Protein 8I0D (pdb70)

Organism: Scutellaria baicalensis (NCBI:txid65409)

Radius of gyration: 22.18 Å; Cα contacts (8 Å, |Δi|>4): 829; chains: 1; bounding box: 46×63×55 Å

B-factor: mean 30.58, std 14.35, range [13.92, 151.9]

Sequence (446 aa):
VFQSHIGVLAFPFGTHAAPLLTVVQRLATSSPHTLFSFFNSAVSNSTLFGVLDSYDNIRVYHVVWDGTPQFTGSHFEAVGLFLKASPGNFDKVIDEAEVETGLKIISCLITDAFLWFGYDLAEKRGVPWLAFWTSAQCALSAHMYTHEILKAVGSNTAEEELIQSLIPGLEMAHLSDLPPEEIFFDKNPNPLAITINKMVLKLPKSTAVILLNSFEEIDPIITTDLKSKFHHFLNIGPSILSSSPTPPPPDDKTGCLAWLDSQTRPKSVVYISFGTVITPPENELAALSEALETCNYPFLWSLNDRAKKSLPTGFLDRTKELGMIVPWAPQPRVLAHRSVGVFVTHCGWNSILESICSGVPLICRPFFGSDHKLNSRMVEDSWKIGVRLEGGVLSKTATVEALGRVMMSEEGEIIRRENVNEMMNEKAKIAVEPKGSSFKNFNKLLEEIINAPQ

InterPro domains:
  IPR002213 UDP-glucuronosyl/UDP-glucosyltransferase [PF00201] (271-414)
  IPR002213 UDP-glucuronosyl/UDP-glucosyltransferase [cd03784] (6-430)
  IPR035595 UDP-glycosyltransferase family, conserved site [PS00375] (333-376)

Foldseek 3Di:
DADAEEEEEWDQDDPTLQVSVLLVLVLLVVFVNYAYEYEYAPVSVVVRDDDSNDGPRYHYYHFDQQCPVPPDDPLVSSQSNLVCPDVRVLVVLVVVCVVVVHRHAAYEYALLRLCLLVSCVVSVHAYEHEHEFDLVLVQLLLCLVVLCVPPNQVVSFLPVCLVPGWQLSLDTPVLHFNLSRQPPVRRSSSVSSNSSSVRQQRHCEYEYLAACVLGVRSQVVVVVSHNYYAHQHVSCLLPPDPPDPDDVQCLVVVLVPDDDFLQEEEEDADDDDDPDLVLVQQLLVLCVVVLGAYEYQDAPVSVVSHDDCSCVSCVVRYHYTVDDPLLVNLLRRRHNAYEYLQGRVNVVSNLLNLHAYEHQHDHGRNSSVSQSCSVPPLNLAHYFDVSTNGNVRNNVRCCCQPPDPSNVVSSVSSPVSNVLRNQQSDPPHRSVVSSVVVSCSRSPPD

Solvent-accessible surface area: 20041 Å² total; per-residue (Å²): 166,63,109,13,0,0,0,0,0,0,5,17,31,69,76,23,6,50,18,0,10,47,1,0,28,24,0,4,96,57,3,94,95,4,8,0,0,0,0,0,6,58,111,14,15,91,111,42,118,95,145,115,89,90,56,142,10,25,92,66,16,122,4,133,36,7,20,106,222,137,150,33,63,126,131,78,14,8,15,42,0,22,172,19,18,50,43,9,0,36,150,12,0,77,78,0,17,113,88,35,65,44,168,8,47,3,0,1,0,1,0,24,0,45,4,0,38,48,1,1,108,139,68,67,22,50,4,0,0,0,8,16,16,0,0,0,0,0,0,0,7,28,19,13,129,79,0,42,158,58,54,35,41,183,149,32,78,130,110,24,3,96,87,45,4,53,10,0,98,44,3,58,21,76,5,5,0,24,21,2,41,80,78,144,151,45,58,51,56,1,68,5,5,39,85,0,15,134,49,0,69,131,4,38,0,0,0,0,17,0,0,26,66,8,11,81,110,0,4,95,16,0,94,89,80,11,131,44,5,8,0,0,0,0,8,71,47,41,48,104,105,76,107,62,147,77,34,178,42,28,0,24,73,45,0,103,76,31,118,131,74,96,11,0,1,2,0,8,5,32,124,128,45,67,4,65,63,111,10,0,23,17,0,2,80,0,1,59,80,34,98,42,5,0,0,0,21,8,62,64,194,10,47,145,69,13,47,134,23,0,67,115,144,6,153,153,29,10,39,22,10,84,156,5,13,25,53,69,0,2,73,33,154,2,4,0,0,0,1,0,20,0,8,9,42,13,0,4,33,0,0,15,36,6,4,1,0,0,0,22,16,33,148,17,60,7,30,71,0,0,0,26,0,0,34,54,37,13,108,0,2,0,65,9,115,70,27,58,0,38,86,110,2,0,52,77,1,1,24,63,6,39,147,40,142,74,4,118,96,7,44,104,42,0,75,90,19,18,80,82,0,88,91,1,21,94,97,186,5,13,1,79,121,18,22,62,82,0,28,111,32,4,22,62,142,166

Nearest PDB structures (foldseek):
  8i0d-assembly1_A  TM=1.002E+00  e=5.027E-87  Scutellaria baicalensis
  6l8z-assembly1_A  TM=8.695E-01  e=1.063E-32  Siraitia grosvenorii
  8wrj-assembly1_A  TM=8.599E-01  e=2.378E-32  Catharanthus roseus
  6l8w-assembly1_A  TM=8.606E-01  e=7.739E-32  Siraitia grosvenorii
  5tme-assembly1_A  TM=8.614E-01  e=1.646E-30  Oryza sativa Japonica Group

Structure (mmCIF, N/CA/C/O backbone):
data_8I0D
#
_entry.id   8I0D
#
_cell.length_a   47.470
_cell.length_b   74.520
_cell.length_c   128.980
_cell.angle_alpha   90.00
_cell.angle_beta   90.00
_cell.angle_gamma   90.00
#
_symmetry.space_group_name_H-M   'P 21 21 21'
#
loop_
_entity.id
_entity.type
_entity.pdbx_description
1 polymer Glycosyltransferase
2 non-polymer "URIDINE-5'-DIPHOSPHATE-GLUCOSE"
3 water water
#
loop_
_atom_site.group_PDB
_atom_site.id
_atom_site.type_symbol
_atom_site.label_atom_id
_atom_site.label_alt_id
_atom_site.label_comp_id
_atom_site.label_asym_id
_atom_site.label_entity_id
_atom_site.label_seq_id
_atom_site.pdbx_PDB_ins_code
_atom_site.Cartn_x
_atom_site.Cartn_y
_atom_site.Cartn_z
_atom_site.occupancy
_atom_site.B_iso_or_equiv
_atom_site.auth_seq_id
_atom_site.auth_comp_id
_atom_site.auth_asym_id
_atom_site.auth_atom_id
_atom_site.pdbx_PDB_model_num
ATOM 1 N N . VAL A 1 2 ? 19.517 -29.951 15.554 1.00 60.83 2 VAL A N 1
ATOM 2 C CA . VAL A 1 2 ? 18.622 -30.337 14.398 1.00 64.40 2 VAL A CA 1
ATOM 3 C C . VAL A 1 2 ? 17.739 -29.145 14.028 1.00 46.76 2 VAL A C 1
ATOM 4 O O . VAL A 1 2 ? 16.738 -28.792 14.715 1.00 46.36 2 VAL A O 1
ATOM 8 N N . PHE A 1 3 ? 18.072 -28.538 12.914 1.00 37.03 3 PHE A N 1
ATOM 9 C CA . PHE A 1 3 ? 17.331 -27.362 12.455 1.00 27.70 3 PHE A CA 1
ATOM 10 C C . PHE A 1 3 ? 16.236 -27.786 11.478 1.00 25.79 3 PHE A C 1
ATOM 11 O O . PHE A 1 3 ? 16.446 -28.651 10.569 1.00 31.07 3 PHE A O 1
ATOM 19 N N . GLN A 1 4 ? 15.114 -27.102 11.588 1.00 26.61 4 GLN A N 1
ATOM 20 C CA . GLN A 1 4 ? 13.861 -27.356 10.826 1.00 29.74 4 GLN A CA 1
ATOM 21 C C . GLN A 1 4 ? 13.562 -26.243 9.811 1.00 30.70 4 GLN A C 1
ATOM 22 O O . GLN A 1 4 ? 12.855 -26.510 8.871 1.00 37.34 4 GLN A O 1
ATOM 28 N N . SER A 1 5 ? 14.015 -25.031 10.056 1.00 25.36 5 SER A N 1
ATOM 29 C CA . SER A 1 5 ? 13.763 -23.789 9.269 1.00 23.03 5 SER A CA 1
ATOM 30 C C . SER A 1 5 ? 15.133 -23.088 9.142 1.00 19.43 5 SER A C 1
ATOM 31 O O . SER A 1 5 ? 16.024 -23.262 9.985 1.00 19.23 5 SER A O 1
ATOM 34 N N . HIS A 1 6 ? 15.302 -22.280 8.093 1.00 18.55 6 HIS A N 1
ATOM 35 C CA . HIS A 1 6 ? 16.576 -21.580 7.805 1.00 17.74 6 HIS A CA 1
ATOM 36 C C . HIS A 1 6 ? 16.219 -20.193 7.279 1.00 17.11 6 HIS A C 1
ATOM 37 O O . HIS A 1 6 ? 15.624 -20.073 6.198 1.00 18.63 6 HIS A O 1
ATOM 44 N N . ILE A 1 7 ? 16.531 -19.184 8.054 1.00 17.35 7 ILE A N 1
ATOM 45 C CA . ILE A 1 7 ? 16.138 -17.804 7.712 1.00 15.76 7 ILE A CA 1
ATOM 46 C C . ILE A 1 7 ? 17.387 -17.122 7.155 1.00 14.81 7 ILE A C 1
ATOM 47 O O . ILE A 1 7 ? 18.428 -17.102 7.850 1.00 17.06 7 ILE A O 1
ATOM 52 N N . GLY A 1 8 ? 17.320 -16.601 5.928 1.00 14.72 8 GLY A N 1
ATOM 53 C CA . GLY A 1 8 ? 18.397 -15.767 5.429 1.00 15.15 8 GLY A CA 1
ATOM 54 C C . GLY A 1 8 ? 18.136 -14.312 5.786 1.00 14.75 8 GLY A C 1
ATOM 55 O O . GLY A 1 8 ? 16.988 -13.862 5.665 1.00 16.50 8 GLY A O 1
ATOM 56 N N . VAL A 1 9 ? 19.184 -13.580 6.191 1.00 14.68 9 VAL A N 1
ATOM 57 C CA . VAL A 1 9 ? 19.045 -12.202 6.663 1.00 14.10 9 VAL A CA 1
ATOM 58 C C . VAL A 1 9 ? 20.085 -11.352 5.930 1.00 14.41 9 VAL A C 1
ATOM 59 O O . VAL A 1 9 ? 21.271 -11.578 6.080 1.00 15.84 9 VAL A O 1
ATOM 63 N N . LEU A 1 10 ? 19.592 -10.402 5.137 1.00 15.00 10 LEU A N 1
ATOM 64 C CA . LEU A 1 10 ? 20.476 -9.581 4.311 1.00 14.97 10 LEU A CA 1
ATOM 65 C C . LEU A 1 10 ? 20.542 -8.150 4.862 1.00 15.63 10 LEU A C 1
ATOM 66 O O . LEU A 1 10 ? 19.515 -7.480 4.930 1.00 15.88 10 LEU A O 1
ATOM 71 N N . ALA A 1 11 ? 21.737 -7.734 5.222 1.00 16.28 11 ALA A N 1
ATOM 72 C CA . ALA A 1 11 ? 21.986 -6.389 5.773 1.00 17.17 11 ALA A CA 1
ATOM 73 C C . ALA A 1 11 ? 22.340 -5.379 4.706 1.00 17.54 11 ALA A C 1
ATOM 74 O O . ALA A 1 11 ? 22.913 -5.740 3.656 1.00 18.73 11 ALA A O 1
ATOM 76 N N . PHE A 1 12 ? 22.036 -4.122 4.997 1.00 19.43 12 PHE A N 1
ATOM 77 C CA . PHE A 1 12 ? 22.570 -2.992 4.228 1.00 20.02 12 PHE A CA 1
ATOM 78 C C . PHE A 1 12 ? 23.835 -2.536 4.938 1.00 21.62 12 PHE A C 1
ATOM 79 O O . PHE A 1 12 ? 23.768 -2.167 6.107 1.00 22.62 12 PHE A O 1
ATOM 87 N N . PRO A 1 13 ? 25.021 -2.642 4.320 1.00 21.93 13 PRO A N 1
ATOM 88 C CA . PRO A 1 13 ? 26.275 -2.518 5.074 1.00 23.54 13 PRO A CA 1
ATOM 89 C C . PRO A 1 13 ? 26.771 -1.095 5.369 1.00 26.84 13 PRO A C 1
ATOM 90 O O . PRO A 1 13 ? 27.945 -0.965 5.666 1.00 36.82 13 PRO A O 1
ATOM 94 N N . PHE A 1 14 ? 25.892 -0.108 5.391 1.00 24.13 14 PHE A N 1
ATOM 95 C CA . PHE A 1 14 ? 26.308 1.298 5.571 1.00 23.95 14 PHE A CA 1
ATOM 96 C C . PHE A 1 14 ? 25.491 1.951 6.671 1.00 25.06 14 PHE A C 1
ATOM 97 O O . PHE A 1 14 ? 24.420 1.574 6.921 1.00 26.88 14 PHE A O 1
ATOM 105 N N . GLY A 1 15 ? 25.991 3.066 7.236 1.00 29.84 15 GLY A N 1
ATOM 106 C CA . GLY A 1 15 ? 25.276 3.761 8.305 1.00 29.90 15 GLY A CA 1
ATOM 107 C C . GLY A 1 15 ? 25.059 2.857 9.496 1.00 28.05 15 GLY A C 1
ATOM 108 O O . GLY A 1 15 ? 25.795 1.904 9.644 1.00 39.78 15 GLY A O 1
ATOM 109 N N . THR A 1 16 ? 23.985 3.068 10.245 1.00 25.62 16 THR A N 1
ATOM 110 C CA . THR A 1 16 ? 23.659 2.289 11.462 1.00 27.62 16 THR A CA 1
ATOM 111 C C . THR A 1 16 ? 22.580 1.285 11.081 1.00 28.30 16 THR A C 1
ATOM 112 O O . THR A 1 16 ? 21.516 1.326 11.681 1.00 45.17 16 THR A O 1
ATOM 116 N N . HIS A 1 17 ? 22.748 0.633 9.945 1.00 25.75 17 HIS A N 1
ATOM 117 C CA . HIS A 1 17 ? 21.712 -0.310 9.472 1.00 22.11 17 HIS A CA 1
ATOM 118 C C . HIS A 1 17 ? 21.963 -1.755 9.962 1.00 21.61 17 HIS A C 1
ATOM 119 O O . HIS A 1 17 ? 21.009 -2.467 10.279 1.00 22.27 17 HIS A O 1
ATOM 126 N N . ALA A 1 18 ? 23.205 -2.227 9.894 1.00 21.17 18 ALA A N 1
ATOM 127 C CA . ALA A 1 18 ? 23.512 -3.658 10.114 1.00 19.41 18 ALA A CA 1
ATOM 128 C C . ALA A 1 18 ? 23.318 -3.996 11.601 1.00 19.23 18 ALA A C 1
ATOM 129 O O . ALA A 1 18 ? 22.808 -5.075 11.919 1.00 19.50 18 ALA A O 1
ATOM 131 N N . ALA A 1 19 ? 23.719 -3.091 12.520 1.00 20.47 19 ALA A N 1
ATOM 132 C CA . ALA A 1 19 ? 23.657 -3.422 13.960 1.00 20.64 19 ALA A CA 1
ATOM 133 C C . ALA A 1 19 ? 22.219 -3.657 14.411 1.00 18.46 19 ALA A C 1
ATOM 134 O O . ALA A 1 19 ? 21.965 -4.646 15.094 1.00 20.16 19 ALA A O 1
ATOM 136 N N . PRO A 1 20 ? 21.252 -2.754 14.120 1.00 18.84 20 PRO A N 1
ATOM 137 C CA . PRO A 1 20 ? 19.898 -2.982 14.602 1.00 19.98 20 PRO A CA 1
ATOM 138 C C . PRO A 1 20 ? 19.270 -4.250 14.031 1.00 17.69 20 PRO A C 1
ATOM 139 O O . PRO A 1 20 ? 18.509 -4.947 14.688 1.00 18.89 20 PRO A O 1
ATOM 143 N N . LEU A 1 21 ? 19.644 -4.572 12.784 1.00 17.96 21 LEU A N 1
ATOM 144 C CA . LEU A 1 21 ? 19.151 -5.822 12.170 1.00 16.96 21 LEU A CA 1
ATOM 145 C C . LEU A 1 21 ? 19.758 -7.049 12.868 1.00 18.62 21 LEU A C 1
ATOM 146 O O . LEU A 1 21 ? 18.995 -7.959 13.195 1.00 17.90 21 LEU A O 1
ATOM 151 N N . LEU A 1 22 ? 21.062 -7.011 13.153 1.00 17.12 22 LEU A N 1
ATOM 152 C CA . LEU A 1 22 ? 21.674 -8.138 13.892 1.00 16.93 22 LEU A CA 1
ATOM 153 C C . LEU A 1 22 ? 20.994 -8.300 15.253 1.00 17.93 22 LEU A C 1
ATOM 154 O O . LEU A 1 22 ? 20.768 -9.414 15.683 1.00 18.49 22 LEU A O 1
ATOM 159 N N . THR A 1 23 ? 20.681 -7.198 15.919 1.00 18.14 23 THR A N 1
ATOM 160 C CA . THR A 1 23 ? 20.032 -7.293 17.225 1.00 18.65 23 THR A CA 1
ATOM 161 C C . THR A 1 23 ? 18.709 -8.058 17.100 1.00 16.05 23 THR A C 1
ATOM 162 O O . THR A 1 23 ? 18.395 -8.948 17.941 1.00 19.31 23 THR A O 1
ATOM 166 N N . VAL A 1 24 ? 17.931 -7.768 16.065 1.00 18.40 24 VAL A N 1
ATOM 167 C CA . VAL A 1 24 ? 16.647 -8.481 15.841 1.00 18.33 24 VAL A CA 1
ATOM 168 C C . VAL A 1 24 ? 16.950 -9.961 15.560 1.00 16.40 24 VAL A C 1
ATOM 169 O O . VAL A 1 24 ? 16.228 -10.822 16.097 1.00 17.16 24 VAL A O 1
ATOM 173 N N . VAL A 1 25 ? 17.959 -10.263 14.748 1.00 16.31 25 VAL A N 1
ATOM 174 C CA . VAL A 1 25 ? 18.332 -11.681 14.498 1.00 16.84 25 VAL A CA 1
ATOM 175 C C . VAL A 1 25 ? 18.678 -12.393 15.805 1.00 16.37 25 VAL A C 1
ATOM 176 O O . VAL A 1 25 ? 18.243 -13.543 16.000 1.00 17.59 25 VAL A O 1
ATOM 180 N N . GLN A 1 26 ? 19.452 -11.753 16.664 1.00 16.26 26 GLN A N 1
ATOM 181 C CA . GLN A 1 26 ? 19.850 -12.354 17.931 1.00 16.98 26 GLN A CA 1
ATOM 182 C C . GLN A 1 26 ? 18.616 -12.585 18.796 1.00 16.65 26 GLN A C 1
ATOM 183 O O . GLN A 1 26 ? 18.502 -13.653 19.435 1.00 17.94 26 GLN A O 1
ATOM 189 N N . ARG A 1 27 ? 17.695 -11.624 18.853 1.00 16.80 27 ARG A N 1
ATOM 190 C CA . ARG A 1 27 ? 16.450 -11.807 19.605 1.00 17.91 27 ARG A CA 1
ATOM 191 C C . ARG A 1 27 ? 15.672 -12.986 19.045 1.00 17.80 27 ARG A C 1
ATOM 192 O O . ARG A 1 27 ? 15.150 -13.830 19.780 1.00 19.29 27 ARG A O 1
ATOM 200 N N . LEU A 1 28 ? 15.511 -13.080 17.734 1.00 18.10 28 LEU A N 1
ATOM 201 C CA . LEU A 1 28 ? 14.771 -14.201 17.131 1.00 16.73 28 LEU A CA 1
ATOM 202 C C . LEU A 1 28 ? 15.512 -15.535 17.409 1.00 17.58 28 LEU A C 1
ATOM 203 O O . LEU A 1 28 ? 14.844 -16.537 17.744 1.00 19.64 28 LEU A O 1
ATOM 208 N N . ALA A 1 29 ? 16.831 -15.563 17.249 1.00 16.35 29 ALA A N 1
ATOM 209 C CA . ALA A 1 29 ? 17.627 -16.799 17.439 1.00 16.76 29 ALA A CA 1
ATOM 210 C C . ALA A 1 29 ? 17.428 -17.301 18.866 1.00 17.30 29 ALA A C 1
ATOM 211 O O . ALA A 1 29 ? 17.298 -18.516 19.072 1.00 18.77 29 ALA A O 1
ATOM 213 N N . THR A 1 30 ? 17.463 -16.395 19.857 1.00 17.79 30 THR A N 1
ATOM 214 C CA . THR A 1 30 ? 17.338 -16.780 21.272 1.00 18.81 30 THR A CA 1
ATOM 215 C C . THR A 1 30 ? 16.062 -17.595 21.487 1.00 19.24 30 THR A C 1
ATOM 216 O O . THR A 1 30 ? 16.074 -18.544 22.266 1.00 22.27 30 THR A O 1
ATOM 220 N N . SER A 1 31 ? 14.989 -17.238 20.797 1.00 19.41 31 SER A N 1
ATOM 221 C CA . SER A 1 31 ? 13.631 -17.782 20.961 1.00 21.44 31 SER A CA 1
ATOM 222 C C . SER A 1 31 ? 13.325 -18.900 19.974 1.00 21.10 31 SER A C 1
ATOM 223 O O . SER A 1 31 ? 12.199 -19.386 20.030 1.00 23.66 31 SER A O 1
ATOM 226 N N . SER A 1 32 ? 14.297 -19.251 19.123 1.00 20.66 32 SER A N 1
ATOM 227 C CA . SER A 1 32 ? 14.040 -20.104 17.950 1.00 19.05 32 SER A CA 1
ATOM 228 C C . SER A 1 32 ? 15.090 -21.197 17.841 1.00 20.35 32 SER A C 1
ATOM 229 O O . SER A 1 32 ? 15.852 -21.260 16.888 1.00 19.58 32 SER A O 1
ATOM 232 N N . PRO A 1 33 ? 15.169 -22.128 18.805 1.00 21.73 33 PRO A N 1
ATOM 233 C CA . PRO A 1 33 ? 16.293 -23.040 18.811 1.00 24.02 33 PRO A CA 1
ATOM 234 C C . PRO A 1 33 ? 16.326 -24.094 17.713 1.00 23.63 33 PRO A C 1
ATOM 235 O O . PRO A 1 33 ? 17.454 -24.594 17.511 1.00 28.26 33 PRO A O 1
ATOM 239 N N . HIS A 1 34 ? 15.205 -24.351 17.029 1.00 21.62 34 HIS A N 1
ATOM 240 C CA . HIS A 1 34 ? 15.134 -25.281 15.877 1.00 23.45 34 HIS A CA 1
ATOM 241 C C . HIS A 1 34 ? 15.237 -24.494 14.579 1.00 20.75 34 HIS A C 1
ATOM 242 O O . HIS A 1 34 ? 14.926 -25.063 13.548 1.00 24.92 34 HIS A O 1
ATOM 249 N N . THR A 1 35 ? 15.570 -23.208 14.642 1.00 19.24 35 THR A N 1
ATOM 250 C CA . THR A 1 35 ? 15.708 -22.387 13.418 1.00 18.11 35 THR A CA 1
ATOM 251 C C . THR A 1 35 ? 17.134 -21.881 13.300 1.00 16.94 35 THR A C 1
ATOM 252 O O . THR A 1 35 ? 17.730 -21.388 14.240 1.00 18.27 35 THR A O 1
ATOM 256 N N . LEU A 1 36 ? 17.671 -21.998 12.107 1.00 17.32 36 LEU A N 1
ATOM 257 C CA . LEU A 1 36 ? 19.011 -21.529 11.746 1.00 16.44 36 LEU A CA 1
ATOM 258 C C . LEU A 1 36 ? 18.840 -20.161 11.091 1.00 16.33 36 LEU A C 1
ATOM 259 O O . LEU A 1 36 ? 17.914 -19.982 10.266 1.00 18.70 36 LEU A O 1
ATOM 264 N N . PHE A 1 37 ? 19.747 -19.245 11.394 1.00 16.18 37 PHE A N 1
ATOM 265 C CA . PHE A 1 37 ? 19.788 -17.898 10.834 1.00 16.08 37 PHE A CA 1
ATOM 266 C C . PHE A 1 37 ? 21.122 -17.707 10.162 1.00 17.66 37 PHE A C 1
ATOM 267 O O . PHE A 1 37 ? 22.171 -17.878 10.817 1.00 19.08 37 PHE A O 1
ATOM 275 N N . SER A 1 38 ? 21.102 -17.323 8.886 1.00 15.30 38 SER A N 1
ATOM 276 C CA . SER A 1 38 ? 22.333 -16.971 8.181 1.00 14.83 38 SER A CA 1
ATOM 277 C C . SER A 1 38 ? 22.282 -15.476 7.902 1.00 16.16 38 SER A C 1
ATOM 278 O O . SER A 1 38 ? 21.313 -15.003 7.303 1.00 16.51 38 SER A O 1
ATOM 281 N N . PHE A 1 39 ? 23.301 -14.768 8.359 1.00 15.73 39 PHE A N 1
ATOM 282 C CA . PHE A 1 39 ? 23.407 -13.300 8.289 1.00 15.94 39 PHE A CA 1
ATOM 283 C C . PHE A 1 39 ? 24.448 -12.922 7.248 1.00 16.25 39 PHE A C 1
ATOM 284 O O . PHE A 1 39 ? 25.570 -13.336 7.334 1.00 18.29 39 PHE A O 1
ATOM 292 N N . PHE A 1 40 ? 24.010 -12.180 6.247 1.00 15.59 40 PHE A N 1
ATOM 293 C CA . PHE A 1 40 ? 24.808 -11.812 5.064 1.00 15.85 40 PHE A CA 1
ATOM 294 C C . PHE A 1 40 ? 25.061 -10.301 5.067 1.00 16.23 40 PHE A C 1
ATOM 295 O O . PHE A 1 40 ? 24.135 -9.527 5.092 1.00 17.61 40 PHE A O 1
ATOM 303 N N . ASN A 1 41 ? 26.317 -9.926 5.004 1.00 17.75 41 ASN A N 1
ATOM 304 C CA . ASN A 1 41 ? 26.722 -8.523 5.179 1.00 17.97 41 ASN A CA 1
ATOM 305 C C . ASN A 1 41 ? 28.095 -8.334 4.578 1.00 19.81 41 ASN A C 1
ATOM 306 O O . ASN A 1 41 ? 28.714 -9.329 4.192 1.00 20.12 41 ASN A O 1
ATOM 311 N N . SER A 1 42 ? 28.564 -7.108 4.426 1.00 20.73 42 SER A N 1
ATOM 312 C CA . SER A 1 42 ? 29.948 -6.946 3.936 1.00 21.55 42 SER A CA 1
ATOM 313 C C . SER A 1 42 ? 30.941 -7.431 4.995 1.00 23.07 42 SER A C 1
ATOM 314 O O . SER A 1 42 ? 30.660 -7.362 6.186 1.00 22.95 42 SER A O 1
ATOM 317 N N . ALA A 1 43 ? 32.099 -7.913 4.575 1.00 24.23 43 ALA A N 1
ATOM 318 C CA . ALA A 1 43 ? 33.180 -8.272 5.508 1.00 26.01 43 ALA A CA 1
ATOM 319 C C . ALA A 1 43 ? 33.569 -7.060 6.366 1.00 25.42 43 ALA A C 1
ATOM 320 O O . ALA A 1 43 ? 33.791 -7.257 7.559 1.00 29.40 43 ALA A O 1
ATOM 322 N N . VAL A 1 44 ? 33.638 -5.862 5.780 1.00 29.21 44 VAL A N 1
ATOM 323 C CA . VAL A 1 44 ? 34.027 -4.634 6.539 1.00 35.29 44 VAL A CA 1
ATOM 324 C C . VAL A 1 44 ? 32.974 -4.386 7.634 1.00 35.42 44 VAL A C 1
ATOM 325 O O . VAL A 1 44 ? 33.326 -4.248 8.810 1.00 38.52 44 VAL A O 1
ATOM 329 N N . SER A 1 45 ? 31.688 -4.470 7.306 1.00 28.42 45 SER A N 1
ATOM 330 C CA . SER A 1 45 ? 30.653 -4.233 8.351 1.00 27.91 45 SER A CA 1
ATOM 331 C C . SER A 1 45 ? 30.757 -5.331 9.430 1.00 26.26 45 SER A C 1
ATOM 332 O O . SER A 1 45 ? 30.645 -5.027 10.624 1.00 28.87 45 SER A O 1
ATOM 335 N N . ASN A 1 46 ? 30.885 -6.591 9.018 1.00 27.12 46 ASN A N 1
ATOM 336 C CA . ASN A 1 46 ? 30.878 -7.738 9.950 1.00 26.89 46 ASN A CA 1
ATOM 337 C C . ASN A 1 46 ? 32.002 -7.567 10.955 1.00 29.71 46 ASN A C 1
ATOM 338 O O . ASN A 1 46 ? 31.797 -7.910 12.153 1.00 29.82 46 ASN A O 1
ATOM 343 N N . SER A 1 47 ? 33.145 -7.025 10.515 1.00 33.98 47 SER A N 1
ATOM 344 C CA . SER A 1 47 ? 34.311 -6.920 11.412 1.00 36.05 47 SER A CA 1
ATOM 345 C C . SER A 1 47 ? 33.987 -5.902 12.516 1.00 35.01 47 SER A C 1
ATOM 346 O O . SER A 1 47 ? 34.603 -6.023 13.569 1.00 45.35 47 SER A O 1
ATOM 349 N N . THR A 1 48 ? 33.054 -4.959 12.331 1.00 37.34 48 THR A N 1
ATOM 350 C CA . THR A 1 48 ? 32.645 -4.009 13.412 1.00 43.64 48 THR A CA 1
ATOM 351 C C . THR A 1 48 ? 31.593 -4.620 14.368 1.00 41.82 48 THR A C 1
ATOM 352 O O . THR A 1 48 ? 31.364 -4.029 15.422 1.00 45.37 48 THR A O 1
ATOM 356 N N . LEU A 1 49 ? 30.865 -5.665 13.972 1.00 33.84 49 LEU A N 1
ATOM 357 C CA . LEU A 1 49 ? 29.706 -6.232 14.736 1.00 32.75 49 LEU A CA 1
ATOM 358 C C . LEU A 1 49 ? 30.065 -7.452 15.576 1.00 37.92 49 LEU A C 1
ATOM 359 O O . LEU A 1 49 ? 29.247 -7.739 16.438 1.00 47.33 49 LEU A O 1
ATOM 364 N N . PHE A 1 50 ? 31.041 -8.256 15.146 1.00 50.19 50 PHE A N 1
ATOM 365 C CA . PHE A 1 50 ? 31.421 -9.559 15.762 1.00 56.21 50 PHE A CA 1
ATOM 366 C C . PHE A 1 50 ? 32.878 -9.498 16.217 1.00 63.20 50 PHE A C 1
ATOM 367 O O . PHE A 1 50 ? 32.994 -8.883 17.284 1.00 61.95 50 PHE A O 1
ATOM 375 N N . GLY A 1 53 ? 31.580 -12.485 22.973 1.00 46.70 53 GLY A N 1
ATOM 376 C CA . GLY A 1 53 ? 31.197 -12.854 24.348 1.00 46.01 53 GLY A CA 1
ATOM 377 C C . GLY A 1 53 ? 30.119 -13.933 24.406 1.00 50.87 53 GLY A C 1
ATOM 378 O O . GLY A 1 53 ? 29.594 -14.368 23.346 1.00 49.13 53 GLY A O 1
ATOM 379 N N . VAL A 1 54 ? 29.780 -14.358 25.627 1.00 39.62 54 VAL A N 1
ATOM 380 C CA . VAL A 1 54 ? 28.969 -15.578 25.926 1.00 47.23 54 VAL A CA 1
ATOM 381 C C . VAL A 1 54 ? 27.573 -15.355 25.334 1.00 42.65 54 VAL A C 1
ATOM 382 O O . VAL A 1 54 ? 27.031 -16.264 24.589 1.00 40.92 54 VAL A O 1
ATOM 386 N N . LEU A 1 55 ? 26.999 -14.177 25.602 1.00 37.50 55 LEU A N 1
ATOM 387 C CA . LEU A 1 55 ? 25.602 -13.902 25.155 1.00 43.40 55 LEU A CA 1
ATOM 388 C C . LEU A 1 55 ? 25.563 -13.667 23.645 1.00 35.25 55 LEU A C 1
ATOM 389 O O . LEU A 1 55 ? 24.402 -13.653 23.171 1.00 39.65 55 LEU A O 1
ATOM 394 N N . ASP A 1 56 ? 26.695 -13.573 22.902 1.00 40.59 56 ASP A N 1
ATOM 395 C CA . ASP A 1 56 ? 26.624 -13.301 21.420 1.00 43.92 56 ASP A CA 1
ATOM 396 C C . ASP A 1 56 ? 27.160 -14.455 20.544 1.00 44.83 56 ASP A C 1
ATOM 397 O O . ASP A 1 56 ? 27.211 -14.289 19.303 1.00 40.17 56 ASP A O 1
ATOM 402 N N . SER A 1 57 ? 27.448 -15.614 21.130 1.00 34.73 57 SER A N 1
ATOM 403 C CA . SER A 1 57 ? 27.959 -16.857 20.489 1.00 33.89 57 SER A CA 1
ATOM 404 C C . SER A 1 57 ? 26.813 -17.863 20.261 1.00 30.31 57 SER A C 1
ATOM 405 O O . SER A 1 57 ? 26.738 -18.864 20.906 1.00 35.78 57 SER A O 1
ATOM 408 N N . TYR A 1 58 ? 25.972 -17.654 19.288 1.00 26.58 58 TYR A N 1
ATOM 409 C CA . TYR A 1 58 ? 24.761 -18.468 19.071 1.00 21.64 58 TYR A CA 1
ATOM 410 C C . TYR A 1 58 ? 25.098 -19.711 18.258 1.00 20.78 58 TYR A C 1
ATOM 411 O O . TYR A 1 58 ? 25.667 -19.608 17.155 1.00 24.57 58 TYR A O 1
ATOM 420 N N . ASP A 1 59 ? 24.534 -20.815 18.673 1.00 20.48 59 ASP A N 1
ATOM 421 C CA . ASP A 1 59 ? 24.616 -22.087 17.939 1.00 20.79 59 ASP A CA 1
ATOM 422 C C . ASP A 1 59 ? 23.840 -22.031 16.631 1.00 21.40 59 ASP A C 1
ATOM 423 O O . ASP A 1 59 ? 24.115 -22.839 15.767 1.00 22.83 59 ASP A O 1
ATOM 428 N N . ASN A 1 60 ? 22.943 -21.070 16.495 1.00 18.63 60 ASN A N 1
ATOM 429 C CA . ASN A 1 60 ? 22.000 -21.051 15.374 1.00 18.09 60 ASN A CA 1
ATOM 430 C C . ASN A 1 60 ? 22.138 -19.778 14.538 1.00 17.30 60 ASN A C 1
ATOM 431 O O . ASN A 1 60 ? 21.182 -19.442 13.829 1.00 19.15 60 ASN A O 1
ATOM 436 N N . ILE A 1 61 ? 23.257 -19.076 14.621 1.00 17.19 61 ILE A N 1
ATOM 437 C CA . ILE A 1 61 ? 23.569 -17.923 13.735 1.00 16.61 61 ILE A CA 1
ATOM 438 C C . ILE A 1 61 ? 24.894 -18.223 13.010 1.00 16.66 61 ILE A C 1
ATOM 439 O O . ILE A 1 61 ? 25.898 -18.542 13.661 1.00 19.90 61 ILE A O 1
ATOM 444 N N . ARG A 1 62 ? 24.850 -18.189 11.676 1.00 16.71 62 ARG A N 1
ATOM 445 C CA . ARG A 1 62 ? 26.018 -18.283 10.823 1.00 16.28 62 ARG A CA 1
ATOM 446 C C . ARG A 1 62 ? 26.202 -16.908 10.158 1.00 16.21 62 ARG A C 1
ATOM 447 O O . ARG A 1 62 ? 25.212 -16.283 9.770 1.00 18.32 62 ARG A O 1
ATOM 455 N N . VAL A 1 63 ? 27.439 -16.509 9.988 1.00 19.02 63 VAL A N 1
ATOM 456 C CA . VAL A 1 63 ? 27.819 -15.195 9.421 1.00 18.86 63 VAL A CA 1
ATOM 457 C C . VAL A 1 63 ? 28.504 -15.450 8.080 1.00 19.70 63 VAL A C 1
ATOM 458 O O . VAL A 1 63 ? 29.426 -16.221 8.001 1.00 21.80 63 VAL A O 1
ATOM 462 N N . TYR A 1 64 ? 28.083 -14.676 7.108 1.00 17.95 64 TYR A N 1
ATOM 463 C CA . TYR A 1 64 ? 28.595 -14.692 5.731 1.00 17.67 64 TYR A CA 1
ATOM 464 C C . TYR A 1 64 ? 28.961 -13.286 5.308 1.00 17.81 64 TYR A C 1
ATOM 465 O O . TYR A 1 64 ? 28.283 -12.325 5.689 1.00 18.31 64 TYR A O 1
ATOM 474 N N . HIS A 1 65 ? 29.931 -13.227 4.413 1.00 19.67 65 HIS A N 1
ATOM 475 C CA . HIS A 1 65 ? 30.312 -11.989 3.726 1.00 19.61 65 HIS A CA 1
ATOM 476 C C . HIS A 1 65 ? 29.824 -12.037 2.294 1.00 19.87 65 HIS A C 1
ATOM 477 O O . HIS A 1 65 ? 29.782 -13.106 1.649 1.00 22.07 65 HIS A O 1
ATOM 484 N N . VAL A 1 66 ? 29.344 -10.899 1.859 1.00 19.46 66 VAL A N 1
ATOM 485 C CA A VAL A 1 66 ? 28.970 -10.731 0.434 0.50 20.56 66 VAL A CA 1
ATOM 486 C CA B VAL A 1 66 ? 28.879 -10.660 0.474 0.50 21.46 66 VAL A CA 1
ATOM 487 C C . VAL A 1 66 ? 29.829 -9.639 -0.162 1.00 22.94 66 VAL A C 1
ATOM 488 O O . VAL A 1 66 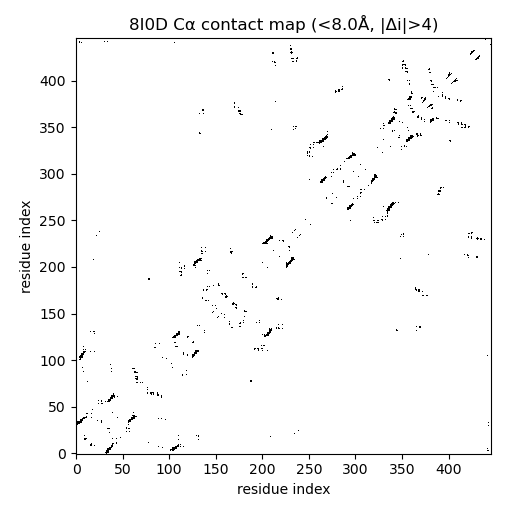? 30.337 -8.726 0.559 1.00 25.21 66 VAL A O 1
ATOM 495 N N . TRP A 1 67 ? 30.039 -9.778 -1.442 1.00 24.40 67 TRP A N 1
ATOM 496 C CA . TRP A 1 67 ? 30.884 -8.822 -2.169 1.00 26.95 67 TRP A CA 1
ATOM 497 C C . TRP A 1 67 ? 30.202 -7.473 -2.122 1.00 28.84 67 TRP A C 1
ATOM 498 O O . TRP A 1 67 ? 29.014 -7.383 -2.506 1.00 25.97 67 TRP A O 1
ATOM 509 N N . ASP A 1 68 ? 30.974 -6.480 -1.729 1.00 28.89 68 ASP A N 1
ATOM 510 C CA . ASP A 1 68 ? 30.495 -5.099 -1.529 1.00 31.48 68 ASP A CA 1
ATOM 511 C C . ASP A 1 68 ? 30.558 -4.326 -2.846 1.00 28.99 68 ASP A C 1
ATOM 512 O O . ASP A 1 68 ? 30.207 -3.189 -2.833 1.00 34.58 68 ASP A O 1
ATOM 517 N N . GLY A 1 69 ? 31.011 -4.952 -3.935 1.00 27.62 69 GLY A N 1
ATOM 518 C CA . GLY A 1 69 ? 30.971 -4.352 -5.295 1.00 29.73 69 GLY A CA 1
ATOM 519 C C . GLY A 1 69 ? 32.211 -3.533 -5.641 1.00 27.26 69 GLY A C 1
ATOM 520 O O . GLY A 1 69 ? 32.234 -2.988 -6.744 1.00 34.08 69 GLY A O 1
ATOM 521 N N . THR A 1 70 ? 33.171 -3.400 -4.714 1.00 33.13 70 THR A N 1
ATOM 522 C CA . THR A 1 70 ? 34.403 -2.584 -4.907 1.00 35.35 70 THR A CA 1
ATOM 523 C C . THR A 1 70 ? 35.397 -3.434 -5.709 1.00 34.57 70 THR A C 1
ATOM 524 O O . THR A 1 70 ? 35.430 -4.651 -5.592 1.00 39.13 70 THR A O 1
ATOM 528 N N . PRO A 1 71 ? 36.211 -2.849 -6.622 1.00 42.19 71 PRO A N 1
ATOM 529 C CA . PRO A 1 71 ? 37.206 -3.626 -7.374 1.00 50.89 71 PRO A CA 1
ATOM 530 C C . PRO A 1 71 ? 38.263 -4.264 -6.457 1.00 57.31 71 PRO A C 1
ATOM 531 O O . PRO A 1 71 ? 38.497 -3.745 -5.390 1.00 52.39 71 PRO A O 1
ATOM 535 N N . GLN A 1 72 ? 38.951 -5.317 -6.920 1.00 80.39 72 GLN A N 1
ATOM 536 C CA . GLN A 1 72 ? 39.934 -6.034 -6.062 1.00 75.86 72 GLN A CA 1
ATOM 537 C C . GLN A 1 72 ? 41.103 -6.587 -6.893 1.00 67.37 72 GLN A C 1
ATOM 538 O O . GLN A 1 72 ? 41.910 -5.759 -7.371 1.00 71.08 72 GLN A O 1
ATOM 544 N N . PHE A 1 76 ? 38.640 1.538 2.035 1.00 103.60 76 PHE A N 1
ATOM 545 C CA . PHE A 1 76 ? 38.437 1.748 0.577 1.00 100.32 76 PHE A CA 1
ATOM 546 C C . PHE A 1 76 ? 39.108 3.069 0.167 1.00 108.09 76 PHE A C 1
ATOM 547 O O . PHE A 1 76 ? 39.095 4.009 0.997 1.00 103.55 76 PHE A O 1
ATOM 555 N N . THR A 1 77 ? 39.685 3.139 -1.045 1.00 98.30 77 THR A N 1
ATOM 556 C CA . THR A 1 77 ? 40.339 4.364 -1.598 1.00 100.87 77 THR A CA 1
ATOM 557 C C . THR A 1 77 ? 39.294 5.443 -1.926 1.00 105.91 77 THR A C 1
ATOM 558 O O . THR A 1 77 ? 39.570 6.619 -1.607 1.00 93.12 77 THR A O 1
ATOM 562 N N . GLY A 1 78 ? 38.164 5.079 -2.545 1.00 109.37 78 GLY A N 1
ATOM 563 C CA . GLY A 1 78 ? 37.071 6.027 -2.881 1.00 65.77 78 GLY A CA 1
ATOM 564 C C . GLY A 1 78 ? 36.220 6.366 -1.657 1.00 78.55 78 GLY A C 1
ATOM 565 O O . GLY A 1 78 ? 36.508 5.831 -0.553 1.00 54.37 78 GLY A O 1
ATOM 566 N N . SER A 1 79 ? 35.199 7.212 -1.848 1.00 54.92 79 SER A N 1
ATOM 567 C CA . SER A 1 79 ? 34.340 7.802 -0.782 1.00 74.32 79 SER A CA 1
ATOM 568 C C . SER A 1 79 ? 33.272 6.812 -0.268 1.00 61.20 79 SER A C 1
ATOM 569 O O . SER A 1 79 ? 33.024 5.754 -0.941 1.00 47.64 79 SER A O 1
ATOM 572 N N . HIS A 1 80 ? 32.694 7.076 0.921 1.00 62.34 80 HIS A N 1
ATOM 573 C CA . HIS A 1 80 ? 31.485 6.357 1.444 1.00 62.21 80 HIS A CA 1
ATOM 574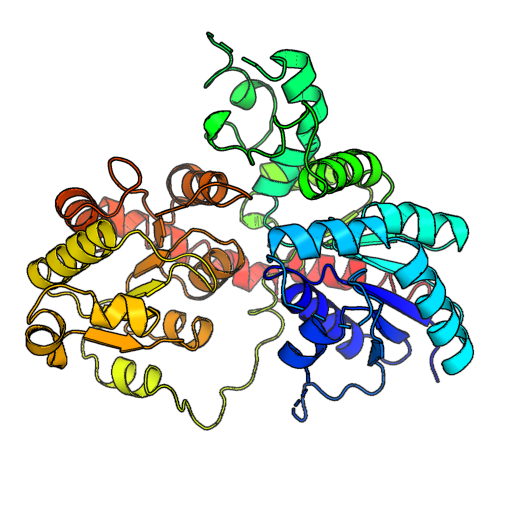 C C . HIS A 1 80 ? 30.401 6.326 0.351 1.00 43.82 80 HIS A C 1
ATOM 575 O O . HIS A 1 80 ? 29.825 5.229 0.095 1.00 58.79 80 HIS A O 1
ATOM 582 N N . PHE A 1 81 ? 30.138 7.481 -0.267 1.00 51.15 81 PHE A N 1
ATOM 583 C CA . PHE A 1 81 ? 29.134 7.686 -1.345 1.00 52.42 81 PHE A CA 1
ATOM 584 C C . PHE A 1 81 ? 29.394 6.688 -2.470 1.00 49.65 81 PHE A C 1
ATOM 585 O O . PHE A 1 81 ? 28.398 6.026 -2.918 1.00 44.46 81 PHE A O 1
ATOM 593 N N . GLU A 1 82 ? 30.657 6.648 -2.929 1.00 41.37 82 GLU A N 1
ATOM 594 C CA . GLU A 1 82 ? 31.113 5.782 -4.058 1.00 49.69 82 GLU A CA 1
ATOM 595 C C . GLU A 1 82 ? 30.797 4.319 -3.737 1.00 43.70 82 GLU A C 1
ATOM 596 O O . GLU A 1 82 ? 30.288 3.587 -4.659 1.00 44.36 82 GLU A O 1
ATOM 602 N N . ALA A 1 83 ? 31.176 3.930 -2.494 1.00 38.05 83 ALA A N 1
ATOM 603 C CA . ALA A 1 83 ? 31.069 2.549 -1.981 1.00 33.09 83 ALA A CA 1
ATOM 604 C C . ALA A 1 83 ? 29.612 2.111 -2.032 1.00 37.53 83 ALA A C 1
ATOM 605 O O . ALA A 1 83 ? 29.305 0.964 -2.496 1.00 37.28 83 ALA A O 1
ATOM 607 N N . VAL A 1 84 ? 28.707 2.962 -1.563 1.00 33.91 84 VAL A N 1
ATOM 608 C CA . VAL A 1 84 ? 27.246 2.652 -1.584 1.00 33.25 84 VAL A CA 1
ATOM 609 C C . VAL A 1 84 ? 26.783 2.334 -3.022 1.00 33.44 84 VAL A C 1
ATOM 610 O O . VAL A 1 84 ? 26.150 1.254 -3.228 1.00 31.74 84 VAL A O 1
ATOM 614 N N . GLY A 1 85 ? 27.173 3.152 -3.979 1.00 29.74 85 GLY A N 1
ATOM 615 C CA . GLY A 1 85 ? 26.836 2.918 -5.438 1.00 29.89 85 GLY A CA 1
ATOM 616 C C . GLY A 1 85 ? 27.386 1.577 -5.957 1.00 37.52 85 GLY A C 1
ATOM 617 O O . GLY A 1 85 ? 26.714 0.875 -6.705 1.00 34.49 85 GLY A O 1
ATOM 618 N N . LEU A 1 86 ? 28.627 1.255 -5.655 1.00 33.97 86 LEU A N 1
ATOM 619 C CA . LEU A 1 86 ? 29.235 0.010 -6.159 1.00 31.76 86 LEU A CA 1
ATOM 620 C C . LEU A 1 86 ? 28.485 -1.180 -5.544 1.00 30.22 86 LEU A C 1
ATOM 621 O O . LEU A 1 86 ? 28.291 -2.209 -6.250 1.00 32.10 86 LEU A O 1
ATOM 626 N N . PHE A 1 87 ? 28.123 -1.050 -4.269 1.00 29.97 87 PHE A N 1
ATOM 627 C CA . PHE A 1 87 ? 27.416 -2.115 -3.516 1.00 26.01 87 PHE A CA 1
ATOM 628 C C . PHE A 1 87 ? 26.090 -2.369 -4.216 1.00 27.49 87 PHE A C 1
ATOM 629 O O . PHE A 1 87 ? 25.704 -3.564 -4.439 1.00 26.85 87 PHE A O 1
ATOM 637 N N . LEU A 1 88 ? 25.351 -1.314 -4.487 1.00 29.06 88 LEU A N 1
ATOM 638 C CA . LEU A 1 88 ? 24.036 -1.484 -5.132 1.00 28.86 88 LEU A CA 1
ATOM 639 C C . LEU A 1 88 ? 24.193 -2.012 -6.563 1.00 28.21 88 LEU A C 1
ATOM 640 O O . LEU A 1 88 ? 23.314 -2.788 -6.971 1.00 30.64 88 LEU A O 1
ATOM 645 N N . LYS A 1 89 ? 25.255 -1.635 -7.281 1.00 32.47 89 LYS A N 1
ATOM 646 C CA . LYS A 1 89 ? 25.484 -2.125 -8.670 1.00 32.34 89 LYS A CA 1
ATOM 647 C C . LYS A 1 89 ? 25.731 -3.648 -8.673 1.00 35.42 89 LYS A C 1
ATOM 648 O O . LYS A 1 89 ? 25.307 -4.340 -9.605 1.00 35.59 89 LYS A O 1
ATOM 654 N N . ALA A 1 90 ? 26.366 -4.181 -7.642 1.00 28.41 90 ALA A N 1
ATOM 655 C CA . ALA A 1 90 ? 26.714 -5.630 -7.522 1.00 26.60 90 ALA A CA 1
ATOM 656 C C . ALA A 1 90 ? 25.536 -6.472 -7.019 1.00 26.09 90 ALA A C 1
ATOM 657 O O . ALA A 1 90 ? 25.698 -7.683 -7.010 1.00 24.08 90 ALA A O 1
ATOM 659 N N . SER A 1 91 ? 24.439 -5.827 -6.620 1.00 27.28 91 SER A N 1
ATOM 660 C CA . SER A 1 91 ? 23.226 -6.428 -6.027 1.00 23.95 91 SER A CA 1
ATOM 661 C C . SER A 1 91 ? 22.170 -6.668 -7.095 1.00 27.35 91 SER A C 1
ATOM 662 O O . SER A 1 91 ? 22.026 -5.836 -8.002 1.00 32.97 91 SER A O 1
ATOM 665 N N . PRO A 1 92 ? 21.395 -7.789 -7.086 1.00 27.39 92 PRO A N 1
ATOM 666 C CA . PRO A 1 92 ? 21.395 -8.771 -6.000 1.00 21.89 92 PRO A CA 1
ATOM 667 C C . PRO A 1 92 ? 22.252 -10.039 -6.168 1.00 24.16 92 PRO A C 1
ATOM 668 O O . PRO A 1 92 ? 22.211 -10.920 -5.312 1.00 23.13 92 PRO A O 1
ATOM 672 N N . GLY A 1 93 ? 23.016 -10.145 -7.251 1.00 24.44 93 GLY A N 1
ATOM 673 C CA . GLY A 1 93 ? 23.796 -11.351 -7.556 1.00 23.99 93 GLY A CA 1
ATOM 674 C C . GLY A 1 93 ? 24.810 -11.661 -6.477 1.00 23.73 93 GLY A C 1
ATOM 675 O O . GLY A 1 93 ? 25.041 -12.846 -6.209 1.00 25.16 93 GLY A O 1
ATOM 676 N N . ASN A 1 94 ? 25.364 -10.619 -5.842 1.00 21.64 94 ASN A N 1
ATOM 677 C CA . ASN A 1 94 ? 26.305 -10.758 -4.706 1.00 21.43 94 ASN A CA 1
ATOM 678 C C . ASN A 1 94 ? 25.629 -11.599 -3.601 1.00 21.69 94 ASN A C 1
ATOM 679 O O . ASN A 1 94 ? 26.237 -12.550 -3.089 1.00 24.35 94 ASN A O 1
ATOM 684 N N . PHE A 1 95 ? 24.419 -11.254 -3.235 1.00 20.26 95 PHE A N 1
ATOM 685 C CA . PHE A 1 95 ? 23.708 -11.989 -2.161 1.00 19.64 95 PHE A CA 1
ATOM 686 C C . PHE A 1 95 ? 23.247 -13.361 -2.674 1.00 19.65 95 PHE A C 1
ATOM 687 O O . PHE A 1 95 ? 23.328 -14.321 -1.965 1.00 20.61 95 PHE A O 1
ATOM 695 N N . ASP A 1 96 ? 22.748 -13.416 -3.895 1.00 19.75 96 ASP A N 1
ATOM 696 C CA . ASP A 1 96 ? 22.179 -14.658 -4.429 1.00 20.94 96 ASP A CA 1
ATOM 697 C C . ASP A 1 96 ? 23.222 -15.755 -4.395 1.00 20.59 96 ASP A C 1
ATOM 698 O O . ASP A 1 96 ? 22.913 -16.891 -3.973 1.00 22.81 96 ASP A O 1
ATOM 703 N N . LYS A 1 97 ? 24.451 -15.432 -4.752 1.00 21.04 97 LYS A N 1
ATOM 704 C CA . LYS A 1 97 ? 25.508 -16.436 -4.804 1.00 24.00 97 LYS A CA 1
ATOM 705 C C . LYS A 1 97 ? 25.804 -16.950 -3.395 1.00 20.77 97 LYS A C 1
ATOM 706 O O . LYS A 1 97 ? 26.004 -18.187 -3.180 1.00 22.31 97 LYS A O 1
ATOM 712 N N . VAL A 1 98 ? 25.791 -16.069 -2.411 1.00 18.36 98 VAL A N 1
ATOM 713 C CA . VAL A 1 98 ? 26.113 -16.469 -1.042 1.00 17.80 98 VAL A CA 1
ATOM 714 C C . VAL A 1 98 ? 24.937 -17.202 -0.403 1.00 18.20 98 VAL A C 1
ATOM 715 O O . VAL A 1 98 ? 25.217 -18.016 0.572 1.00 16.34 98 VAL A O 1
ATOM 719 N N . ILE A 1 99 ? 23.727 -16.799 -0.671 1.00 17.12 99 ILE A N 1
ATOM 720 C CA . ILE A 1 99 ? 22.599 -17.633 -0.210 1.00 15.75 99 ILE A CA 1
ATOM 721 C C . ILE A 1 99 ? 22.727 -19.053 -0.734 1.00 13.92 99 ILE A C 1
ATOM 722 O O . ILE A 1 99 ? 22.523 -19.894 0.238 1.00 15.87 99 ILE A O 1
ATOM 727 N N . ASP A 1 100 ? 23.084 -19.277 -1.918 1.00 17.02 100 ASP A N 1
ATOM 728 C CA . ASP A 1 100 ? 23.288 -20.670 -2.339 1.00 17.37 100 ASP A CA 1
ATOM 729 C C . ASP A 1 100 ? 24.295 -21.367 -1.412 1.00 16.64 100 ASP A C 1
ATOM 730 O O . ASP A 1 100 ? 24.119 -22.542 -1.051 1.00 17.64 100 ASP A O 1
ATOM 735 N N . GLU A 1 101 ? 25.428 -20.744 -1.152 1.00 16.46 101 GLU A N 1
ATOM 736 C CA . GLU A 1 101 ? 26.472 -21.366 -0.316 1.00 17.16 101 GLU A CA 1
ATOM 737 C C . GLU A 1 101 ? 25.905 -21.702 1.060 1.00 17.98 101 GLU A C 1
ATOM 738 O O . GLU A 1 101 ? 26.235 -22.774 1.596 1.00 17.95 101 GLU A O 1
ATOM 744 N N . ALA A 1 102 ? 25.154 -20.797 1.653 1.00 16.64 102 ALA A N 1
ATOM 745 C CA . ALA A 1 102 ? 24.621 -21.119 2.984 1.00 15.64 102 ALA A CA 1
ATOM 746 C C . ALA A 1 102 ? 23.696 -22.316 2.893 1.00 17.54 102 ALA A C 1
ATOM 747 O O . ALA A 1 102 ? 23.686 -23.124 3.823 1.00 17.87 102 ALA A O 1
ATOM 749 N N . GLU A 1 103 ? 22.874 -22.406 1.854 1.00 16.55 103 GLU A N 1
ATOM 750 C CA . GLU A 1 103 ? 21.962 -23.557 1.754 1.00 15.99 103 GLU A CA 1
ATOM 751 C C . GLU A 1 103 ? 22.786 -24.854 1.609 1.00 17.99 103 GLU A C 1
ATOM 752 O O . GLU A 1 103 ? 22.439 -25.867 2.222 1.00 17.89 103 GLU A O 1
ATOM 758 N N . VAL A 1 104 ? 23.837 -24.822 0.790 1.00 16.96 104 VAL A N 1
ATOM 759 C CA . VAL A 1 104 ? 24.664 -26.049 0.585 1.00 18.18 104 VAL A CA 1
ATOM 760 C C . VAL A 1 104 ? 25.376 -26.407 1.893 1.00 17.45 104 VAL A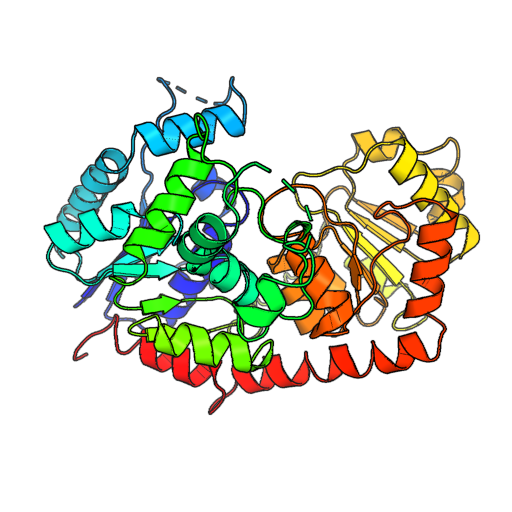 C 1
ATOM 761 O O . VAL A 1 104 ? 25.449 -27.605 2.289 1.00 18.55 104 VAL A O 1
ATOM 765 N N . GLU A 1 105 ? 25.981 -25.401 2.561 1.00 17.25 105 GLU A N 1
ATOM 766 C CA . GLU A 1 105 ? 26.766 -25.695 3.788 1.00 18.84 105 GLU A CA 1
ATOM 767 C C . GLU A 1 105 ? 25.873 -26.279 4.870 1.00 19.87 105 GLU A C 1
ATOM 768 O O . GLU A 1 105 ? 26.349 -27.142 5.638 1.00 21.02 105 GLU A O 1
ATOM 774 N N . THR A 1 106 ? 24.658 -25.754 5.009 1.00 19.07 106 THR A N 1
ATOM 775 C CA . THR A 1 106 ? 23.763 -26.157 6.098 1.00 17.81 106 THR A CA 1
ATOM 776 C C . THR A 1 106 ? 22.958 -27.395 5.753 1.00 18.43 106 THR A C 1
ATOM 777 O O . THR A 1 106 ? 22.423 -28.045 6.694 1.00 22.32 106 THR A O 1
ATOM 781 N N . GLY A 1 107 ? 22.784 -27.663 4.448 1.00 17.99 107 GLY A N 1
ATOM 782 C CA . GLY A 1 107 ? 21.828 -28.686 4.025 1.00 18.71 107 GLY A CA 1
ATOM 783 C C . GLY A 1 107 ? 20.371 -28.239 4.051 1.00 19.52 107 GLY A C 1
ATOM 784 O O . GLY A 1 107 ? 19.509 -29.111 3.907 1.00 24.73 107 GLY A O 1
ATOM 785 N N . LEU A 1 108 ? 20.071 -26.973 4.340 1.00 18.93 108 LEU A N 1
ATOM 786 C CA . LEU A 1 108 ? 18.677 -26.465 4.465 1.00 19.80 108 LEU A CA 1
ATOM 787 C C . LEU A 1 108 ? 18.463 -25.318 3.483 1.00 18.54 108 LEU A C 1
ATOM 788 O O . LEU A 1 108 ? 19.196 -24.312 3.538 1.00 17.90 108 LEU A O 1
ATOM 793 N N . LYS A 1 109 ? 17.547 -25.490 2.563 1.00 19.90 109 LYS A N 1
ATOM 794 C CA . LYS A 1 109 ? 17.124 -24.333 1.742 1.00 18.69 109 LYS A CA 1
ATOM 795 C C . LYS A 1 109 ? 16.568 -23.282 2.714 1.00 18.01 109 LYS A C 1
ATOM 796 O O . LYS A 1 109 ? 15.952 -23.602 3.753 1.00 19.33 109 LYS A O 1
ATOM 802 N N . ILE A 1 110 ? 16.729 -22.045 2.349 1.00 16.89 110 ILE A N 1
ATOM 803 C CA A ILE A 1 110 ? 16.089 -20.903 3.017 0.50 16.37 110 ILE A CA 1
ATOM 804 C CA B ILE A 1 110 ? 16.086 -21.011 3.179 0.50 15.66 110 ILE A CA 1
ATOM 805 C C . ILE A 1 110 ? 14.579 -21.128 3.029 1.00 16.67 110 ILE A C 1
ATOM 806 O O . ILE A 1 110 ? 14.037 -21.477 1.977 1.00 18.28 110 ILE A O 1
ATOM 815 N N . SER A 1 111 ? 13.927 -20.827 4.132 1.00 17.01 111 SER A N 1
ATOM 816 C CA . SER A 1 111 ? 12.469 -20.863 4.240 1.00 16.06 111 SER A CA 1
ATOM 817 C C . SER A 1 111 ? 11.830 -19.496 4.362 1.00 16.00 111 SER A C 1
ATOM 818 O O . SER A 1 111 ? 10.613 -19.391 4.310 1.00 17.41 111 SER A O 1
ATOM 821 N N . CYS A 1 112 ? 12.654 -18.458 4.503 1.00 15.92 112 CYS A N 1
ATOM 822 C CA . CYS A 1 112 ? 12.182 -17.106 4.730 1.00 16.30 112 CYS A CA 1
ATOM 823 C C . CYS A 1 112 ? 13.381 -16.212 4.469 1.00 15.15 112 CYS A C 1
ATOM 824 O O . CYS A 1 112 ? 14.499 -16.595 4.816 1.00 16.02 112 CYS A O 1
ATOM 827 N N . LEU A 1 113 ? 13.163 -15.031 3.922 1.00 14.96 113 LEU A N 1
ATOM 828 C CA . LEU A 1 113 ? 14.234 -14.028 3.727 1.00 14.39 113 LEU A CA 1
ATOM 829 C C . LEU A 1 113 ? 13.868 -12.724 4.427 1.00 15.55 113 LEU A C 1
ATOM 830 O O . LEU A 1 113 ? 12.798 -12.151 4.136 1.00 18.19 113 LEU A O 1
ATOM 835 N N . ILE A 1 114 ? 14.664 -12.317 5.387 1.00 14.73 114 ILE A N 1
ATOM 836 C CA . ILE A 1 114 ? 14.526 -11.003 6.045 1.00 14.67 114 ILE A CA 1
ATOM 837 C C . ILE A 1 114 ? 15.586 -10.122 5.449 1.00 14.92 114 ILE A C 1
ATOM 838 O O . ILE A 1 114 ? 16.732 -10.565 5.324 1.00 16.66 114 ILE A O 1
ATOM 843 N N . THR A 1 115 ? 15.235 -8.905 5.064 1.00 15.43 115 THR A N 1
ATOM 844 C CA . THR A 1 115 ? 16.257 -7.962 4.594 1.00 14.74 115 THR A CA 1
ATOM 845 C C . THR A 1 115 ? 15.988 -6.600 5.213 1.00 14.33 115 THR A C 1
ATOM 846 O O . THR A 1 115 ? 14.858 -6.259 5.579 1.00 15.54 115 THR A O 1
ATOM 850 N N . ASP A 1 116 ? 17.060 -5.836 5.266 1.00 14.93 116 ASP A N 1
ATOM 851 C CA . ASP A 1 116 ? 16.865 -4.387 5.400 1.00 15.15 116 ASP A CA 1
ATOM 852 C C . ASP A 1 116 ? 15.824 -3.965 4.376 1.00 15.88 116 ASP A C 1
ATOM 853 O O . ASP A 1 116 ? 15.936 -4.354 3.203 1.00 16.56 116 ASP A O 1
ATOM 858 N N . ALA A 1 117 ? 14.927 -3.060 4.754 1.00 15.96 117 ALA A N 1
ATOM 859 C CA . ALA A 1 117 ? 13.896 -2.568 3.845 1.00 16.24 117 ALA A CA 1
ATOM 860 C C . ALA A 1 117 ? 14.511 -1.871 2.631 1.00 17.41 117 ALA A C 1
ATOM 861 O O . ALA A 1 117 ? 13.882 -1.898 1.567 1.00 18.17 117 ALA A O 1
ATOM 863 N N . PHE A 1 118 ? 15.681 -1.254 2.780 1.00 16.65 118 PHE A N 1
ATOM 864 C CA . PHE A 1 118 ? 16.339 -0.615 1.632 1.00 16.67 118 PHE A CA 1
ATOM 865 C C . PHE A 1 118 ? 16.584 -1.614 0.507 1.00 16.92 118 PHE A C 1
ATOM 866 O O . PHE A 1 118 ? 16.599 -1.230 -0.697 1.00 20.16 118 PHE A O 1
ATOM 874 N N . LEU A 1 119 ? 16.799 -2.888 0.847 1.00 16.87 119 LEU A N 1
ATOM 875 C CA . LEU A 1 119 ? 17.158 -3.911 -0.159 1.00 17.47 119 LEU A CA 1
ATOM 876 C C . LEU A 1 119 ? 15.874 -4.421 -0.814 1.00 16.47 119 LEU A C 1
ATOM 877 O O . LEU A 1 119 ? 15.359 -5.510 -0.506 1.00 18.61 119 LEU A O 1
ATOM 882 N N . TRP A 1 120 ? 15.311 -3.584 -1.679 1.00 18.71 120 TRP A N 1
ATOM 883 C CA . TRP A 1 120 ? 14.060 -3.867 -2.387 1.00 18.72 120 TRP A CA 1
ATOM 884 C C . TRP A 1 120 ? 14.130 -5.200 -3.119 1.00 19.45 120 TRP A C 1
ATOM 885 O O . TRP A 1 120 ? 13.093 -5.870 -3.243 1.00 19.46 120 TRP A O 1
ATOM 896 N N . PHE A 1 121 ? 15.326 -5.513 -3.588 1.00 18.65 121 PHE A N 1
ATOM 897 C CA . PHE A 1 121 ? 15.540 -6.745 -4.357 1.00 19.49 121 PHE A CA 1
ATOM 898 C C . PHE A 1 121 ? 15.428 -7.957 -3.456 1.00 19.29 121 PHE A C 1
ATOM 899 O O . PHE A 1 121 ? 15.378 -9.101 -3.994 1.00 20.59 121 PHE A O 1
ATOM 907 N N . GLY A 1 122 ? 15.313 -7.784 -2.144 1.00 19.16 122 GLY A N 1
ATOM 908 C CA . GLY A 1 122 ? 14.918 -8.921 -1.291 1.00 18.55 122 GLY A CA 1
ATOM 909 C C . GLY A 1 122 ? 13.591 -9.523 -1.727 1.00 19.71 122 GLY A C 1
ATOM 910 O O . GLY A 1 122 ? 13.394 -10.737 -1.634 1.00 20.00 122 GLY A O 1
ATOM 911 N N . TYR A 1 123 ? 12.678 -8.686 -2.185 1.00 19.02 123 TYR A N 1
ATOM 912 C CA . TYR A 1 123 ? 11.405 -9.183 -2.688 1.00 18.11 123 TYR A CA 1
ATOM 913 C C . TYR A 1 123 ? 11.675 -10.147 -3.871 1.00 18.42 123 TYR A C 1
ATOM 914 O O . TYR A 1 123 ? 11.145 -11.248 -3.904 1.00 18.86 123 TYR A O 1
ATOM 923 N N . ASP A 1 124 ? 12.505 -9.735 -4.824 1.00 18.06 124 ASP A N 1
ATOM 924 C CA . ASP A 1 124 ? 12.762 -10.557 -6.025 1.00 18.98 124 ASP A CA 1
ATOM 925 C C . ASP A 1 124 ? 13.463 -11.847 -5.620 1.00 18.20 124 ASP A C 1
ATOM 926 O O . ASP A 1 124 ? 13.138 -12.934 -6.162 1.00 20.25 124 ASP A O 1
ATOM 931 N N . LEU A 1 125 ? 14.419 -11.803 -4.696 1.00 18.16 125 LEU A N 1
ATOM 932 C CA . LEU A 1 125 ? 15.144 -13.035 -4.277 1.00 17.47 125 LEU A CA 1
ATOM 933 C C . LEU A 1 125 ? 14.163 -13.968 -3.565 1.00 17.27 125 LEU A C 1
ATOM 934 O O . LEU A 1 125 ? 14.240 -15.168 -3.783 1.00 19.38 125 LEU A O 1
ATOM 939 N N . ALA A 1 126 ? 13.268 -13.422 -2.738 1.00 17.27 126 ALA A N 1
ATOM 940 C CA . ALA A 1 126 ? 12.311 -14.270 -2.002 1.00 18.26 126 ALA A CA 1
ATOM 941 C C . ALA A 1 126 ? 11.298 -14.857 -2.963 1.00 17.97 126 ALA A C 1
ATOM 942 O O . ALA A 1 126 ? 11.031 -16.047 -2.907 1.00 18.68 126 ALA A O 1
ATOM 944 N N . GLU A 1 127 ? 10.756 -14.045 -3.861 1.00 18.17 127 GLU A N 1
ATOM 945 C CA . GLU A 1 127 ? 9.800 -14.513 -4.864 1.00 18.87 127 GLU A CA 1
ATOM 946 C C . GLU A 1 127 ? 10.392 -15.632 -5.715 1.00 17.88 127 GLU A C 1
ATOM 947 O O . GLU A 1 127 ? 9.696 -16.652 -5.902 1.00 19.76 127 GLU A O 1
ATOM 953 N N . LYS A 1 128 ? 11.634 -15.510 -6.173 1.00 19.84 128 LYS A N 1
ATOM 954 C CA . LYS A 1 128 ? 12.293 -16.522 -7.033 1.00 20.91 128 LYS A CA 1
ATOM 955 C C . LYS A 1 128 ? 12.422 -17.823 -6.252 1.00 19.55 128 LYS A C 1
ATOM 956 O O . LYS A 1 128 ? 12.257 -18.925 -6.810 1.00 23.82 128 LYS A O 1
ATOM 962 N N . ARG A 1 129 ? 12.730 -17.732 -4.965 1.00 19.86 129 ARG A N 1
ATOM 963 C CA . ARG A 1 129 ? 12.957 -18.920 -4.111 1.00 20.21 129 ARG A CA 1
ATOM 964 C C . ARG A 1 129 ? 11.651 -19.469 -3.559 1.00 19.51 129 ARG A C 1
ATOM 965 O O . ARG A 1 129 ? 11.686 -20.530 -2.901 1.00 22.34 129 ARG A O 1
ATOM 973 N N . GLY A 1 130 ? 10.551 -18.763 -3.725 1.00 18.34 130 GLY A N 1
ATOM 974 C CA . GLY A 1 130 ? 9.258 -19.160 -3.162 1.00 19.75 130 GLY A CA 1
ATOM 975 C C . GLY A 1 130 ? 9.187 -19.177 -1.628 1.00 19.34 130 GLY A C 1
ATOM 976 O O . GLY A 1 130 ? 8.636 -20.059 -1.072 1.00 20.23 130 GLY A O 1
ATOM 977 N N . VAL A 1 131 ? 9.725 -18.133 -1.000 1.00 14.98 131 VAL A N 1
ATOM 978 C CA . VAL A 1 131 ? 9.694 -17.825 0.423 1.00 15.62 131 VAL A CA 1
ATOM 979 C C . VAL A 1 131 ? 9.180 -16.469 0.718 1.00 15.52 131 VAL A C 1
ATOM 980 O O . VAL A 1 131 ? 9.277 -15.607 -0.127 1.00 18.31 131 VAL A O 1
ATOM 984 N N . PRO A 1 132 ? 8.678 -16.256 1.960 1.00 16.00 132 PRO A N 1
ATOM 985 C CA . PRO A 1 132 ? 8.240 -14.922 2.366 1.00 16.80 132 PRO A CA 1
ATOM 986 C C . PRO A 1 132 ? 9.452 -13.978 2.416 1.00 16.60 132 PRO A C 1
ATOM 987 O O . PRO A 1 132 ? 10.588 -14.391 2.742 1.00 16.80 132 PRO A O 1
ATOM 991 N N . TRP A 1 133 ? 9.143 -12.703 2.157 1.00 16.09 133 TRP A N 1
ATOM 992 C CA . TRP A 1 133 ? 10.046 -11.578 2.347 1.00 15.49 133 TRP A CA 1
ATOM 993 C C . TRP A 1 133 ? 9.586 -10.743 3.524 1.00 15.29 133 TRP A C 1
ATOM 994 O O . TRP A 1 133 ? 8.466 -10.237 3.492 1.00 16.89 133 TRP A O 1
ATOM 1005 N N . LEU A 1 134 ? 10.439 -10.609 4.517 1.00 14.60 134 LEU A N 1
ATOM 1006 C CA . LEU A 1 134 ? 10.189 -9.710 5.649 1.00 14.95 134 LEU A CA 1
ATOM 1007 C C . LEU A 1 134 ? 11.177 -8.563 5.557 1.00 14.94 134 LEU A C 1
ATOM 1008 O O . LEU A 1 134 ? 12.375 -8.793 5.349 1.00 16.17 134 LEU A O 1
ATOM 1013 N N . ALA A 1 135 ? 10.667 -7.337 5.687 1.00 14.55 135 ALA A N 1
ATOM 1014 C CA . ALA A 1 135 ? 11.507 -6.144 5.540 1.00 14.54 135 ALA A CA 1
ATOM 1015 C C . ALA A 1 135 ? 11.697 -5.481 6.908 1.00 15.43 135 ALA A C 1
ATOM 1016 O O . ALA A 1 135 ? 10.692 -5.199 7.560 1.00 16.85 135 ALA A O 1
ATOM 1018 N N . PHE A 1 136 ? 12.935 -5.205 7.270 1.00 15.35 136 PHE A N 1
ATOM 1019 C CA . PHE A 1 136 ? 13.272 -4.521 8.517 1.00 14.98 136 PHE A CA 1
ATOM 1020 C C . PHE A 1 136 ? 13.578 -3.063 8.191 1.00 15.24 136 PHE A C 1
ATOM 1021 O O . PHE A 1 136 ? 14.583 -2.740 7.548 1.00 16.43 136 PHE A O 1
ATOM 1029 N N . TRP A 1 137 ? 12.684 -2.201 8.666 1.00 15.19 137 TRP A N 1
ATOM 1030 C CA . TRP A 1 137 ? 12.861 -0.731 8.525 1.00 15.70 137 TRP A CA 1
ATOM 1031 C C . TRP A 1 137 ? 13.670 -0.235 9.722 1.00 16.65 137 TRP A C 1
ATOM 1032 O O . TRP A 1 137 ? 13.292 -0.555 10.869 1.00 17.04 137 TRP A O 1
ATOM 1043 N N . THR A 1 138 ? 14.718 0.535 9.476 1.00 16.96 138 THR A N 1
ATOM 1044 C CA . THR A 1 138 ? 15.679 0.893 10.531 1.00 17.99 138 THR A CA 1
ATOM 1045 C C . THR A 1 138 ? 15.375 2.231 11.223 1.00 18.00 138 THR A C 1
ATOM 1046 O O . THR A 1 138 ? 16.151 2.605 12.098 1.00 22.05 138 THR A O 1
ATOM 1050 N N . SER A 1 139 ? 14.278 2.878 10.910 1.00 16.94 139 SER A N 1
ATOM 1051 C CA . SER A 1 139 ? 13.842 4.165 11.499 1.00 19.78 139 SER A CA 1
ATOM 1052 C C . SER A 1 139 ? 12.471 4.039 12.184 1.00 18.11 139 SER A C 1
ATOM 1053 O O . SER A 1 139 ? 12.008 2.927 12.473 1.00 18.48 139 SER A O 1
ATOM 1056 N N . ALA A 1 140 ? 11.798 5.155 12.455 1.00 18.93 140 ALA A N 1
ATOM 1057 C CA . ALA A 1 140 ? 10.510 5.115 13.136 1.00 19.37 140 ALA A CA 1
ATOM 1058 C C . ALA A 1 140 ? 9.388 5.053 12.106 1.00 17.70 140 ALA A C 1
ATOM 1059 O O . ALA A 1 140 ? 9.638 5.234 10.870 1.00 18.55 140 ALA A O 1
ATOM 1061 N N . GLN A 1 141 ? 8.182 4.837 12.563 1.00 17.97 141 GLN A N 1
ATOM 1062 C CA . GLN A 1 141 ? 6.980 4.767 11.722 1.00 19.30 141 GLN A CA 1
ATOM 1063 C C . GLN A 1 141 ? 6.843 6.071 10.933 1.00 18.34 141 GLN A C 1
ATOM 1064 O O . GLN A 1 141 ? 6.420 6.013 9.770 1.00 19.21 141 GLN A O 1
ATOM 1070 N N . CYS A 1 142 ? 7.115 7.215 11.536 1.00 19.25 142 CYS A N 1
ATOM 1071 C CA . CYS A 1 142 ? 6.837 8.493 10.872 1.00 19.95 142 CYS A CA 1
ATOM 1072 C C . CYS A 1 142 ? 7.647 8.557 9.565 1.00 20.46 142 CYS A C 1
ATOM 1073 O O . CYS A 1 142 ? 7.123 9.028 8.564 1.00 20.44 142 CYS A O 1
ATOM 1076 N N . ALA A 1 143 ? 8.921 8.183 9.597 1.00 18.13 143 ALA A N 1
ATOM 1077 C CA . ALA A 1 143 ? 9.806 8.233 8.413 1.00 18.68 143 ALA A CA 1
ATOM 1078 C C . ALA A 1 143 ? 9.287 7.244 7.349 1.00 18.48 143 ALA A C 1
ATOM 1079 O O . ALA A 1 143 ? 9.306 7.563 6.141 1.00 19.70 143 ALA A O 1
ATOM 1081 N N . LEU A 1 144 ? 8.911 6.051 7.742 1.00 17.58 144 LEU A N 1
ATOM 1082 C CA . LEU A 1 144 ? 8.400 5.068 6.783 1.00 17.07 144 LEU A CA 1
ATOM 1083 C C . LEU A 1 144 ? 7.138 5.620 6.128 1.00 18.73 144 LEU A C 1
ATOM 1084 O O . LEU A 1 144 ? 6.980 5.505 4.888 1.00 19.52 144 LEU A O 1
ATOM 1089 N N . SER A 1 145 ? 6.214 6.170 6.909 1.00 19.19 145 SER A N 1
ATOM 1090 C CA . SER A 1 145 ? 4.975 6.742 6.353 1.00 18.75 145 SER A CA 1
ATOM 1091 C C . SER A 1 145 ? 5.310 7.813 5.329 1.00 20.72 145 SER A C 1
ATOM 1092 O O . SER A 1 145 ? 4.749 7.762 4.201 1.00 21.08 145 SER A O 1
ATOM 1095 N N . ALA A 1 146 ? 6.220 8.711 5.626 1.00 19.19 146 ALA A N 1
ATOM 1096 C CA . ALA A 1 146 ? 6.613 9.769 4.655 1.00 19.04 146 ALA A CA 1
ATOM 1097 C C . ALA A 1 146 ? 7.000 9.111 3.340 1.00 19.23 146 ALA A C 1
ATOM 1098 O O . ALA A 1 146 ? 6.484 9.502 2.252 1.00 21.20 146 ALA A O 1
ATOM 1100 N N . HIS A 1 147 ? 7.862 8.118 3.401 1.00 19.06 147 HIS A N 1
ATOM 1101 C CA . HIS A 1 147 ? 8.309 7.443 2.154 1.00 19.38 147 HIS A CA 1
ATOM 1102 C C . HIS A 1 147 ? 7.139 6.755 1.457 1.00 18.54 147 HIS A C 1
ATOM 1103 O O . HIS A 1 147 ? 7.080 6.743 0.218 1.00 21.22 147 HIS A O 1
ATOM 1110 N N . MET A 1 148 ? 6.248 6.132 2.186 1.00 19.94 148 MET A N 1
ATOM 1111 C CA . MET A 1 148 ? 5.145 5.352 1.585 1.00 20.57 148 MET A CA 1
ATOM 1112 C C . MET A 1 148 ? 4.185 6.266 0.830 1.00 21.22 148 MET A C 1
ATOM 1113 O O . MET A 1 148 ? 3.477 5.763 -0.029 1.00 25.05 148 MET A O 1
ATOM 1118 N N . TYR A 1 149 ? 4.137 7.541 1.152 1.00 22.14 149 TYR A N 1
ATOM 1119 C CA . TYR A 1 149 ? 3.235 8.500 0.485 1.00 23.89 149 TYR A CA 1
ATOM 1120 C C . TYR A 1 149 ? 3.977 9.195 -0.657 1.00 22.00 149 TYR A C 1
ATOM 1121 O O . TYR A 1 149 ? 3.431 10.079 -1.274 1.00 23.33 149 TYR A O 1
ATOM 1130 N N . THR A 1 150 ? 5.180 8.756 -1.029 1.00 22.46 150 THR A N 1
ATOM 1131 C CA . THR A 1 150 ? 5.969 9.392 -2.096 1.00 22.47 150 THR A CA 1
ATOM 1132 C C . THR A 1 150 ? 5.140 9.537 -3.381 1.00 24.35 150 THR A C 1
ATOM 1133 O O . THR A 1 150 ? 5.122 10.590 -3.952 1.00 23.11 150 THR A O 1
ATOM 1137 N N . HIS A 1 151 ? 4.490 8.483 -3.850 1.00 23.46 151 HIS A N 1
ATOM 1138 C CA . HIS A 1 151 ? 3.734 8.570 -5.120 1.00 23.94 151 HIS A CA 1
ATOM 1139 C C . HIS A 1 151 ? 2.684 9.691 -4.999 1.00 25.51 151 HIS A C 1
ATOM 1140 O O . HIS A 1 151 ? 2.507 10.486 -5.954 1.00 24.37 151 HIS A O 1
ATOM 1147 N N . GLU A 1 152 ? 1.904 9.684 -3.925 1.00 24.49 152 GLU A N 1
ATOM 1148 C CA . GLU A 1 152 ? 0.768 10.616 -3.752 1.00 25.17 152 GLU A CA 1
ATOM 1149 C C . GLU A 1 152 ? 1.307 12.036 -3.594 1.00 25.84 152 GLU A C 1
ATOM 1150 O O . GLU A 1 152 ? 0.701 12.977 -4.088 1.00 25.02 152 GLU A O 1
ATOM 1156 N N . ILE A 1 153 ? 2.416 12.214 -2.909 1.00 21.66 153 ILE A N 1
ATOM 1157 C CA . ILE A 1 153 ? 3.025 13.546 -2.747 1.00 21.44 153 ILE A CA 1
ATOM 1158 C C . ILE A 1 153 ? 3.430 14.055 -4.123 1.00 24.18 153 ILE A C 1
ATOM 1159 O O . ILE A 1 153 ? 3.103 15.211 -4.480 1.00 25.65 153 ILE A O 1
ATOM 1164 N N . LEU A 1 154 ? 4.174 13.263 -4.900 1.00 22.87 154 LEU A N 1
ATOM 1165 C CA . LEU A 1 154 ? 4.706 13.750 -6.186 1.00 23.97 154 LEU A CA 1
ATOM 1166 C C . LEU A 1 154 ? 3.541 13.967 -7.162 1.00 24.19 154 LEU A C 1
ATOM 1167 O O . LEU A 1 154 ? 3.596 14.933 -7.956 1.00 25.47 154 LEU A O 1
ATOM 1172 N N . LYS A 1 155 ? 2.516 13.160 -7.072 1.00 22.43 155 LYS A N 1
ATOM 1173 C CA . LYS A 1 155 ? 1.342 13.271 -7.973 1.00 24.16 155 LYS A CA 1
ATOM 1174 C C . LYS A 1 155 ? 0.626 14.610 -7.687 1.00 26.44 155 LYS A C 1
ATOM 1175 O O . LYS A 1 155 ? 0.164 15.289 -8.597 1.00 32.35 155 LYS A O 1
ATOM 1181 N N . ALA A 1 156 ? 0.579 15.007 -6.421 1.00 25.68 156 ALA A N 1
ATOM 1182 C CA . ALA A 1 156 ? -0.155 16.208 -5.949 1.00 26.61 156 ALA A CA 1
ATOM 1183 C C . ALA A 1 156 ? 0.640 17.452 -6.307 1.00 24.44 156 ALA A C 1
ATOM 1184 O O . ALA A 1 156 ? 0.017 18.425 -6.730 1.00 29.44 156 ALA A O 1
ATOM 1186 N N . VAL A 1 157 ? 1.953 17.495 -6.127 1.00 29.98 157 VAL A N 1
ATOM 1187 C CA . VAL A 1 157 ? 2.707 18.782 -6.226 1.00 34.16 157 VAL A CA 1
ATOM 1188 C C . VAL A 1 157 ? 3.900 18.712 -7.156 1.00 28.80 157 VAL A C 1
ATOM 1189 O O . VAL A 1 157 ? 4.540 19.763 -7.263 1.00 34.47 157 VAL A O 1
ATOM 1193 N N . GLY A 1 158 ? 4.227 17.544 -7.742 1.00 28.69 158 GLY A N 1
ATOM 1194 C CA . GLY A 1 158 ? 5.396 17.417 -8.612 1.00 32.69 158 GLY A CA 1
ATOM 1195 C C . GLY A 1 158 ? 6.687 17.486 -7.823 1.00 38.21 158 GLY A C 1
ATOM 1196 O O . GLY A 1 158 ? 6.632 17.499 -6.567 1.00 36.57 158 GLY A O 1
ATOM 1197 N N . SER A 1 159 ? 7.826 17.611 -8.491 1.00 39.50 159 SER A N 1
ATOM 1198 C CA . SER A 1 159 ? 9.142 17.486 -7.810 1.00 44.95 159 SER A CA 1
ATOM 1199 C C . SER A 1 159 ? 9.712 18.882 -7.477 1.00 51.01 159 SER A C 1
ATOM 1200 O O . SER A 1 159 ? 10.208 19.095 -6.337 1.00 59.62 159 SER A O 1
ATOM 1203 N N . ASN A 1 160 ? 9.661 19.748 -8.490 1.00 63.34 160 ASN A N 1
ATOM 1204 C CA . ASN A 1 160 ? 10.198 21.138 -8.544 1.00 63.81 160 ASN A CA 1
ATOM 1205 C C . ASN A 1 160 ? 9.437 21.993 -7.517 1.00 71.06 160 ASN A C 1
ATOM 1206 O O . ASN A 1 160 ? 9.631 23.234 -7.554 1.00 73.08 160 ASN A O 1
ATOM 1211 N N . THR A 1 165 ? 1.491 27.351 -0.933 1.00 75.12 165 THR A N 1
ATOM 1212 C CA . THR A 1 165 ? 0.176 26.644 -1.021 1.00 151.90 165 THR A CA 1
ATOM 1213 C C . THR A 1 165 ? 0.343 25.144 -0.711 1.00 88.94 165 THR A C 1
ATOM 1214 O O . THR A 1 165 ? -0.423 24.648 0.114 1.00 89.38 165 THR A O 1
ATOM 1218 N N . ALA A 1 166 ? 1.185 24.403 -1.454 1.00 76.85 166 ALA A N 1
ATOM 1219 C CA . ALA A 1 166 ? 1.531 22.992 -1.155 1.00 69.85 166 ALA A CA 1
ATOM 1220 C C . ALA A 1 166 ? 2.160 22.873 0.247 1.00 49.32 166 ALA A C 1
ATOM 1221 O O . ALA A 1 166 ? 1.841 21.915 1.007 1.00 39.91 166 ALA A O 1
ATOM 1223 N N . GLU A 1 167 ? 3.112 23.756 0.558 1.00 49.97 167 GLU A N 1
ATOM 1224 C CA . GLU A 1 167 ? 3.797 23.801 1.886 1.00 49.58 167 GLU A CA 1
ATOM 1225 C C . GLU A 1 167 ? 2.690 24.137 2.898 1.00 60.20 167 GLU A C 1
ATOM 1226 O O . GLU A 1 167 ? 1.813 25.030 2.587 1.00 64.17 167 GLU A O 1
ATOM 1232 N N . GLU A 1 168 ? 2.624 23.337 3.958 1.00 63.33 168 GLU A N 1
ATOM 1233 C CA . GLU A 1 168 ? 1.634 23.428 5.069 1.00 67.59 168 GLU A CA 1
ATOM 1234 C C . GLU A 1 168 ? 0.181 23.359 4.548 1.00 54.96 168 GLU A C 1
ATOM 1235 O O . GLU A 1 168 ? -0.651 23.913 5.211 1.00 67.95 168 GLU A O 1
ATOM 1241 N N . GLU A 1 169 ? -0.137 22.667 3.443 1.00 48.54 169 GLU A N 1
ATOM 1242 C CA . GLU A 1 169 ? -1.541 22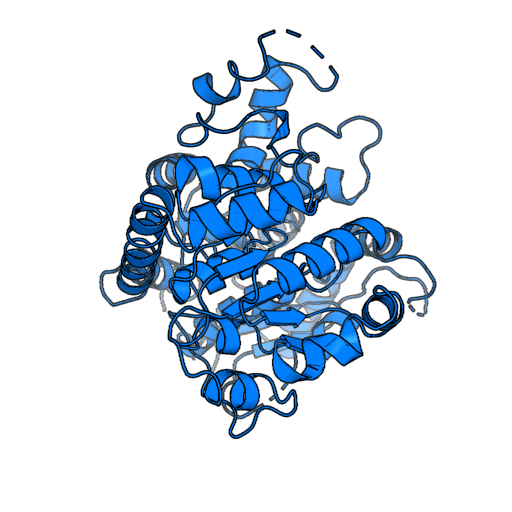.291 3.101 1.00 35.16 169 GLU A CA 1
ATOM 1243 C C . GLU A 1 169 ? -1.557 20.795 2.727 1.00 36.95 169 GLU A C 1
ATOM 1244 O O . GLU A 1 169 ? -2.469 20.060 3.197 1.00 37.05 169 GLU A O 1
ATOM 1250 N N . LEU A 1 170 ? -0.630 20.335 1.876 1.00 32.59 170 LEU A N 1
ATOM 1251 C CA . LEU A 1 170 ? -0.740 18.968 1.300 1.00 30.36 170 LEU A CA 1
ATOM 1252 C C . LEU A 1 170 ? -0.571 17.930 2.416 1.00 27.33 170 LEU A C 1
ATOM 1253 O O . LEU A 1 170 ? -1.431 17.035 2.578 1.00 30.53 170 LEU A O 1
ATOM 1258 N N . ILE A 1 171 ? 0.481 18.021 3.217 1.00 31.27 171 ILE A N 1
ATOM 1259 C CA . ILE A 1 171 ? 0.742 16.911 4.166 1.00 32.11 171 ILE A CA 1
ATOM 1260 C C . ILE A 1 171 ? -0.427 16.806 5.135 1.00 30.89 171 ILE A C 1
ATOM 1261 O O . ILE A 1 171 ? -0.873 15.683 5.391 1.00 29.40 171 ILE A O 1
ATOM 1266 N N . GLN A 1 172 ? -0.967 17.921 5.608 1.00 33.93 172 GLN A N 1
ATOM 1267 C CA . GLN A 1 172 ? -2.035 17.865 6.645 1.00 38.72 172 GLN A CA 1
ATOM 1268 C C . GLN A 1 172 ? -3.299 17.243 6.018 1.00 35.54 172 GLN A C 1
ATOM 1269 O O . GLN A 1 172 ? -4.115 16.668 6.773 1.00 41.48 172 GLN A O 1
ATOM 1275 N N . SER A 1 173 ? -3.474 17.302 4.695 1.00 34.55 173 SER A N 1
ATOM 1276 C CA . SER A 1 173 ? -4.656 16.731 3.995 1.00 36.55 173 SER A CA 1
ATOM 1277 C C . SER A 1 173 ? -4.402 15.270 3.629 1.00 33.17 173 SER A C 1
ATOM 1278 O O . SER A 1 173 ? -5.389 14.577 3.356 1.00 42.11 173 SER A O 1
ATOM 1281 N N . LEU A 1 174 ? -3.149 14.812 3.617 1.00 32.41 174 LEU A N 1
ATOM 1282 C CA . LEU A 1 174 ? -2.790 13.531 2.972 1.00 31.15 174 LEU A CA 1
ATOM 1283 C C . LEU A 1 174 ? -2.360 12.471 3.983 1.00 29.67 174 LEU A C 1
ATOM 1284 O O . LEU A 1 174 ? -2.813 11.319 3.809 1.00 30.30 174 LEU A O 1
ATOM 1289 N N . ILE A 1 175 ? -1.476 12.813 4.935 1.00 28.27 175 ILE A N 1
ATOM 1290 C CA . ILE A 1 175 ? -0.735 11.766 5.695 1.00 26.93 175 ILE A CA 1
ATOM 1291 C C . ILE A 1 175 ? -1.264 11.739 7.119 1.00 25.76 175 ILE A C 1
ATOM 1292 O O . ILE A 1 175 ? -0.927 12.624 7.905 1.00 28.11 175 ILE A O 1
ATOM 1297 N N . PRO A 1 176 ? -2.032 10.691 7.501 1.00 25.86 176 PRO A N 1
ATOM 1298 C CA . PRO A 1 176 ? -2.514 10.556 8.874 1.00 28.75 176 PRO A CA 1
ATOM 1299 C C . PRO A 1 176 ? -1.349 10.594 9.852 1.00 26.95 176 PRO A C 1
ATOM 1300 O O . PRO A 1 176 ? -0.378 9.902 9.663 1.00 27.99 176 PRO A O 1
ATOM 1304 N N . GLY A 1 177 ? -1.449 11.424 10.891 1.00 30.74 177 GLY A N 1
ATOM 1305 C CA . GLY A 1 177 ? -0.458 11.495 11.974 1.00 30.78 177 GLY A CA 1
ATOM 1306 C C . GLY A 1 177 ? 0.745 12.362 11.644 1.00 30.48 177 GLY A C 1
ATOM 1307 O O . GLY A 1 177 ? 1.544 12.588 12.581 1.00 30.39 177 GLY A O 1
ATOM 1308 N N . LEU A 1 178 ? 0.864 12.886 10.406 1.00 27.66 178 LEU A N 1
ATOM 1309 C CA . LEU A 1 178 ? 1.971 13.816 10.058 1.00 28.30 178 LEU A CA 1
ATOM 1310 C C . LEU A 1 178 ? 1.489 15.236 9.792 1.00 27.77 178 LEU A C 1
ATOM 1311 O O . LEU A 1 178 ? 2.250 15.985 9.166 1.00 29.88 178 LEU A O 1
ATOM 1316 N N . GLU A 1 179 ? 0.352 15.643 10.354 1.00 30.45 179 GLU A N 1
ATOM 1317 C CA . GLU A 1 179 ? -0.249 16.967 10.027 1.00 32.15 179 GLU A CA 1
ATOM 1318 C C . GLU A 1 179 ? 0.659 18.098 10.530 1.00 33.21 179 GLU A C 1
ATOM 1319 O O . GLU A 1 179 ? 0.466 19.209 10.073 1.00 37.95 179 GLU A O 1
ATOM 1325 N N . MET A 1 180 ? 1.567 17.825 11.474 1.00 31.22 180 MET A N 1
ATOM 1326 C CA . MET A 1 180 ? 2.469 18.843 12.060 1.00 33.49 180 MET A CA 1
ATOM 1327 C C . MET A 1 180 ? 3.736 18.986 11.199 1.00 28.88 180 MET A C 1
ATOM 1328 O O . MET A 1 180 ? 4.522 19.892 11.472 1.00 37.12 180 MET A O 1
ATOM 1333 N N . ALA A 1 181 ? 3.941 18.103 10.194 1.00 31.88 181 ALA A N 1
ATOM 1334 C CA . ALA A 1 181 ? 5.153 18.085 9.342 1.00 30.72 181 ALA A CA 1
ATOM 1335 C C . ALA A 1 181 ? 4.909 18.988 8.131 1.00 33.24 181 ALA A C 1
ATOM 1336 O O . ALA A 1 181 ? 3.763 19.086 7.630 1.00 42.91 181 ALA A O 1
ATOM 1338 N N . HIS A 1 182 ? 5.992 19.605 7.708 1.00 34.58 182 HIS A N 1
ATOM 1339 C CA . HIS A 1 182 ? 6.044 20.453 6.500 1.00 44.78 182 HIS A CA 1
ATOM 1340 C C . HIS A 1 182 ? 6.636 19.602 5.378 1.00 31.46 182 HIS A C 1
ATOM 1341 O O . HIS A 1 182 ? 7.472 18.774 5.688 1.00 30.47 182 HIS A O 1
ATOM 1348 N N . LEU A 1 183 ? 6.305 19.854 4.096 1.00 30.08 183 LEU A N 1
ATOM 1349 C CA . LEU A 1 183 ? 7.019 19.209 2.970 1.00 32.06 183 LEU A CA 1
ATOM 1350 C C . LEU A 1 183 ? 8.535 19.260 3.174 1.00 29.66 183 LEU A C 1
ATOM 1351 O O . LEU A 1 183 ? 9.191 18.252 2.890 1.00 31.57 183 LEU A O 1
ATOM 1356 N N . SER A 1 184 ? 9.089 20.374 3.649 1.00 30.11 184 SER A N 1
ATOM 1357 C CA . SER A 1 184 ? 10.558 20.548 3.828 1.00 30.86 184 SER A CA 1
ATOM 1358 C C . SER A 1 184 ? 11.114 19.723 5.010 1.00 33.09 184 SER A C 1
ATOM 1359 O O . SER A 1 184 ? 12.332 19.555 5.098 1.00 32.55 184 SER A O 1
ATOM 1362 N N . ASP A 1 185 ? 10.266 19.153 5.867 1.00 32.85 185 ASP A N 1
ATOM 1363 C CA . ASP A 1 185 ? 10.717 18.183 6.899 1.00 30.01 185 ASP A CA 1
ATOM 1364 C C . ASP A 1 185 ? 10.934 16.785 6.342 1.00 28.09 185 ASP A C 1
ATOM 1365 O O . ASP A 1 185 ? 11.612 16.007 6.991 1.00 27.76 185 ASP A O 1
ATOM 1370 N N . LEU A 1 186 ? 10.334 16.468 5.214 1.00 25.59 186 LEU A N 1
ATOM 1371 C CA . LEU A 1 186 ? 10.275 15.077 4.768 1.00 26.51 186 LEU A CA 1
ATOM 1372 C C . LEU A 1 186 ? 11.648 14.667 4.275 1.00 25.30 186 LEU A C 1
ATOM 1373 O O . LEU A 1 186 ? 12.425 15.486 3.800 1.00 26.75 186 LEU A O 1
ATOM 1378 N N . PRO A 1 187 ? 11.959 13.355 4.314 1.00 24.46 187 PRO A N 1
ATOM 1379 C CA . PRO A 1 187 ? 13.217 12.871 3.752 1.00 24.51 187 PRO A CA 1
ATOM 1380 C C . PRO A 1 187 ? 13.407 13.379 2.336 1.00 24.87 187 PRO A C 1
ATOM 1381 O O . PRO A 1 187 ? 12.524 13.281 1.498 1.00 25.37 187 PRO A O 1
ATOM 1385 N N . PRO A 1 188 ? 14.521 14.063 2.067 1.00 29.07 188 PRO A N 1
ATOM 1386 C CA . PRO A 1 188 ? 14.676 14.710 0.781 1.00 29.41 188 PRO A CA 1
ATOM 1387 C C . PRO A 1 188 ? 14.637 13.763 -0.435 1.00 27.78 188 PRO A C 1
ATOM 1388 O O . PRO A 1 188 ? 14.254 14.217 -1.483 1.00 33.78 188 PRO A O 1
ATOM 1392 N N . GLU A 1 189 ? 15.004 12.478 -0.264 1.00 29.55 189 GLU A N 1
ATOM 1393 C CA A GLU A 1 189 ? 15.014 11.461 -1.362 0.50 32.37 189 GLU A CA 1
ATOM 1394 C CA B GLU A 1 189 ? 14.979 11.403 -1.304 0.50 31.63 189 GLU A CA 1
ATOM 1395 C C . GLU A 1 189 ? 13.597 11.361 -1.976 1.00 28.56 189 GLU A C 1
ATOM 1396 O O . GLU A 1 189 ? 13.468 10.947 -3.140 1.00 30.72 189 GLU A O 1
ATOM 1407 N N . ILE A 1 190 ? 12.541 11.773 -1.270 1.00 26.71 190 ILE A N 1
ATOM 1408 C CA . ILE A 1 190 ? 11.156 11.739 -1.828 1.00 28.10 190 ILE A CA 1
ATOM 1409 C C . ILE A 1 190 ? 11.155 12.568 -3.125 1.00 26.84 190 ILE A C 1
ATOM 1410 O O . ILE A 1 190 ? 10.474 12.212 -4.082 1.00 30.75 190 ILE A O 1
ATOM 1415 N N . PHE A 1 191 ? 11.861 13.700 -3.129 1.00 27.15 191 PHE A N 1
ATOM 1416 C CA . PHE A 1 191 ? 11.825 14.695 -4.236 1.00 29.96 191 PHE A CA 1
ATOM 1417 C C . PHE A 1 191 ? 13.008 14.572 -5.230 1.00 31.45 191 PHE A C 1
ATOM 1418 O O . PHE A 1 191 ? 13.048 15.293 -6.241 1.00 36.38 191 PHE A O 1
ATOM 1426 N N . PHE A 1 192 ? 13.874 13.594 -5.084 1.00 29.82 192 PHE A N 1
ATOM 1427 C CA . PHE A 1 192 ? 15.079 13.432 -5.955 1.00 30.03 192 PHE A CA 1
ATOM 1428 C C . PHE A 1 192 ? 14.785 12.455 -7.103 1.00 35.62 192 PHE A C 1
ATOM 1429 O O . PHE A 1 192 ? 15.168 11.259 -7.013 1.00 36.02 192 PHE A O 1
ATOM 1437 N N . ASP A 1 193 ? 14.200 12.972 -8.243 1.00 62.57 193 ASP A N 1
ATOM 1438 C CA . ASP A 1 193 ? 13.638 12.019 -9.287 1.00 72.68 193 ASP A CA 1
ATOM 1439 C C . ASP A 1 193 ? 14.198 12.251 -10.694 1.00 115.53 193 ASP A C 1
ATOM 1440 O O . ASP A 1 193 ? 14.109 11.711 -11.739 1.00 71.65 193 ASP A O 1
ATOM 1445 N N . LYS A 1 194 ? 15.189 13.436 -10.615 1.00 70.37 194 LYS A N 1
ATOM 1446 C CA . LYS A 1 194 ? 16.042 13.888 -11.792 1.00 50.12 194 LYS A CA 1
ATOM 1447 C C . LYS A 1 194 ? 17.430 13.272 -11.637 1.00 59.42 194 LYS A C 1
ATOM 1448 O O . LYS A 1 194 ? 18.198 13.783 -10.805 1.00 49.28 194 LYS A O 1
ATOM 1454 N N . ASN A 1 195 ? 17.734 12.259 -12.475 1.00 51.16 195 ASN A N 1
ATOM 1455 C CA . ASN A 1 195 ? 19.037 11.546 -12.512 1.00 55.51 195 ASN A CA 1
ATOM 1456 C C . ASN A 1 195 ? 19.334 11.261 -11.055 1.00 45.50 195 ASN A C 1
ATOM 1457 O O . ASN A 1 195 ? 20.296 11.776 -10.491 1.00 43.98 195 ASN A O 1
ATOM 1462 N N . PRO A 1 196 ? 18.410 10.536 -10.403 1.00 38.88 196 PRO A N 1
ATOM 1463 C CA . PRO A 1 196 ? 18.608 10.155 -9.016 1.00 35.33 196 PRO A CA 1
ATOM 1464 C C . PRO A 1 196 ? 19.895 9.335 -8.877 1.00 36.60 196 PRO A C 1
ATOM 1465 O O . PRO A 1 196 ? 20.250 8.527 -9.739 1.00 37.46 196 PRO A O 1
ATOM 1469 N N . ASN A 1 197 ? 20.544 9.545 -7.746 1.00 32.36 197 ASN A N 1
ATOM 1470 C CA . ASN A 1 197 ? 21.730 8.789 -7.300 1.00 37.28 197 ASN A CA 1
ATOM 1471 C C . ASN A 1 197 ? 21.275 7.385 -6.904 1.00 31.00 197 ASN A C 1
ATOM 1472 O O . ASN A 1 197 ? 20.081 7.114 -6.678 1.00 31.71 197 ASN A O 1
ATOM 1477 N N . PRO A 1 198 ? 22.225 6.442 -6.820 1.00 30.61 198 PRO A N 1
ATOM 1478 C CA . PRO A 1 198 ? 21.855 5.064 -6.563 1.00 28.07 198 PRO A CA 1
ATOM 1479 C C . PRO A 1 198 ? 21.009 4.871 -5.297 1.00 27.26 198 PRO A C 1
ATOM 1480 O O . PRO A 1 198 ? 20.063 4.032 -5.306 1.00 28.33 198 PRO A O 1
ATOM 1484 N N . LEU A 1 199 ? 21.323 5.608 -4.215 1.00 29.02 199 LEU A N 1
ATOM 1485 C CA . LEU A 1 199 ? 20.583 5.417 -2.945 1.00 30.07 199 LEU A CA 1
ATOM 1486 C C . LEU A 1 199 ? 19.129 5.910 -3.111 1.00 27.00 199 LEU A C 1
ATOM 1487 O O . LEU A 1 199 ? 18.195 5.261 -2.615 1.00 26.38 199 LEU A O 1
ATOM 1492 N N . ALA A 1 200 ? 18.925 7.043 -3.787 1.00 27.72 200 ALA A N 1
ATOM 1493 C CA . ALA A 1 200 ? 17.566 7.563 -4.029 1.00 26.72 200 ALA A CA 1
ATOM 1494 C C . ALA A 1 200 ? 16.776 6.542 -4.860 1.00 27.02 200 ALA A C 1
ATOM 1495 O O . ALA A 1 200 ? 15.598 6.269 -4.547 1.00 28.10 200 ALA A O 1
ATOM 1497 N N . ILE A 1 201 ? 17.423 5.936 -5.857 1.00 25.49 201 ILE A N 1
ATOM 1498 C CA . ILE A 1 201 ? 16.789 4.901 -6.720 1.00 28.09 201 ILE A CA 1
ATOM 1499 C C . ILE A 1 201 ? 16.368 3.748 -5.813 1.00 26.75 201 ILE A C 1
ATOM 1500 O O . ILE A 1 201 ? 15.235 3.285 -5.877 1.00 26.18 201 ILE A O 1
ATOM 1505 N N . THR A 1 202 ? 17.284 3.322 -4.954 1.00 24.84 202 THR A N 1
ATOM 1506 C CA . THR A 1 202 ? 17.021 2.132 -4.094 1.00 23.70 202 THR A CA 1
ATOM 1507 C C . THR A 1 202 ? 15.827 2.374 -3.162 1.00 21.76 202 THR A C 1
ATOM 1508 O O . THR A 1 202 ? 14.976 1.545 -2.999 1.00 21.14 202 THR A O 1
ATOM 1512 N N . ILE A 1 203 ? 15.792 3.533 -2.531 1.00 22.88 203 ILE A N 1
ATOM 1513 C CA . ILE A 1 203 ? 14.711 3.904 -1.591 1.00 22.81 203 ILE A CA 1
ATOM 1514 C C . ILE A 1 203 ? 13.370 4.006 -2.335 1.00 21.97 203 ILE A C 1
ATOM 1515 O O . ILE A 1 203 ? 12.359 3.498 -1.851 1.00 23.09 203 ILE A O 1
ATOM 1520 N N . ASN A 1 204 ? 13.359 4.522 -3.554 1.00 22.98 204 ASN A N 1
ATOM 1521 C CA . ASN A 1 204 ? 12.075 4.636 -4.292 1.00 28.07 204 ASN A CA 1
ATOM 1522 C C . ASN A 1 204 ? 11.625 3.229 -4.775 1.00 23.96 204 ASN A C 1
ATOM 1523 O O . ASN A 1 204 ? 10.413 2.919 -4.735 1.00 25.60 204 ASN A O 1
ATOM 1528 N N . LYS A 1 205 ? 12.553 2.314 -5.093 1.00 22.94 205 LYS A N 1
ATOM 1529 C CA . LYS A 1 205 ? 12.154 0.936 -5.438 1.00 22.97 205 LYS A CA 1
ATOM 1530 C C . LYS A 1 205 ? 11.661 0.184 -4.179 1.00 20.78 205 LYS A C 1
ATOM 1531 O O . LYS A 1 205 ? 10.738 -0.592 -4.284 1.00 22.16 205 LYS A O 1
ATOM 1537 N N . MET A 1 206 ? 12.241 0.474 -3.013 1.00 18.82 206 MET A N 1
ATOM 1538 C CA . MET A 1 206 ? 11.739 -0.051 -1.750 1.00 18.98 206 MET A CA 1
ATOM 1539 C C . MET A 1 206 ? 10.262 0.273 -1.595 1.00 18.74 206 MET A C 1
ATOM 1540 O O . MET A 1 206 ? 9.443 -0.596 -1.259 1.00 18.80 206 MET A O 1
ATOM 1545 N N . VAL A 1 207 ? 9.894 1.532 -1.839 1.00 20.25 207 VAL A N 1
ATOM 1546 C CA . VAL A 1 207 ? 8.498 1.952 -1.618 1.00 20.28 207 VAL A CA 1
ATOM 1547 C C . VAL A 1 207 ? 7.581 1.099 -2.502 1.00 22.29 207 VAL A C 1
ATOM 1548 O O . VAL A 1 207 ? 6.499 0.751 -2.075 1.00 22.10 207 VAL A O 1
ATOM 1552 N N . LEU A 1 208 ? 7.980 0.875 -3.753 1.00 21.94 208 LEU A N 1
ATOM 1553 C CA . LEU A 1 208 ? 7.156 0.109 -4.685 1.00 20.97 208 LEU A CA 1
ATOM 1554 C C . LEU A 1 208 ? 7.027 -1.355 -4.255 1.00 20.70 208 LEU A C 1
ATOM 1555 O O . LEU A 1 208 ? 5.966 -1.956 -4.518 1.00 23.08 208 LEU A O 1
ATOM 1560 N N . LYS A 1 209 ? 8.064 -1.905 -3.603 1.00 21.26 209 LYS A N 1
ATOM 1561 C CA . LYS A 1 209 ? 8.042 -3.343 -3.249 1.00 19.88 209 LYS A CA 1
ATOM 1562 C C . LYS A 1 209 ? 7.433 -3.610 -1.873 1.00 18.99 209 LYS A C 1
ATOM 1563 O O . LYS A 1 209 ? 6.915 -4.730 -1.659 1.00 19.22 209 LYS A O 1
ATOM 1569 N N . LEU A 1 210 ? 7.554 -2.694 -0.906 1.00 19.50 210 LEU A N 1
ATOM 1570 C CA . LEU A 1 210 ? 7.168 -2.996 0.485 1.00 21.30 210 LEU A CA 1
ATOM 1571 C C . LEU A 1 210 ? 5.738 -3.521 0.606 1.00 20.73 210 LEU A C 1
ATOM 1572 O O . LEU A 1 210 ? 5.447 -4.319 1.496 1.00 20.02 210 LEU A O 1
ATOM 1577 N N . PRO A 1 211 ? 4.738 -3.084 -0.209 1.00 20.01 211 PRO A N 1
ATOM 1578 C CA . PRO A 1 211 ? 3.401 -3.676 -0.066 1.00 20.63 211 PRO A CA 1
ATOM 1579 C C . PRO A 1 211 ? 3.303 -5.185 -0.358 1.00 20.60 211 PRO A C 1
ATOM 1580 O O . PRO A 1 211 ? 2.318 -5.807 -0.004 1.00 23.47 211 PRO A O 1
ATOM 1584 N N . LYS A 1 212 ? 4.338 -5.753 -0.946 1.00 19.23 212 LYS A N 1
ATOM 1585 C CA . LYS A 1 212 ? 4.447 -7.203 -1.225 1.00 20.65 212 LYS A CA 1
ATOM 1586 C C . LYS A 1 212 ? 5.303 -7.892 -0.196 1.00 20.84 212 LYS A C 1
ATOM 1587 O O . LYS A 1 212 ? 5.594 -9.086 -0.341 1.00 20.94 212 LYS A O 1
ATOM 1593 N N . SER A 1 213 ? 5.646 -7.209 0.884 1.00 18.65 213 SER A N 1
ATOM 1594 C CA . SER A 1 213 ? 6.287 -7.870 2.026 1.00 18.07 213 SER A CA 1
ATOM 1595 C C . SER A 1 213 ? 5.261 -8.693 2.803 1.00 16.46 213 SER A C 1
ATOM 1596 O O . SER A 1 213 ? 4.116 -8.282 3.015 1.00 19.18 213 SER A O 1
ATOM 1599 N N . THR A 1 214 ? 5.679 -9.842 3.304 1.00 15.64 214 THR A N 1
ATOM 1600 C CA . THR A 1 214 ? 4.866 -10.608 4.244 1.00 15.71 214 THR A CA 1
ATOM 1601 C C . THR A 1 214 ? 4.822 -9.922 5.616 1.00 16.73 214 THR A C 1
ATOM 1602 O O . THR A 1 214 ? 3.791 -10.002 6.292 1.00 18.82 214 THR A O 1
ATOM 1606 N N . ALA A 1 215 ? 5.858 -9.198 5.997 1.00 16.71 215 ALA A N 1
ATOM 1607 C CA . ALA A 1 215 ? 5.826 -8.371 7.230 1.00 16.34 215 ALA A CA 1
ATOM 1608 C C . ALA A 1 215 ? 6.852 -7.269 7.067 1.00 16.35 215 ALA A C 1
ATOM 1609 O O . ALA A 1 21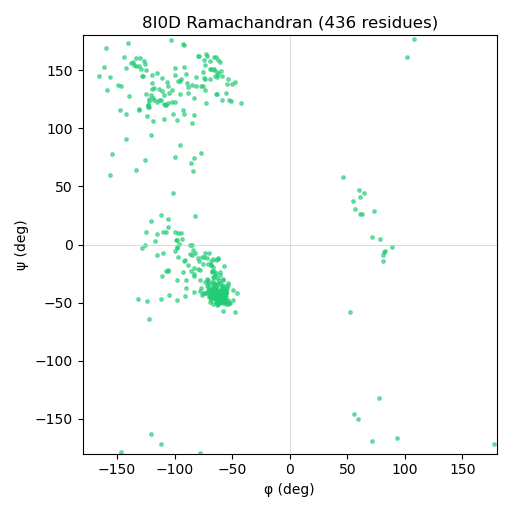5 ? 7.891 -7.457 6.425 1.00 17.07 215 ALA A O 1
ATOM 1611 N N . VAL A 1 216 ? 6.484 -6.113 7.603 1.00 16.52 216 VAL A N 1
ATOM 1612 C CA . VAL A 1 216 ? 7.416 -4.996 7.848 1.00 16.27 216 VAL A CA 1
ATOM 1613 C C . VAL A 1 216 ? 7.673 -4.986 9.350 1.00 16.70 216 VAL A C 1
ATOM 1614 O O . VAL A 1 216 ? 6.698 -4.980 10.127 1.00 18.54 216 VAL A O 1
ATOM 1618 N N . ILE A 1 217 ? 8.945 -4.933 9.721 1.00 16.38 217 ILE A N 1
ATOM 1619 C CA . ILE A 1 217 ? 9.381 -5.028 11.139 1.00 16.31 217 ILE A CA 1
ATOM 1620 C C . ILE A 1 217 ? 10.106 -3.722 11.440 1.00 16.35 217 ILE A C 1
ATOM 1621 O O . ILE A 1 217 ? 10.887 -3.286 10.614 1.00 16.45 217 ILE A O 1
ATOM 1626 N N . LEU A 1 218 ? 9.893 -3.133 12.621 1.00 16.71 218 LEU A N 1
ATOM 1627 C CA A LEU A 1 218 ? 10.462 -1.825 13.098 0.50 18.85 218 LEU A CA 1
ATOM 1628 C CA B LEU A 1 218 ? 10.758 -2.005 13.007 0.50 17.37 218 LEU A CA 1
ATOM 1629 C C . LEU A 1 218 ? 11.027 -2.019 14.506 1.00 16.45 218 LEU A C 1
ATOM 1630 O O . LEU A 1 218 ? 10.283 -2.609 15.304 1.00 17.30 218 LEU A O 1
ATOM 1639 N N . ASN A 1 219 ? 12.167 -1.412 14.776 1.00 15.83 219 ASN A N 1
ATOM 1640 C CA . ASN A 1 219 ? 12.639 -1.200 16.166 1.00 16.75 219 ASN A CA 1
ATOM 1641 C C . ASN A 1 219 ? 11.991 0.118 16.651 1.00 16.94 219 ASN A C 1
ATOM 1642 O O . ASN A 1 219 ? 12.613 1.156 16.763 1.00 18.36 219 ASN A O 1
ATOM 1647 N N . SER A 1 220 ? 10.697 0.070 16.853 1.00 16.97 220 SER A N 1
ATOM 1648 C CA . SER A 1 220 ? 9.882 1.146 17.441 1.00 17.13 220 SER A CA 1
ATOM 1649 C C . SER A 1 220 ? 8.757 0.504 18.240 1.00 16.55 220 SER A C 1
ATOM 1650 O O . SER A 1 220 ? 8.691 -0.730 18.291 1.00 17.79 220 SER A O 1
ATOM 1653 N N . PHE A 1 221 ? 7.916 1.332 18.808 1.00 17.89 221 PHE A N 1
ATOM 1654 C CA . PHE A 1 221 ? 6.736 0.869 19.537 1.00 17.42 221 PHE A CA 1
ATOM 1655 C C . PHE A 1 221 ? 5.536 1.601 18.965 1.00 17.85 221 PHE A C 1
ATOM 1656 O O . PHE A 1 221 ? 5.627 2.827 18.644 1.00 19.18 221 PHE A O 1
ATOM 1664 N N . GLU A 1 222 ? 4.421 0.895 18.917 1.00 18.72 222 GLU A N 1
ATOM 1665 C CA . GLU A 1 222 ? 3.202 1.423 18.307 1.00 18.35 222 GLU A CA 1
ATOM 1666 C C . GLU A 1 222 ? 2.797 2.747 18.929 1.00 20.55 222 GLU A C 1
ATOM 1667 O O . GLU A 1 222 ? 2.374 3.641 18.219 1.00 20.99 222 GLU A O 1
ATOM 1673 N N . GLU A 1 223 ? 2.935 2.833 20.243 1.00 20.70 223 GLU A N 1
ATOM 1674 C CA . GLU A 1 223 ? 2.336 3.920 21.025 1.00 20.47 223 GLU A CA 1
ATOM 1675 C C . GLU A 1 223 ? 3.095 5.240 20.835 1.00 21.09 223 GLU A C 1
ATOM 1676 O O . GLU A 1 223 ? 2.572 6.272 21.309 1.00 23.32 223 GLU A O 1
ATOM 1682 N N . ILE A 1 224 ? 4.266 5.240 20.209 1.00 19.61 224 ILE A N 1
ATOM 1683 C CA . ILE A 1 224 ? 4.906 6.552 19.910 1.00 20.37 224 ILE A CA 1
ATOM 1684 C C . ILE A 1 224 ? 4.066 7.351 18.899 1.00 20.46 224 ILE A C 1
ATOM 1685 O O . ILE A 1 224 ? 4.119 8.571 18.920 1.00 22.88 224 ILE A O 1
ATOM 1690 N N . ASP A 1 225 ? 3.322 6.666 18.043 1.00 20.50 225 ASP A N 1
ATOM 1691 C CA . ASP A 1 225 ? 2.505 7.302 16.997 1.00 21.19 225 ASP A CA 1
ATOM 1692 C C . ASP A 1 225 ? 1.374 6.369 16.655 1.00 22.42 225 ASP A C 1
ATOM 1693 O O . ASP A 1 225 ? 1.392 5.687 15.633 1.00 22.89 225 ASP A O 1
ATOM 1698 N N . PRO A 1 226 ? 0.331 6.318 17.488 1.00 23.19 226 PRO A N 1
ATOM 1699 C CA . PRO A 1 226 ? -0.769 5.391 17.252 1.00 23.46 226 PRO A CA 1
ATOM 1700 C C . PRO A 1 226 ? -1.425 5.554 15.867 1.00 23.24 226 PRO A C 1
ATOM 1701 O O . PRO A 1 226 ? -1.849 4.555 15.281 1.00 23.49 226 PRO A O 1
ATOM 1705 N N . ILE A 1 227 ? -1.643 6.813 15.441 1.00 25.23 227 ILE A N 1
ATOM 1706 C CA . ILE A 1 227 ? -2.419 7.060 14.203 1.00 23.49 227 ILE A CA 1
ATOM 1707 C C . ILE A 1 227 ? -1.578 6.614 13.008 1.00 22.21 227 ILE A C 1
ATOM 1708 O O . ILE A 1 227 ? -2.142 6.030 12.082 1.00 23.83 227 ILE A O 1
ATOM 1713 N N . ILE A 1 228 ? -0.278 6.897 13.033 1.00 22.93 228 ILE A N 1
ATOM 1714 C CA . ILE A 1 228 ? 0.629 6.443 11.944 1.00 20.56 228 ILE A CA 1
ATOM 1715 C C . ILE A 1 228 ? 0.660 4.923 11.931 1.00 20.17 228 ILE A C 1
ATOM 1716 O O . ILE A 1 228 ? 0.578 4.320 10.862 1.00 22.43 228 ILE A O 1
ATOM 1721 N N . THR A 1 229 ? 0.765 4.314 13.100 1.00 19.24 229 THR A N 1
ATOM 1722 C CA . THR A 1 229 ? 0.778 2.851 13.189 1.00 20.83 229 THR A CA 1
ATOM 1723 C C . THR A 1 229 ? -0.496 2.278 12.583 1.00 21.44 229 THR A C 1
ATOM 1724 O O . THR A 1 229 ? -0.403 1.316 11.829 1.00 21.45 229 THR A O 1
ATOM 1728 N N . THR A 1 230 ? -1.660 2.784 12.956 1.00 22.48 230 THR A N 1
ATOM 1729 C CA . THR A 1 230 ? -2.935 2.283 12.385 1.00 24.09 230 THR A CA 1
ATOM 1730 C C . THR A 1 230 ? -2.943 2.428 10.863 1.00 22.37 230 THR A C 1
ATOM 1731 O O . THR A 1 230 ? -3.340 1.460 10.155 1.00 25.51 230 THR A O 1
ATOM 1735 N N . ASP A 1 231 ? -2.471 3.563 10.356 1.00 22.99 231 ASP A N 1
ATOM 1736 C CA . ASP A 1 231 ? -2.413 3.824 8.893 1.00 22.97 231 ASP A CA 1
ATOM 1737 C C . ASP A 1 231 ? -1.527 2.747 8.233 1.00 23.81 231 ASP A C 1
ATOM 1738 O O . ASP A 1 231 ? -1.954 2.141 7.239 1.00 24.94 231 ASP A O 1
ATOM 1743 N N . LEU A 1 232 ? -0.342 2.524 8.776 1.00 21.64 232 LEU A N 1
ATOM 1744 C CA . LEU A 1 232 ? 0.609 1.628 8.119 1.00 22.22 232 LEU A CA 1
ATOM 1745 C C . LEU A 1 232 ? 0.101 0.188 8.258 1.00 21.75 232 LEU A C 1
ATOM 1746 O O . LEU A 1 232 ? 0.345 -0.599 7.327 1.00 23.46 232 LEU A O 1
ATOM 1751 N N . LYS A 1 233 ? -0.608 -0.134 9.320 1.00 22.15 233 LYS A N 1
ATOM 1752 C CA . LYS A 1 233 ? -1.258 -1.463 9.403 1.00 22.63 233 LYS A CA 1
ATOM 1753 C C . LYS A 1 233 ? -2.222 -1.667 8.218 1.00 24.82 233 LYS A C 1
ATOM 1754 O O . LYS A 1 233 ? -2.433 -2.846 7.809 1.00 26.91 233 LYS A O 1
ATOM 1760 N N . SER A 1 234 ? -2.811 -0.598 7.676 1.00 26.96 234 SER A N 1
ATOM 1761 C CA . SER A 1 234 ? -3.767 -0.709 6.559 1.00 27.98 234 SER A CA 1
ATOM 1762 C C . SER A 1 234 ? -3.038 -0.879 5.210 1.00 27.69 234 SER A C 1
ATOM 1763 O O . SER A 1 234 ? -3.701 -1.171 4.234 1.00 36.47 234 SER A O 1
ATOM 1766 N N . LYS A 1 235 ? -1.734 -0.670 5.153 1.00 26.78 235 LYS A N 1
ATOM 1767 C CA . LYS A 1 235 ? -0.931 -0.565 3.908 1.00 30.36 235 LYS A CA 1
ATOM 1768 C C . LYS A 1 235 ? -0.135 -1.870 3.770 1.00 28.48 235 LYS A C 1
ATOM 1769 O O . LYS A 1 235 ? 0.354 -2.137 2.673 1.00 28.58 235 LYS A O 1
ATOM 1775 N N . PHE A 1 236 ? 0.079 -2.600 4.875 1.00 23.83 236 PHE A N 1
ATOM 1776 C CA . PHE A 1 236 ? 1.000 -3.737 4.910 1.00 21.94 236 PHE A CA 1
ATOM 1777 C C . PHE A 1 236 ? 0.267 -4.972 5.401 1.00 22.33 236 PHE A C 1
ATOM 1778 O O . PHE A 1 236 ? -0.574 -4.889 6.302 1.00 23.85 236 PHE A O 1
ATOM 1786 N N . HIS A 1 237 ? 0.717 -6.144 4.931 1.00 21.64 237 HIS A N 1
ATOM 1787 C CA . HIS A 1 237 ? 0.145 -7.417 5.418 1.00 20.83 237 HIS A CA 1
ATOM 1788 C C . HIS A 1 237 ? 0.322 -7.593 6.921 1.00 20.27 237 HIS A C 1
ATOM 1789 O O . HIS A 1 237 ? -0.659 -7.964 7.613 1.00 23.20 237 HIS A O 1
ATOM 1796 N N . HIS A 1 238 ? 1.535 -7.344 7.392 1.00 19.01 238 HIS A N 1
ATOM 1797 C CA . HIS A 1 238 ? 1.816 -7.313 8.851 1.00 18.82 238 HIS A CA 1
ATOM 1798 C C . HIS A 1 238 ? 2.761 -6.162 9.106 1.00 19.89 238 HIS A C 1
ATOM 1799 O O . HIS A 1 238 ? 3.759 -6.024 8.411 1.00 22.80 238 HIS A O 1
ATOM 1806 N N . PHE A 1 239 ? 2.398 -5.314 10.030 1.00 19.06 239 PHE A N 1
ATOM 1807 C CA . PHE A 1 239 ? 3.211 -4.156 10.405 1.00 17.45 239 PHE A CA 1
ATOM 1808 C C . PHE A 1 239 ? 3.565 -4.358 11.876 1.00 17.86 239 PHE A C 1
ATOM 1809 O O . PHE A 1 239 ? 2.689 -4.214 12.733 1.00 18.89 239 PHE A O 1
ATOM 1817 N N . LEU A 1 240 ? 4.813 -4.709 12.139 1.00 17.87 240 LEU A N 1
ATOM 1818 C CA . LEU A 1 240 ? 5.237 -5.228 13.457 1.00 16.91 240 LEU A CA 1
ATOM 1819 C C . LEU A 1 240 ? 6.320 -4.365 14.117 1.00 16.03 240 LEU A C 1
ATOM 1820 O O . LEU A 1 240 ? 7.526 -4.549 13.885 1.00 17.11 240 LEU A O 1
ATOM 1825 N N . ASN A 1 241 ? 5.846 -3.447 14.971 1.00 17.40 241 ASN A N 1
ATOM 1826 C CA . ASN A 1 241 ? 6.736 -2.749 15.892 1.00 16.72 241 ASN A CA 1
ATOM 1827 C C . ASN A 1 241 ? 7.155 -3.732 16.991 1.00 16.46 241 ASN A C 1
ATOM 1828 O O . ASN A 1 241 ? 6.282 -4.263 17.659 1.00 17.94 241 ASN A O 1
ATOM 1833 N N . ILE A 1 242 ? 8.445 -3.957 17.151 1.00 16.33 242 ILE A N 1
ATOM 1834 C CA . ILE A 1 242 ? 8.930 -4.986 18.101 1.00 16.78 242 ILE A CA 1
ATOM 1835 C C . ILE A 1 242 ? 9.908 -4.383 19.098 1.00 16.57 242 ILE A C 1
ATOM 1836 O O . ILE A 1 242 ? 10.565 -5.123 19.818 1.00 19.05 242 ILE A O 1
ATOM 1841 N N . GLY A 1 243 ? 10.010 -3.053 19.127 1.00 16.54 243 GLY A N 1
ATOM 1842 C CA . GLY A 1 243 ? 11.037 -2.452 19.995 1.00 18.56 243 GLY A CA 1
ATOM 1843 C C . GLY A 1 243 ? 10.449 -1.704 21.170 1.00 17.12 243 GLY A C 1
ATOM 1844 O O . GLY A 1 243 ? 9.262 -1.712 21.424 1.00 17.75 243 GLY A O 1
ATOM 1845 N N . PRO A 1 244 ? 11.280 -0.975 21.921 1.00 17.32 244 PRO A N 1
ATOM 1846 C CA . PRO A 1 244 ? 12.705 -0.838 21.658 1.00 16.82 244 PRO A CA 1
ATOM 1847 C C . PRO A 1 244 ? 13.519 -2.095 22.015 1.00 18.75 244 PRO A C 1
ATOM 1848 O O . PRO A 1 244 ? 13.382 -2.641 23.144 1.00 19.64 244 PRO A O 1
ATOM 1852 N N . SER A 1 245 ? 14.390 -2.526 21.128 1.00 20.29 245 SER A N 1
ATOM 1853 C CA . SER A 1 245 ? 15.241 -3.724 21.369 1.00 21.04 245 SER A CA 1
ATOM 1854 C C . SER A 1 245 ? 16.047 -3.533 22.669 1.00 23.13 245 SER A C 1
ATOM 1855 O O . SER A 1 245 ? 16.271 -4.516 23.374 1.00 25.91 245 SER A O 1
ATOM 1858 N N . ILE A 1 246 ? 16.519 -2.335 22.950 1.00 21.83 246 ILE A N 1
ATOM 1859 C CA . ILE A 1 246 ? 17.384 -2.102 24.135 1.00 25.64 246 ILE A CA 1
ATOM 1860 C C . ILE A 1 246 ? 16.588 -2.375 25.426 1.00 23.71 246 ILE A C 1
ATOM 1861 O O . ILE A 1 246 ? 17.248 -2.787 26.453 1.00 26.95 246 ILE A O 1
ATOM 1866 N N . LEU A 1 247 ? 15.256 -2.247 25.411 1.00 20.96 247 LEU A N 1
ATOM 1867 C CA . LEU A 1 247 ? 14.467 -2.603 26.595 1.00 20.81 247 LEU A CA 1
ATOM 1868 C C . LEU A 1 247 ? 14.053 -4.079 26.544 1.00 20.96 247 LEU A C 1
ATOM 1869 O O . LEU A 1 247 ? 13.929 -4.685 27.576 1.00 23.75 247 LEU A O 1
ATOM 1874 N N . SER A 1 248 ? 13.731 -4.620 25.413 1.00 22.79 248 SER A N 1
ATOM 1875 C CA . SER A 1 248 ? 13.273 -6.019 25.349 1.00 24.99 248 SER A CA 1
ATOM 1876 C C . SER A 1 248 ? 14.423 -6.936 25.754 1.00 25.14 248 SER A C 1
ATOM 1877 O O . SER A 1 248 ? 14.165 -8.033 26.302 1.00 28.61 248 SER A O 1
ATOM 1880 N N . SER A 1 249 ? 15.621 -6.572 25.354 1.00 25.43 249 SER A N 1
ATOM 1881 C CA A SER A 1 249 ? 16.807 -7.438 25.372 0.50 26.71 249 SER A CA 1
ATOM 1882 C CA B SER A 1 249 ? 16.796 -7.468 25.447 0.50 27.20 249 SER A CA 1
ATOM 1883 C C . SER A 1 249 ? 18.008 -6.664 25.887 1.00 26.06 249 SER A C 1
ATOM 1884 O O . SER A 1 249 ? 18.897 -6.342 25.117 1.00 29.87 249 SER A O 1
ATOM 1889 N N . PRO A 1 250 ? 18.085 -6.371 27.212 1.00 27.17 250 PRO A N 1
ATOM 1890 C CA . PRO A 1 250 ? 19.223 -5.649 27.732 1.00 26.36 250 PRO A CA 1
ATOM 1891 C C . PRO A 1 250 ? 20.532 -6.431 27.633 1.00 27.45 250 PRO A C 1
ATOM 1892 O O . PRO A 1 250 ? 20.542 -7.655 27.446 1.00 27.55 250 PRO A O 1
ATOM 1896 N N . THR A 1 251 ? 21.612 -5.677 27.727 1.00 35.25 251 THR A N 1
ATOM 1897 C CA . THR A 1 251 ? 23.016 -6.143 27.702 1.00 37.38 251 THR A CA 1
ATOM 1898 C C . THR A 1 251 ? 23.540 -6.042 29.124 1.00 33.21 251 THR A C 1
ATOM 1899 O O . THR A 1 251 ? 23.304 -5.037 29.799 1.00 34.68 251 THR A O 1
ATOM 1903 N N . PRO A 1 252 ? 24.271 -7.051 29.650 1.00 31.98 252 PRO A N 1
ATOM 1904 C CA . PRO A 1 252 ? 24.806 -6.921 30.998 1.00 34.34 252 PRO A CA 1
ATOM 1905 C C . PRO A 1 252 ? 25.815 -5.784 30.991 1.00 33.73 252 PRO A C 1
ATOM 1906 O O . PRO A 1 252 ? 26.538 -5.598 29.998 1.00 36.57 252 PRO A O 1
ATOM 1910 N N . PRO A 1 253 ? 25.883 -5.020 32.107 1.00 42.04 253 PRO A N 1
ATOM 1911 C CA . PRO A 1 253 ? 26.855 -3.944 32.247 1.00 49.64 253 PRO A CA 1
ATOM 1912 C C . PRO A 1 253 ? 28.233 -4.583 32.096 1.00 52.49 253 PRO A C 1
ATOM 1913 O O . PRO A 1 253 ? 28.500 -5.576 32.769 1.00 52.61 253 PRO A O 1
ATOM 1917 N N . PRO A 1 254 ? 29.088 -4.118 31.153 1.00 38.71 254 PRO A N 1
ATOM 1918 C CA . PRO A 1 254 ? 30.504 -4.483 31.143 1.00 47.69 254 PRO A CA 1
ATOM 1919 C C . PRO A 1 254 ? 31.193 -4.180 32.468 1.00 54.89 254 PRO A C 1
ATOM 1920 O O . PRO A 1 254 ? 30.984 -3.116 33.062 1.00 50.66 254 PRO A O 1
ATOM 1924 N N . PRO A 1 255 ? 32.063 -5.087 32.963 1.00 59.67 255 PRO A N 1
ATOM 1925 C CA . PRO A 1 255 ? 32.690 -4.900 34.271 1.00 61.31 255 PRO A CA 1
ATOM 1926 C C . PRO A 1 255 ? 33.457 -3.574 34.358 1.00 51.84 255 PRO A C 1
ATOM 1927 O O . PRO A 1 255 ? 33.702 -3.150 35.480 1.00 58.42 255 PRO A O 1
ATOM 1931 N N . ASP A 1 256 ? 33.798 -2.946 33.220 1.00 49.08 256 ASP A N 1
ATOM 1932 C CA . ASP A 1 256 ? 34.555 -1.665 33.210 1.00 45.11 256 ASP A CA 1
ATOM 1933 C C . ASP A 1 256 ? 34.018 -0.716 32.122 1.00 50.41 256 ASP A C 1
ATOM 1934 O O . ASP A 1 256 ? 33.100 -1.100 31.351 1.00 51.23 256 ASP A O 1
ATOM 1939 N N . ASP A 1 257 ? 34.532 0.514 32.105 1.00 39.27 257 ASP A N 1
ATOM 1940 C CA . ASP A 1 257 ? 34.244 1.501 31.035 1.00 40.06 257 ASP A CA 1
ATOM 1941 C C . ASP A 1 257 ? 35.536 2.267 30.773 1.00 38.05 257 ASP A C 1
ATOM 1942 O O . ASP A 1 257 ? 35.792 3.260 31.475 1.00 39.73 257 ASP A O 1
ATOM 1947 N N . LYS A 1 258 ? 36.331 1.767 29.828 1.00 36.75 258 LYS A N 1
ATOM 1948 C CA . LYS A 1 258 ? 37.698 2.265 29.548 1.00 44.37 258 LYS A CA 1
ATOM 1949 C C . LYS A 1 258 ? 37.648 3.717 29.092 1.00 35.47 258 LYS A C 1
ATOM 1950 O O . LYS A 1 258 ? 38.718 4.309 29.065 1.00 44.81 258 LYS A O 1
ATOM 1956 N N . THR A 1 259 ? 36.474 4.282 28.776 1.00 32.31 259 THR A N 1
ATOM 1957 C CA . THR A 1 259 ? 36.348 5.691 28.276 1.00 32.05 259 THR A CA 1
ATOM 1958 C C . THR A 1 259 ? 36.462 6.655 29.450 1.00 34.53 259 THR A C 1
ATOM 1959 O O . THR A 1 259 ? 36.705 7.813 29.193 1.00 31.46 259 THR A O 1
ATOM 1963 N N . GLY A 1 260 ? 36.195 6.209 30.680 1.00 31.92 260 GLY A N 1
ATOM 1964 C CA . GLY A 1 260 ? 36.138 7.139 31.833 1.00 34.24 260 GLY A CA 1
ATOM 1965 C C . GLY A 1 260 ? 34.807 7.880 31.973 1.00 27.14 260 GLY A C 1
ATOM 1966 O O . GLY A 1 260 ? 34.631 8.650 32.944 1.00 29.28 260 GLY A O 1
ATOM 1967 N N . CYS A 1 261 ? 33.888 7.753 31.019 1.00 26.99 261 CYS A N 1
ATOM 1968 C CA . CYS A 1 261 ? 32.669 8.584 31.038 1.00 25.67 261 CYS A CA 1
ATOM 1969 C C . CYS A 1 261 ? 31.844 8.300 32.306 1.00 24.76 261 CYS A C 1
ATOM 1970 O O . CYS A 1 261 ? 31.342 9.287 32.922 1.00 26.31 261 CYS A O 1
ATOM 1973 N N . LEU A 1 262 ? 31.623 7.009 32.628 1.00 25.63 262 LEU A N 1
ATOM 1974 C CA . LEU A 1 262 ? 30.670 6.645 33.694 1.00 26.14 262 LEU A CA 1
ATOM 1975 C C . LEU A 1 262 ? 31.273 7.022 35.057 1.00 25.05 262 LEU A C 1
ATOM 1976 O O . LEU A 1 262 ? 30.510 7.524 35.900 1.00 26.78 262 LEU A O 1
ATOM 1981 N N . ALA A 1 263 ? 32.591 6.889 35.247 1.00 29.00 263 ALA A N 1
ATOM 1982 C CA . ALA A 1 263 ? 33.251 7.347 36.487 1.00 28.50 263 ALA A CA 1
ATOM 1983 C C . ALA A 1 263 ? 33.060 8.870 36.601 1.00 25.72 263 ALA A C 1
ATOM 1984 O O . ALA A 1 263 ? 32.753 9.389 37.723 1.00 28.26 263 ALA A O 1
ATOM 1986 N N . TRP A 1 264 ? 33.160 9.591 35.489 1.00 24.86 264 TRP A N 1
ATOM 1987 C CA . TRP A 1 264 ? 32.980 11.053 35.523 1.00 25.64 264 TRP A CA 1
ATOM 1988 C C . TRP A 1 264 ? 31.537 11.425 35.865 1.00 24.13 264 TRP A C 1
ATOM 1989 O O . TRP A 1 264 ? 31.291 12.301 36.701 1.00 24.05 264 TRP A O 1
ATOM 2000 N N . LEU A 1 265 ? 30.563 10.748 35.297 1.00 23.01 265 LEU A N 1
ATOM 2001 C CA . LEU A 1 265 ? 29.146 10.984 35.604 1.00 22.97 265 LEU A CA 1
ATOM 2002 C C . LEU A 1 265 ? 28.873 10.621 37.060 1.00 24.50 265 LEU A C 1
ATOM 2003 O O . LEU A 1 265 ? 28.073 11.338 37.706 1.00 23.21 265 LEU A O 1
ATOM 2008 N N . ASP A 1 266 ? 29.552 9.608 37.594 1.00 23.21 266 ASP A N 1
ATOM 2009 C CA . ASP A 1 266 ? 29.356 9.177 39.014 1.00 23.06 266 ASP A CA 1
ATOM 2010 C C . ASP A 1 266 ? 29.788 10.295 39.978 1.00 24.61 266 ASP A C 1
ATOM 2011 O O . ASP A 1 266 ? 29.283 10.364 41.136 1.00 29.19 266 ASP A O 1
ATOM 2016 N N . SER A 1 267 ? 30.677 11.185 39.545 1.00 24.24 267 SER A N 1
ATOM 2017 C CA . SER A 1 267 ? 31.257 12.294 40.358 1.00 23.99 267 SER A CA 1
ATOM 2018 C C . SER A 1 267 ? 30.330 13.509 40.348 1.00 23.09 267 SER A C 1
ATOM 2019 O O . SER A 1 267 ? 30.586 14.472 41.089 1.00 25.70 267 SER A O 1
ATOM 2022 N N . GLN A 1 268 ? 29.239 13.456 39.588 1.00 23.49 268 GLN A N 1
ATOM 2023 C CA . GLN A 1 268 ? 28.311 14.599 39.513 1.00 22.41 268 GLN A CA 1
ATOM 2024 C C . GLN A 1 268 ? 27.386 14.572 40.723 1.00 23.37 268 GLN A C 1
ATOM 2025 O O . GLN A 1 268 ? 26.877 13.496 41.092 1.00 26.02 268 GLN A O 1
ATOM 2031 N N . THR A 1 269 ? 27.162 15.719 41.332 1.00 20.08 269 THR A N 1
ATOM 2032 C CA . THR A 1 269 ? 26.393 15.802 42.594 1.00 23.42 269 THR A CA 1
ATOM 2033 C C . THR A 1 269 ? 24.942 16.224 42.396 1.00 22.58 269 THR A C 1
ATOM 2034 O O . THR A 1 269 ? 24.233 16.226 43.383 1.00 25.62 269 THR A O 1
ATOM 2038 N N . ARG A 1 270 ? 24.529 16.586 41.196 1.00 22.69 270 ARG A N 1
ATOM 2039 C CA . ARG A 1 270 ? 23.150 16.996 40.961 1.00 23.07 270 ARG A CA 1
ATOM 2040 C C . ARG A 1 270 ? 22.512 16.048 39.948 1.00 23.60 270 ARG A C 1
ATOM 2041 O O . ARG A 1 270 ? 22.998 15.897 38.814 1.00 24.07 270 ARG A O 1
ATOM 2049 N N . PRO A 1 271 ? 21.357 15.443 40.262 1.00 22.66 271 PRO A N 1
ATOM 2050 C CA . PRO A 1 271 ? 20.635 14.643 39.260 1.00 22.88 271 PRO A CA 1
ATOM 2051 C C . PRO A 1 271 ? 20.203 15.553 38.111 1.00 21.71 271 PRO A C 1
ATOM 2052 O O . PRO A 1 271 ? 19.833 16.707 38.315 1.00 22.95 271 PRO A O 1
ATOM 2056 N N . LYS A 1 272 ? 20.165 14.958 36.935 1.00 22.19 272 LYS A N 1
ATOM 2057 C CA . LYS A 1 272 ? 19.573 15.612 35.736 1.00 23.75 272 LYS A CA 1
ATOM 2058 C C . LYS A 1 272 ? 20.217 16.971 35.471 1.00 21.47 272 LYS A C 1
ATOM 2059 O O . LYS A 1 272 ? 19.476 17.866 34.994 1.00 23.73 272 LYS A O 1
ATOM 2065 N N . SER A 1 273 ? 21.522 17.086 35.702 1.00 21.58 273 SER A N 1
ATOM 2066 C CA . SER A 1 273 ? 22.251 18.372 35.545 1.00 20.30 273 SER A CA 1
ATOM 2067 C C . SER A 1 273 ? 23.128 18.402 34.299 1.00 21.35 273 SER A C 1
ATOM 2068 O O . SER A 1 273 ? 23.583 19.482 33.950 1.00 23.70 273 SER A O 1
ATOM 2071 N N . VAL A 1 274 ? 23.516 17.220 33.784 1.00 21.07 274 VAL A N 1
ATOM 2072 C CA . VAL A 1 274 ? 24.569 17.122 32.743 1.00 21.07 274 VAL A CA 1
ATOM 2073 C C . VAL A 1 274 ? 23.925 17.240 31.352 1.00 19.79 274 VAL A C 1
ATOM 2074 O O . VAL A 1 274 ? 22.895 16.615 31.050 1.00 20.77 274 VAL A O 1
ATOM 2078 N N . VAL A 1 275 ? 24.571 18.039 30.520 1.00 20.13 275 VAL A N 1
ATOM 2079 C CA . VAL A 1 275 ? 24.218 18.161 29.096 1.00 20.45 275 VAL A CA 1
ATOM 2080 C C . VAL A 1 275 ? 25.076 17.153 28.346 1.00 21.69 275 VAL A C 1
ATOM 2081 O O . VAL A 1 275 ? 26.300 17.304 28.338 1.00 20.80 275 VAL A O 1
ATOM 2085 N N . TYR A 1 276 ? 24.445 16.113 27.785 1.00 19.82 276 TYR A N 1
ATOM 2086 C CA . TYR A 1 276 ? 25.175 15.149 26.933 1.00 20.43 276 TYR A CA 1
ATOM 2087 C C . TYR A 1 276 ? 25.007 15.556 25.461 1.00 17.97 276 TYR A C 1
ATOM 2088 O O . TYR A 1 276 ? 23.912 15.972 25.059 1.00 20.09 276 TYR A O 1
ATOM 2097 N N . ILE A 1 277 ? 26.131 15.637 24.773 1.00 20.15 277 ILE A N 1
ATOM 2098 C CA . ILE A 1 277 ? 26.186 16.159 23.371 1.00 21.47 277 ILE A CA 1
ATOM 2099 C C . ILE A 1 277 ? 26.798 15.091 22.477 1.00 20.89 277 ILE A C 1
ATOM 2100 O O . ILE A 1 277 ? 27.911 14.638 22.719 1.00 20.85 277 ILE A O 1
ATOM 2105 N N . SER A 1 278 ? 26.037 14.659 21.479 1.00 22.10 278 SER A N 1
ATOM 2106 C CA . SER A 1 278 ? 26.587 13.808 20.416 1.00 23.69 278 SER A CA 1
ATOM 2107 C C . SER A 1 278 ? 25.838 14.081 19.115 1.00 22.81 278 SER A C 1
ATOM 2108 O O . SER A 1 278 ? 24.628 14.120 19.106 1.00 22.80 278 SER A O 1
ATOM 2111 N N . PHE A 1 279 ? 26.590 14.175 18.012 1.00 25.93 279 PHE A N 1
ATOM 2112 C CA . PHE A 1 279 ? 25.999 14.283 16.655 1.00 30.13 279 PHE A CA 1
ATOM 2113 C C . PHE A 1 279 ? 26.126 12.984 15.874 1.00 28.72 279 PHE A C 1
ATOM 2114 O O . PHE A 1 279 ? 26.071 13.019 14.584 1.00 31.28 279 PHE A O 1
ATOM 2122 N N . GLY A 1 280 ? 26.294 11.849 16.541 1.00 29.87 280 GLY A N 1
ATOM 2123 C CA . GLY A 1 280 ? 26.361 10.558 15.814 1.00 38.98 280 GLY A CA 1
ATOM 2124 C C . GLY A 1 280 ? 27.780 10.194 15.495 1.00 39.74 280 GLY A C 1
ATOM 2125 O O . GLY A 1 280 ? 28.669 10.800 16.056 1.00 43.01 280 GLY A O 1
ATOM 2126 N N . THR A 1 281 ? 27.956 9.215 14.615 1.00 50.16 281 THR A N 1
ATOM 2127 C CA . THR A 1 281 ? 29.273 8.578 14.344 1.00 52.18 281 THR A CA 1
ATOM 2128 C C . THR A 1 281 ? 29.978 9.327 13.200 1.00 55.33 281 THR A C 1
ATOM 2129 O O . THR A 1 281 ? 31.188 9.124 13.035 1.00 47.33 281 THR A O 1
ATOM 2133 N N . VAL A 1 282 ? 29.260 10.184 12.462 1.00 37.57 282 VAL A N 1
ATOM 2134 C CA . VAL A 1 282 ? 29.751 10.700 11.136 1.00 38.07 282 VAL A CA 1
ATOM 2135 C C . VAL A 1 282 ? 29.799 12.227 11.087 1.00 35.97 282 VAL A C 1
ATOM 2136 O O . VAL A 1 282 ? 30.778 12.775 10.521 1.00 35.89 282 VAL A O 1
ATOM 2140 N N . ILE A 1 283 ? 28.737 12.904 11.489 1.00 40.57 283 ILE A N 1
ATOM 2141 C CA . ILE A 1 283 ? 28.639 14.381 11.351 1.00 35.84 283 ILE A CA 1
ATOM 2142 C C . ILE A 1 283 ? 29.506 15.059 12.407 1.00 32.88 283 ILE A C 1
ATOM 2143 O O . ILE A 1 283 ? 29.432 14.723 13.615 1.00 38.18 283 ILE A O 1
ATOM 2148 N N . THR A 1 284 ? 30.225 16.072 11.973 1.00 34.42 284 THR A N 1
ATOM 2149 C CA . THR A 1 284 ? 30.717 17.083 12.934 1.00 39.42 284 THR A CA 1
ATOM 2150 C C . THR A 1 284 ? 30.133 18.407 12.487 1.00 37.00 284 THR A C 1
ATOM 2151 O O . THR A 1 284 ? 30.290 18.837 11.355 1.00 37.64 284 THR A O 1
ATOM 2155 N N . PRO A 1 285 ? 29.483 19.155 13.397 1.00 34.89 285 PRO A N 1
ATOM 2156 C CA . PRO A 1 285 ? 29.027 20.484 13.037 1.00 32.46 285 PRO A CA 1
ATOM 2157 C C . PRO A 1 285 ? 30.245 21.306 12.653 1.00 31.83 285 PRO A C 1
ATOM 2158 O O . PRO A 1 285 ? 31.383 21.040 13.070 1.00 32.14 285 PRO A O 1
ATOM 2162 N N . PRO A 1 286 ? 30.015 22.351 11.862 1.00 31.16 286 PRO A N 1
ATOM 2163 C CA . PRO A 1 286 ? 31.118 23.232 11.536 1.00 34.95 286 PRO A CA 1
ATOM 2164 C C . PRO A 1 286 ? 31.722 23.938 12.762 1.00 41.39 286 PRO A C 1
ATOM 2165 O O . PRO A 1 286 ? 31.044 24.211 13.749 1.00 32.22 286 PRO A O 1
ATOM 2169 N N . GLU A 1 287 ? 33.031 24.146 12.680 1.00 43.12 287 GLU A N 1
ATOM 2170 C CA . GLU A 1 287 ? 33.912 24.543 13.818 1.00 45.68 287 GLU A CA 1
ATOM 2171 C C . GLU A 1 287 ? 33.562 25.968 14.405 1.00 51.28 287 GLU A C 1
ATOM 2172 O O . GLU A 1 287 ? 33.817 26.304 15.583 1.00 83.28 287 GLU A O 1
ATOM 2178 N N . ASN A 1 288 ? 32.711 26.738 13.619 1.00 37.20 288 ASN A N 1
ATOM 2179 C CA . ASN A 1 288 ? 32.161 27.998 14.202 1.00 51.16 288 ASN A CA 1
ATOM 2180 C C . ASN A 1 288 ? 30.921 27.714 15.069 1.00 54.88 288 ASN A C 1
ATOM 2181 O O . ASN A 1 288 ? 30.618 28.449 16.030 1.00 45.02 288 ASN A O 1
ATOM 2186 N N . GLU A 1 289 ? 30.204 26.631 14.755 1.00 36.73 289 GLU A N 1
ATOM 2187 C CA . GLU A 1 289 ? 28.998 26.177 15.501 1.00 41.45 289 GLU A CA 1
ATOM 2188 C C . GLU A 1 289 ? 29.450 25.480 16.780 1.00 32.90 289 GLU A C 1
ATOM 2189 O O . GLU A 1 289 ? 28.796 25.623 17.821 1.00 31.04 289 GLU A O 1
ATOM 2195 N N . LEU A 1 290 ? 30.506 24.698 16.685 1.00 27.76 290 LEU A N 1
ATOM 2196 C CA . LEU A 1 290 ? 31.194 24.088 17.861 1.00 31.33 290 LEU A CA 1
ATOM 2197 C C . LEU A 1 290 ? 31.670 25.194 18.786 1.00 28.47 290 LEU A C 1
ATOM 2198 O O . LEU A 1 290 ? 31.583 25.038 19.967 1.00 29.00 290 LEU A O 1
ATOM 2203 N N . ALA A 1 291 ? 32.234 26.250 18.219 1.00 32.49 291 ALA A N 1
ATOM 2204 C CA . ALA A 1 291 ? 32.683 27.378 19.040 1.00 34.48 291 ALA A CA 1
ATOM 2205 C C . ALA A 1 291 ? 31.490 28.002 19.782 1.00 33.60 291 ALA A C 1
ATOM 2206 O O . ALA A 1 291 ? 31.632 28.371 20.985 1.00 31.73 291 ALA A O 1
ATOM 2208 N N . ALA A 1 292 ? 30.370 28.176 19.083 1.00 34.41 292 ALA A N 1
ATOM 2209 C CA . ALA A 1 292 ? 29.190 28.896 19.621 1.00 34.57 292 ALA A CA 1
ATOM 2210 C C . ALA A 1 292 ? 28.664 28.024 20.752 1.00 30.07 292 ALA A C 1
ATOM 2211 O O . ALA A 1 292 ? 28.339 28.496 21.854 1.00 29.67 292 ALA A O 1
ATOM 2213 N N . LEU A 1 293 ? 28.632 26.730 20.525 1.00 28.40 293 LEU A N 1
ATOM 2214 C CA . LEU A 1 293 ? 28.164 25.805 21.570 1.00 28.56 293 LEU A CA 1
ATOM 2215 C C . LEU A 1 293 ? 29.097 25.917 22.783 1.00 29.65 293 LEU A C 1
ATOM 2216 O O . LEU A 1 293 ? 28.599 25.978 23.913 1.00 27.27 293 LEU A O 1
ATOM 2221 N N . SER A 1 294 ? 30.406 25.922 22.578 1.00 28.12 294 SER A N 1
ATOM 2222 C CA . SER A 1 294 ? 31.419 25.946 23.664 1.00 28.25 294 SER A CA 1
ATOM 2223 C C . SER A 1 294 ? 31.181 27.209 24.507 1.00 29.32 294 SER A C 1
ATOM 2224 O O . SER A 1 294 ? 31.271 27.154 25.740 1.00 30.43 294 SER A O 1
ATOM 2227 N N . GLU A 1 295 ? 30.767 28.292 23.863 1.00 29.95 295 GLU A N 1
ATOM 2228 C CA . GLU A 1 295 ? 30.545 29.580 24.563 1.00 28.14 295 GLU A CA 1
ATOM 2229 C C . GLU A 1 295 ? 29.271 29.420 25.401 1.00 28.19 295 GLU A C 1
ATOM 2230 O O . GLU A 1 295 ? 29.206 29.866 26.553 1.00 32.23 295 GLU A O 1
ATOM 2236 N N . ALA A 1 296 ? 28.249 28.789 24.842 1.00 28.93 296 ALA A N 1
ATOM 2237 C CA . ALA A 1 296 ? 26.990 28.609 25.580 1.00 25.52 296 ALA A CA 1
ATOM 2238 C C . ALA A 1 296 ? 27.252 27.730 26.799 1.00 29.14 296 ALA A C 1
ATOM 2239 O O . ALA A 1 296 ? 26.715 28.034 27.863 1.00 28.10 296 ALA A O 1
ATOM 2241 N N . LEU A 1 297 ? 28.073 26.708 26.677 1.00 25.88 297 LEU A N 1
ATOM 2242 C CA . LEU A 1 297 ? 28.353 25.784 27.808 1.00 25.55 297 LEU A CA 1
ATOM 2243 C C . LEU A 1 297 ? 29.071 26.535 28.920 1.00 26.53 297 LEU A C 1
ATOM 2244 O O . LEU A 1 297 ? 28.718 26.341 30.133 1.00 26.59 297 LEU A O 1
ATOM 2249 N N . GLU A 1 298 ? 30.039 27.360 28.555 1.00 27.40 298 GLU A N 1
ATOM 2250 C CA . GLU A 1 298 ? 30.816 28.117 29.559 1.00 30.61 298 GLU A CA 1
ATOM 2251 C C . GLU A 1 298 ? 29.913 29.094 30.262 1.00 33.24 298 GLU A C 1
ATOM 2252 O O . GLU A 1 298 ? 30.068 29.230 31.481 1.00 32.75 298 GLU A O 1
ATOM 2258 N N . THR A 1 299 ? 29.037 29.751 29.508 1.00 29.18 299 THR A N 1
ATOM 2259 C CA . THR A 1 299 ? 28.064 30.753 30.023 1.00 36.43 299 THR A CA 1
ATOM 2260 C C . THR A 1 299 ? 27.048 30.124 30.988 1.00 32.75 299 THR A C 1
ATOM 2261 O O . THR A 1 299 ? 26.630 30.789 31.956 1.00 35.31 299 THR A O 1
ATOM 2265 N N . CYS A 1 300 ? 26.491 28.981 30.637 1.00 33.58 300 CYS A N 1
ATOM 2266 C CA . CYS A 1 300 ? 25.355 28.355 31.356 1.00 30.23 300 CYS A CA 1
ATOM 2267 C C . CYS A 1 300 ? 25.889 27.568 32.567 1.00 33.10 300 CYS A C 1
ATOM 2268 O O . CYS A 1 300 ? 25.174 27.509 33.583 1.00 33.83 300 CYS A O 1
ATOM 2271 N N . ASN A 1 301 ? 27.133 27.125 32.528 1.00 29.81 301 ASN A N 1
ATOM 2272 C CA . ASN A 1 301 ? 27.814 26.436 33.652 1.00 29.24 301 ASN A CA 1
ATOM 2273 C C . ASN A 1 301 ? 27.028 25.156 33.970 1.00 31.33 301 ASN A C 1
ATOM 2274 O O . ASN A 1 301 ? 27.141 24.703 35.112 1.00 28.11 301 ASN A O 1
ATOM 2279 N N . TYR A 1 302 ? 26.280 24.541 33.030 1.00 29.31 302 TYR A N 1
ATOM 2280 C CA . TYR A 1 302 ? 25.873 23.122 33.223 1.00 27.12 302 TYR A CA 1
ATOM 2281 C C . TYR A 1 302 ? 27.117 22.262 32.989 1.00 27.44 302 TYR A C 1
ATOM 2282 O O . TYR A 1 302 ? 27.865 22.408 31.980 1.00 27.45 302 TYR A O 1
ATOM 2291 N N . PRO A 1 303 ? 27.283 21.192 33.766 1.00 25.37 303 PRO A N 1
ATOM 2292 C CA . PRO A 1 303 ? 28.317 20.209 33.436 1.00 25.21 303 PRO A CA 1
ATOM 2293 C C . PRO A 1 303 ? 27.926 19.542 32.129 1.00 24.07 303 PRO A C 1
ATOM 2294 O O . PRO A 1 303 ? 26.754 19.478 31.831 1.00 23.78 303 PRO A O 1
ATOM 2298 N N . PHE A 1 304 ? 28.924 19.103 31.387 1.00 21.92 304 PHE A N 1
ATOM 2299 C CA . PHE A 1 304 ? 28.651 18.513 30.061 1.00 21.23 304 PHE A CA 1
ATOM 2300 C C . PHE A 1 304 ? 29.576 17.340 29.781 1.00 20.78 304 PHE A C 1
ATOM 2301 O O . PHE A 1 304 ? 30.751 17.313 30.222 1.00 23.24 304 PHE A O 1
ATOM 2309 N N . LEU A 1 305 ? 29.040 16.431 28.961 1.00 21.48 305 LEU A N 1
ATOM 2310 C CA . LEU A 1 305 ? 29.810 15.283 28.475 1.00 21.66 305 LEU A CA 1
ATOM 2311 C C . LEU A 1 305 ? 29.580 15.248 26.954 1.00 21.16 305 LEU A C 1
ATOM 2312 O O . LEU A 1 305 ? 28.402 15.206 26.537 1.00 21.28 305 LEU A O 1
ATOM 2317 N N . TRP A 1 306 ? 30.657 15.448 26.209 1.00 22.60 306 TRP A N 1
ATOM 2318 C CA . TRP A 1 306 ? 30.552 15.715 24.751 1.00 24.97 306 TRP A CA 1
ATOM 2319 C C . TRP A 1 306 ? 31.369 14.680 24.001 1.00 24.27 306 TRP A C 1
ATOM 2320 O O . TRP A 1 306 ? 32.585 14.547 24.255 1.00 25.68 306 TRP A O 1
ATOM 2331 N N . SER A 1 307 ? 30.672 13.942 23.144 1.00 25.28 307 SER A N 1
ATOM 2332 C CA . SER A 1 307 ? 31.276 12.991 22.189 1.00 26.10 307 SER A CA 1
ATOM 2333 C C . SER A 1 307 ? 31.679 13.794 20.949 1.00 24.86 307 SER A C 1
ATOM 2334 O O . SER A 1 307 ? 30.815 14.275 20.205 1.00 28.54 307 SER A O 1
ATOM 2337 N N . LEU A 1 308 ? 32.966 14.036 20.816 1.00 26.26 308 LEU A N 1
ATOM 2338 C CA . LEU A 1 308 ? 33.520 14.879 19.721 1.00 29.53 308 LEU A CA 1
ATOM 2339 C C . LEU A 1 308 ? 34.882 14.329 19.329 1.00 30.79 308 LEU A C 1
ATOM 2340 O O . LEU A 1 308 ? 35.730 14.091 20.179 1.00 30.70 308 LEU A O 1
ATOM 2345 N N . ASN A 1 309 ? 35.162 14.235 18.034 1.00 34.28 309 ASN A N 1
ATOM 2346 C CA . ASN A 1 309 ? 36.465 13.649 17.616 1.00 37.17 309 ASN A CA 1
ATOM 2347 C C . ASN A 1 309 ? 37.622 14.589 17.989 1.00 35.49 309 ASN A C 1
ATOM 2348 O O . ASN A 1 309 ? 37.412 15.822 18.164 1.00 30.71 309 ASN A O 1
ATOM 2353 N N . ASP A 1 310 ? 38.787 13.989 18.231 1.00 37.35 310 ASP A N 1
ATOM 2354 C CA . ASP A 1 310 ? 39.973 14.689 18.787 1.00 40.85 310 ASP A CA 1
ATOM 2355 C C . ASP A 1 310 ? 40.362 15.840 17.861 1.00 43.42 310 ASP A C 1
ATOM 2356 O O . ASP A 1 310 ? 40.736 16.839 18.390 1.00 37.16 310 ASP A O 1
ATOM 2361 N N . ARG A 1 311 ? 40.257 15.729 16.535 1.00 41.94 311 ARG A N 1
ATOM 2362 C CA . ARG A 1 311 ? 40.632 16.885 15.671 1.00 45.15 311 ARG A CA 1
ATOM 2363 C C . ARG A 1 311 ? 39.762 18.114 16.069 1.00 50.15 311 ARG A C 1
ATOM 2364 O O . ARG A 1 311 ? 40.258 19.255 16.239 1.00 53.28 311 ARG A O 1
ATOM 2372 N N . ALA A 1 312 ? 38.432 17.852 15.969 1.00 39.47 312 ALA A N 1
ATOM 2373 C CA . ALA A 1 312 ? 37.456 18.922 16.154 1.00 34.39 312 ALA A CA 1
ATOM 2374 C C . ALA A 1 312 ? 37.752 19.511 17.525 1.00 33.73 312 ALA A C 1
ATOM 2375 O O . ALA A 1 312 ? 37.679 20.763 17.609 1.00 34.49 312 ALA A O 1
ATOM 2377 N N . LYS A 1 313 ? 38.034 18.657 18.555 1.00 31.45 313 LYS A N 1
ATOM 2378 C CA . LYS A 1 313 ? 38.298 19.154 19.932 1.00 32.96 313 LYS A CA 1
ATOM 2379 C C . LYS A 1 313 ? 39.504 20.092 19.869 1.00 33.55 313 LYS A C 1
ATOM 2380 O O . LYS A 1 313 ? 39.509 21.115 20.563 1.00 36.89 313 LYS A O 1
ATOM 2386 N N . LYS A 1 314 ? 40.536 19.745 19.117 1.00 35.86 314 LYS A N 1
ATOM 2387 C CA . LYS A 1 314 ? 41.829 20.507 19.134 1.00 40.47 314 LYS A CA 1
ATOM 2388 C C . LYS A 1 314 ? 41.616 21.889 18.522 1.00 39.51 314 LYS A C 1
ATOM 2389 O O . LYS A 1 314 ? 42.424 22.779 18.798 1.00 50.18 314 LYS A O 1
ATOM 2395 N N . SER A 1 315 ? 40.519 22.051 17.778 1.00 37.17 315 SER A N 1
ATOM 2396 C CA . SER A 1 315 ? 40.181 23.280 17.028 1.00 41.95 315 SER A CA 1
ATOM 2397 C C . SER A 1 315 ? 39.194 24.142 17.823 1.00 36.89 315 SER A C 1
ATOM 2398 O O 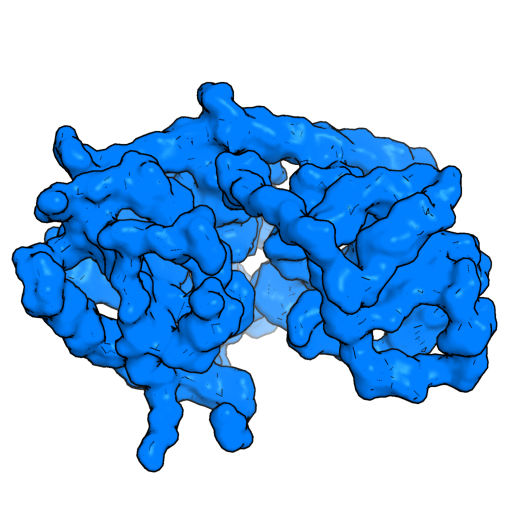. SER A 1 315 ? 38.827 25.223 17.383 1.00 41.73 315 SER A O 1
ATOM 2401 N N . LEU A 1 316 ? 38.755 23.670 19.006 1.00 38.71 316 LEU A N 1
ATOM 2402 C CA . LEU A 1 316 ? 37.859 24.536 19.829 1.00 34.23 316 LEU A CA 1
ATOM 2403 C C . LEU A 1 316 ? 38.587 25.802 20.272 1.00 39.07 316 LEU A C 1
ATOM 2404 O O . LEU A 1 316 ? 39.820 25.841 20.275 1.00 38.71 316 LEU A O 1
ATOM 2409 N N . PRO A 1 317 ? 37.857 26.867 20.689 1.00 38.22 317 PRO A N 1
ATOM 2410 C CA . PRO A 1 317 ? 38.509 28.116 21.082 1.00 37.84 317 PRO A CA 1
ATOM 2411 C C . PRO A 1 317 ? 39.605 27.940 22.147 1.00 47.83 317 PRO A C 1
ATOM 2412 O O . PRO A 1 317 ? 39.519 27.089 23.034 1.00 41.30 317 PRO A O 1
ATOM 2416 N N . THR A 1 318 ? 40.667 28.740 21.957 1.00 47.09 318 THR A N 1
ATOM 2417 C CA . THR A 1 318 ? 41.822 28.889 22.858 1.00 50.20 318 THR A CA 1
ATOM 2418 C C . THR A 1 318 ? 41.343 28.944 24.308 1.00 38.94 318 THR A C 1
ATOM 2419 O O . THR A 1 318 ? 40.470 29.795 24.632 1.00 45.09 318 THR A O 1
ATOM 2423 N N . GLY A 1 319 ? 41.834 28.021 25.128 1.00 42.76 319 GLY A N 1
ATOM 2424 C CA . GLY A 1 319 ? 41.635 28.102 26.574 1.00 48.28 319 GLY A CA 1
ATOM 2425 C C . GLY A 1 319 ? 40.273 27.600 26.982 1.00 46.49 319 GLY A C 1
ATOM 2426 O O . GLY A 1 319 ? 40.131 27.362 28.182 1.00 43.19 319 GLY A O 1
ATOM 2427 N N . PHE A 1 320 ? 39.306 27.412 26.059 1.00 36.93 320 PHE A N 1
ATOM 2428 C CA . PHE A 1 320 ? 38.048 26.672 26.379 1.00 37.00 320 PHE A CA 1
ATOM 2429 C C . PHE A 1 320 ? 38.375 25.355 27.099 1.00 31.60 320 PHE A C 1
ATOM 2430 O O . PHE A 1 320 ? 37.727 25.139 28.138 1.00 32.79 320 PHE A O 1
ATOM 2438 N N . LEU A 1 321 ? 39.160 24.439 26.544 1.00 32.02 321 LEU A N 1
ATOM 2439 C CA . LEU A 1 321 ? 39.447 23.135 27.198 1.00 37.17 321 LEU A CA 1
ATOM 2440 C C . LEU A 1 321 ? 40.075 23.330 28.590 1.00 40.09 321 LEU A C 1
ATOM 2441 O O . LEU A 1 321 ? 39.698 22.567 29.552 1.00 39.01 321 LEU A O 1
ATOM 2446 N N . ASP A 1 322 ? 40.989 24.279 28.738 1.00 40.56 322 ASP A N 1
ATOM 2447 C CA . ASP A 1 322 ? 41.647 24.478 30.065 1.00 38.61 322 ASP A CA 1
ATOM 2448 C C . ASP A 1 322 ? 40.648 25.032 31.076 1.00 34.82 322 ASP A C 1
ATOM 2449 O O . ASP A 1 322 ? 40.647 24.510 32.222 1.00 36.18 322 ASP A O 1
ATOM 2454 N N . ARG A 1 323 ? 39.842 26.017 30.664 1.00 32.16 323 ARG A N 1
ATOM 2455 C CA . ARG A 1 323 ? 38.855 26.667 31.564 1.00 34.26 323 ARG A CA 1
ATOM 2456 C C . ARG A 1 323 ? 37.751 25.697 31.987 1.00 34.64 323 ARG A C 1
ATOM 2457 O O . ARG A 1 323 ? 37.212 25.910 33.067 1.00 33.48 323 ARG A O 1
ATOM 2465 N N . THR A 1 324 ? 37.417 24.689 31.173 1.00 35.06 324 THR A N 1
ATOM 2466 C CA . THR A 1 324 ? 36.249 23.813 31.442 1.00 29.49 324 THR A CA 1
ATOM 2467 C C . THR A 1 324 ? 36.689 22.428 31.894 1.00 32.68 324 THR A C 1
ATOM 2468 O O . THR A 1 324 ? 35.831 21.539 31.915 1.00 35.72 324 THR A O 1
ATOM 2472 N N . LYS A 1 325 ? 37.974 22.265 32.192 1.00 31.52 325 LYS A N 1
ATOM 2473 C CA . LYS A 1 325 ? 38.581 21.010 32.672 1.00 34.62 325 LYS A CA 1
ATOM 2474 C C . LYS A 1 325 ? 37.742 20.452 33.821 1.00 31.11 325 LYS A C 1
ATOM 2475 O O . LYS A 1 325 ? 37.628 19.230 33.890 1.00 40.45 325 LYS A O 1
ATOM 2481 N N . GLU A 1 326 ? 37.227 21.316 34.703 1.00 36.03 326 GLU A N 1
ATOM 2482 C CA . GLU A 1 326 ? 36.524 20.850 35.933 1.00 39.95 326 GLU A CA 1
ATOM 2483 C C . GLU A 1 326 ? 35.007 20.867 35.730 1.00 41.32 326 GLU A C 1
ATOM 2484 O O . GLU A 1 326 ? 34.311 20.547 36.626 1.00 50.18 326 GLU A O 1
ATOM 2490 N N . LEU A 1 327 ? 34.528 21.327 34.598 1.00 29.88 327 LEU A N 1
ATOM 2491 C CA . LEU A 1 327 ? 33.080 21.443 34.285 1.00 27.31 327 LEU A CA 1
ATOM 2492 C C . LEU A 1 327 ? 32.646 20.344 33.314 1.00 28.94 327 LEU A C 1
ATOM 2493 O O . LEU A 1 327 ? 31.542 19.814 33.482 1.00 28.05 327 LEU A O 1
ATOM 2498 N N . GLY A 1 328 ? 33.423 20.068 32.273 1.00 25.90 328 GLY A N 1
ATOM 2499 C CA . GLY A 1 328 ? 32.994 19.138 31.219 1.00 27.39 328 GLY A CA 1
ATOM 2500 C C . GLY A 1 328 ? 34.045 18.139 30.843 1.00 26.71 328 GLY A C 1
ATOM 2501 O O . GLY A 1 328 ? 35.202 18.310 31.190 1.00 30.45 328 GLY A O 1
ATOM 2502 N N . MET A 1 329 ? 33.593 17.073 30.221 1.00 25.82 329 MET A N 1
ATOM 2503 C CA . MET A 1 329 ? 34.465 15.996 29.718 1.00 27.76 329 MET A CA 1
ATOM 2504 C C . MET A 1 329 ? 34.161 15.826 28.227 1.00 26.18 329 MET A C 1
ATOM 2505 O O . MET A 1 329 ? 32.995 15.833 27.856 1.00 26.30 329 MET A O 1
ATOM 2510 N N . ILE A 1 330 ? 35.217 15.826 27.417 1.00 29.18 330 ILE A N 1
ATOM 2511 C CA . ILE A 1 330 ? 35.111 15.626 25.964 1.00 28.44 330 ILE A CA 1
ATOM 2512 C C . ILE A 1 330 ? 35.881 14.369 25.594 1.00 25.31 330 ILE A C 1
ATOM 2513 O O . ILE A 1 330 ? 37.058 14.269 25.952 1.00 29.43 330 ILE A O 1
ATOM 2518 N N . VAL A 1 331 ? 35.196 13.436 24.929 1.00 26.25 331 VAL A N 1
ATOM 2519 C CA . VAL A 1 331 ? 35.773 12.113 24.576 1.00 28.97 331 VAL A CA 1
ATOM 2520 C C . VAL A 1 331 ? 35.483 11.894 23.100 1.00 22.28 331 VAL A C 1
ATOM 2521 O O . VAL A 1 331 ? 34.477 12.361 22.583 1.00 25.34 331 VAL A O 1
ATOM 2525 N N . PRO A 1 332 ? 36.303 11.089 22.399 1.00 30.68 332 PRO A N 1
ATOM 2526 C CA . PRO A 1 332 ? 36.040 10.816 20.988 1.00 30.03 332 PRO A CA 1
ATOM 2527 C C . PRO A 1 332 ? 34.870 9.831 20.783 1.00 30.18 332 PRO A C 1
ATOM 2528 O O . PRO A 1 332 ? 34.296 9.733 19.695 1.00 30.79 332 PRO A O 1
ATOM 2532 N N . TRP A 1 333 ? 34.497 9.118 21.842 1.00 29.20 333 TRP A N 1
ATOM 2533 C CA . TRP A 1 333 ? 33.415 8.110 21.811 1.00 28.62 333 TRP A CA 1
ATOM 2534 C C . TRP A 1 333 ? 32.898 7.868 23.226 1.00 27.90 333 TRP A C 1
ATOM 2535 O O . TRP A 1 333 ? 33.702 7.709 24.137 1.00 27.84 333 TRP A O 1
ATOM 2546 N N . ALA A 1 334 ? 31.581 7.869 23.371 1.00 26.08 334 ALA A N 1
ATOM 2547 C CA . ALA A 1 334 ? 30.897 7.603 24.651 1.00 25.04 334 ALA A CA 1
ATOM 2548 C C . ALA A 1 334 ? 30.083 6.338 24.542 1.00 25.13 334 ALA A C 1
ATOM 2549 O O . ALA A 1 334 ? 29.562 6.018 23.487 1.00 24.44 334 ALA A O 1
ATOM 2551 N N . PRO A 1 335 ? 29.945 5.589 25.653 1.00 24.25 335 PRO A N 1
ATOM 2552 C CA . PRO A 1 335 ? 29.029 4.447 25.708 1.00 24.46 335 PRO A CA 1
ATOM 2553 C C . PRO A 1 335 ? 27.616 5.006 25.856 1.00 22.87 335 PRO A C 1
ATOM 2554 O O . PRO A 1 335 ? 27.037 5.058 26.949 1.00 24.74 335 PRO A O 1
ATOM 2558 N N . GLN A 1 336 ? 27.048 5.471 24.737 1.00 22.92 336 GLN A N 1
ATOM 2559 C CA . GLN A 1 336 ? 25.912 6.426 24.776 1.00 22.08 336 GLN A CA 1
ATOM 2560 C C . GLN A 1 336 ? 24.740 5.849 25.555 1.00 23.44 336 GLN A C 1
ATOM 2561 O O . GLN A 1 336 ? 24.131 6.580 26.335 1.00 22.17 336 GLN A O 1
ATOM 2567 N N . PRO A 1 337 ? 24.260 4.612 25.304 1.00 22.79 337 PRO A N 1
ATOM 2568 C CA . PRO A 1 337 ? 23.121 4.127 26.091 1.00 22.65 337 PRO A CA 1
ATOM 2569 C C . PRO A 1 337 ? 23.371 4.170 27.614 1.00 23.92 337 PRO A C 1
ATOM 2570 O O . PRO A 1 337 ? 22.429 4.461 28.345 1.00 26.38 337 PRO A O 1
ATOM 2574 N N . ARG A 1 338 ? 24.587 3.785 28.021 1.00 23.93 338 ARG A N 1
ATOM 2575 C CA . ARG A 1 338 ? 24.964 3.777 29.472 1.00 23.62 338 ARG A CA 1
ATOM 2576 C C . ARG A 1 338 ? 24.970 5.224 30.001 1.00 22.89 338 ARG A C 1
ATOM 2577 O O . ARG A 1 338 ? 24.595 5.475 31.144 1.00 24.89 338 ARG A O 1
ATOM 2585 N N . VAL A 1 339 ? 25.449 6.148 29.207 1.00 21.95 339 VAL A N 1
ATOM 2586 C CA . VAL A 1 339 ? 25.449 7.581 29.568 1.00 21.87 339 VAL A CA 1
ATOM 2587 C C . VAL A 1 339 ? 24.013 8.064 29.750 1.00 19.65 339 VAL A C 1
ATOM 2588 O O . VAL A 1 339 ? 23.723 8.685 30.762 1.00 21.43 339 VAL A O 1
ATOM 2592 N N . LEU A 1 340 ? 23.140 7.821 28.786 1.00 20.65 340 LEU A N 1
ATOM 2593 C CA . LEU A 1 340 ? 21.783 8.341 28.859 1.00 20.92 340 LEU A CA 1
ATOM 2594 C C . LEU A 1 340 ? 21.039 7.752 30.055 1.00 21.48 340 LEU A C 1
ATOM 2595 O O . LEU A 1 340 ? 20.180 8.470 30.564 1.00 22.94 340 LEU A O 1
ATOM 2600 N N . ALA A 1 341 ? 21.382 6.528 30.481 1.00 21.74 341 ALA A N 1
ATOM 2601 C CA . ALA A 1 341 ? 20.738 5.834 31.614 1.00 23.00 341 ALA A CA 1
ATOM 2602 C C . ALA A 1 341 ? 21.239 6.427 32.951 1.00 22.18 341 ALA A C 1
ATOM 2603 O O . ALA A 1 341 ? 20.693 6.109 34.015 1.00 25.71 341 ALA A O 1
ATOM 2605 N N . HIS A 1 342 ? 22.265 7.261 32.939 1.00 21.48 342 HIS A N 1
ATOM 2606 C CA . HIS A 1 342 ? 22.857 7.765 34.198 1.00 21.39 342 HIS A CA 1
ATOM 2607 C C . HIS A 1 342 ? 21.992 8.859 34.820 1.00 21.30 342 HIS A C 1
ATOM 2608 O O . HIS A 1 342 ? 21.497 9.728 34.122 1.00 21.61 342 HIS A O 1
ATOM 2615 N N . ARG A 1 343 ? 21.819 8.764 36.140 1.00 23.03 343 ARG A N 1
ATOM 2616 C CA . ARG A 1 343 ? 20.909 9.668 36.854 1.00 23.42 343 ARG A CA 1
ATOM 2617 C C . ARG A 1 343 ? 21.351 11.130 36.694 1.00 21.02 343 ARG A C 1
ATOM 2618 O O . ARG A 1 343 ? 20.495 12.004 36.872 1.00 23.64 343 ARG A O 1
ATOM 2626 N N . SER A 1 344 ? 22.622 11.382 36.411 1.00 21.32 344 SER A N 1
ATOM 2627 C CA . SER A 1 344 ? 23.112 12.768 36.338 1.00 22.06 344 SER A CA 1
ATOM 2628 C C . SER A 1 344 ? 22.736 13.442 35.015 1.00 20.85 344 SER A C 1
ATOM 2629 O O . SER A 1 344 ? 22.830 14.671 34.941 1.00 21.40 344 SER A O 1
ATOM 2632 N N . VAL A 1 345 ? 22.292 12.721 33.984 1.00 20.64 345 VAL A N 1
ATOM 2633 C CA . VAL A 1 345 ? 22.070 13.337 32.653 1.00 22.44 345 VAL A CA 1
ATOM 2634 C C . VAL A 1 345 ? 20.703 14.013 32.598 1.00 20.75 345 VAL A C 1
ATOM 2635 O O . VAL A 1 345 ? 19.690 13.366 32.870 1.00 22.68 345 VAL A O 1
ATOM 2639 N N . GLY A 1 346 ? 20.712 15.309 32.213 1.00 21.22 346 GLY A N 1
ATOM 2640 C CA . GLY A 1 346 ? 19.457 16.070 32.134 1.00 21.42 346 GLY A CA 1
ATOM 2641 C C . GLY A 1 346 ? 18.966 16.362 30.738 1.00 19.69 346 GLY A C 1
ATOM 2642 O O . GLY A 1 346 ? 17.753 16.647 30.602 1.00 21.42 346 GLY A O 1
ATOM 2643 N N . VAL A 1 347 ? 19.842 16.345 29.742 1.00 19.78 347 VAL A N 1
ATOM 2644 C CA . VAL A 1 347 ? 19.358 16.716 28.383 1.00 21.07 347 VAL A CA 1
ATOM 2645 C C . VAL A 1 347 ? 20.384 16.172 27.404 1.00 19.87 347 VAL A C 1
ATOM 2646 O O . VAL A 1 347 ? 21.535 16.013 27.748 1.00 20.38 347 VAL A O 1
ATOM 2650 N N . PHE A 1 348 ? 19.910 15.889 26.210 1.00 20.19 348 PHE A N 1
ATOM 2651 C CA . PHE A 1 348 ? 20.728 15.327 25.123 1.00 20.66 348 PHE A CA 1
ATOM 2652 C C . PHE A 1 348 ? 20.634 16.225 23.889 1.00 18.60 348 PHE A C 1
ATOM 2653 O O . PHE A 1 348 ? 19.527 16.351 23.364 1.00 21.13 348 PHE A O 1
ATOM 2661 N N . VAL A 1 349 ? 21.718 16.889 23.563 1.00 19.81 349 VAL A N 1
ATOM 2662 C CA . VAL A 1 349 ? 21.876 17.665 22.298 1.00 21.59 349 VAL A CA 1
ATOM 2663 C C . VAL A 1 349 ? 22.295 16.673 21.199 1.00 19.79 349 VAL A C 1
ATOM 2664 O O . VAL A 1 349 ? 23.368 16.034 21.333 1.00 20.10 349 VAL A O 1
ATOM 2668 N N . THR A 1 350 ? 21.361 16.475 20.260 1.00 20.17 350 THR A N 1
ATOM 2669 C CA . THR A 1 350 ? 21.380 15.345 19.295 1.00 20.84 350 THR A CA 1
ATOM 2670 C C . THR A 1 350 ? 21.288 15.853 17.861 1.00 20.32 350 THR A C 1
ATOM 2671 O O . THR A 1 350 ? 20.555 16.798 17.598 1.00 20.84 350 THR A O 1
ATOM 2675 N N . HIS A 1 351 ? 21.803 15.018 16.961 1.00 20.12 351 HIS A N 1
ATOM 2676 C CA . HIS A 1 351 ? 21.550 15.175 15.502 1.00 19.77 351 HIS A CA 1
ATOM 2677 C C . HIS A 1 351 ? 20.233 14.507 15.064 1.00 20.70 351 HIS A C 1
ATOM 2678 O O . HIS A 1 351 ? 19.853 14.630 13.899 1.00 22.09 351 HIS A O 1
ATOM 2685 N N . CYS A 1 352 ? 19.478 13.882 15.961 1.00 19.96 352 CYS A N 1
ATOM 2686 C CA . CYS A 1 352 ? 18.123 13.370 15.733 1.00 20.42 352 CYS A CA 1
ATOM 2687 C C . CYS A 1 352 ? 18.143 12.108 14.867 1.00 18.90 352 CYS A C 1
ATOM 2688 O O . CYS A 1 352 ? 17.114 11.776 14.302 1.00 22.08 352 CYS A O 1
ATOM 2691 N N . GLY A 1 353 ? 19.204 11.352 14.944 1.00 18.95 353 GLY A N 1
ATOM 2692 C CA . GLY A 1 353 ? 19.177 9.972 14.459 1.00 20.38 353 GLY A CA 1
ATOM 2693 C C . GLY A 1 353 ? 18.184 9.158 15.262 1.00 18.36 353 GLY A C 1
ATOM 2694 O O . GLY A 1 353 ? 18.050 9.381 16.485 1.00 18.67 353 GLY A O 1
ATOM 2695 N N . TRP A 1 354 ? 17.504 8.229 14.625 1.00 18.40 354 TRP A N 1
ATOM 2696 C CA . TRP A 1 354 ? 16.465 7.449 15.325 1.00 17.74 354 TRP A CA 1
ATOM 2697 C C . TRP A 1 354 ? 17.040 6.666 16.504 1.00 17.02 354 TRP A C 1
ATOM 2698 O O . TRP A 1 354 ? 16.381 6.658 17.552 1.00 18.90 354 TRP A O 1
ATOM 2709 N N . ASN A 1 355 ? 18.168 6.005 16.356 1.00 17.62 355 ASN A N 1
ATOM 2710 C CA . ASN A 1 355 ? 18.657 5.157 17.474 1.00 17.87 355 ASN A CA 1
ATOM 2711 C C . ASN A 1 355 ? 18.948 6.071 18.671 1.00 19.87 355 ASN A C 1
ATOM 2712 O O . ASN A 1 355 ? 18.679 5.694 19.813 1.00 19.82 355 ASN A O 1
ATOM 2717 N N . SER A 1 356 ? 19.510 7.240 18.425 1.00 18.10 356 SER A N 1
ATOM 2718 C CA . SER A 1 356 ? 19.811 8.180 19.511 1.00 19.05 356 SER A CA 1
ATOM 2719 C C . SER A 1 356 ? 18.510 8.629 20.184 1.00 18.15 356 SER A C 1
ATOM 2720 O O . SER A 1 356 ? 18.442 8.698 21.446 1.00 19.51 356 SER A O 1
ATOM 2723 N N . ILE A 1 357 ? 17.494 9.019 19.430 1.00 18.02 357 ILE A N 1
ATOM 2724 C CA . ILE A 1 357 ? 16.200 9.420 19.991 1.00 18.84 357 ILE A CA 1
ATOM 2725 C C . ILE A 1 357 ? 15.627 8.277 20.810 1.00 19.25 357 ILE A C 1
ATOM 2726 O O . ILE A 1 357 ? 15.108 8.517 21.929 1.00 18.72 357 ILE A O 1
ATOM 2731 N N . LEU A 1 358 ? 15.664 7.086 20.288 1.00 18.15 358 LEU A N 1
ATOM 2732 C CA . LEU A 1 358 ? 15.020 5.952 20.982 1.00 18.27 358 LEU A CA 1
ATOM 2733 C C . LEU A 1 358 ? 15.782 5.678 22.251 1.00 18.57 358 LEU A C 1
ATOM 2734 O O . LEU A 1 358 ? 15.137 5.432 23.306 1.00 19.18 358 LEU A O 1
ATOM 2739 N N . GLU A 1 359 ? 17.097 5.740 22.221 1.00 18.03 359 GLU A N 1
ATOM 2740 C CA . GLU A 1 359 ? 17.902 5.548 23.463 1.00 19.09 359 GLU A CA 1
ATOM 2741 C C . GLU A 1 359 ? 17.479 6.589 24.500 1.00 20.19 359 GLU A C 1
ATOM 2742 O O . GLU A 1 359 ? 17.447 6.308 25.718 1.00 20.42 359 GLU A O 1
ATOM 2748 N N . SER A 1 360 ? 17.301 7.818 24.045 1.00 17.73 360 SER A N 1
ATOM 2749 C CA . SER A 1 360 ? 16.928 8.924 24.935 1.00 18.69 360 SER A CA 1
ATOM 2750 C C . SER A 1 360 ? 15.552 8.657 25.580 1.00 19.27 360 SER A C 1
ATOM 2751 O O . SER A 1 360 ? 15.367 8.833 26.816 1.00 19.98 360 SER A O 1
ATOM 2754 N N . ILE A 1 361 ? 14.593 8.203 24.786 1.00 18.52 361 ILE A N 1
ATOM 2755 C CA . ILE A 1 361 ? 13.236 7.911 25.280 1.00 20.62 361 ILE A CA 1
ATOM 2756 C C . ILE A 1 361 ? 13.352 6.833 26.349 1.00 20.79 361 ILE A C 1
ATOM 2757 O O . ILE A 1 361 ? 12.678 6.931 27.383 1.00 21.55 361 ILE A O 1
ATOM 2762 N N . CYS A 1 362 ? 14.152 5.822 26.071 1.00 19.76 362 CYS A N 1
ATOM 2763 C CA . CYS A 1 362 ? 14.293 4.656 26.952 1.00 20.84 362 CYS A CA 1
ATOM 2764 C C . CYS A 1 362 ? 14.940 5.003 28.278 1.00 21.30 362 CYS A C 1
ATOM 2765 O O . CYS A 1 362 ? 14.878 4.173 29.212 1.00 22.86 362 CYS A O 1
ATOM 2768 N N . SER A 1 363 ? 15.515 6.191 28.398 1.00 21.00 363 SER A N 1
ATOM 2769 C CA . SER A 1 363 ? 16.121 6.684 29.660 1.00 21.84 363 SER A CA 1
ATOM 2770 C C . SER A 1 363 ? 15.428 7.923 30.197 1.00 21.93 363 SER A C 1
ATOM 2771 O O . SER A 1 363 ? 15.876 8.412 31.249 1.00 26.06 363 SER A O 1
ATOM 2774 N N . GLY A 1 364 ? 14.368 8.373 29.551 1.00 21.47 364 GLY A N 1
ATOM 2775 C CA . GLY A 1 364 ? 13.654 9.585 29.961 1.00 22.57 364 GLY A CA 1
ATOM 2776 C C . GLY A 1 364 ? 14.483 10.833 29.922 1.00 22.03 364 GLY A C 1
ATOM 2777 O O . GLY A 1 364 ? 14.262 11.700 30.751 1.00 24.23 364 GLY A O 1
ATOM 2778 N N . VAL A 1 365 ? 15.292 10.984 28.910 1.00 19.38 365 VAL A N 1
ATOM 2779 C CA . VAL A 1 365 ? 16.117 12.207 28.723 1.00 20.01 365 VAL A CA 1
ATOM 2780 C C . VAL A 1 365 ? 15.519 13.040 27.594 1.00 18.55 365 VAL A C 1
ATOM 278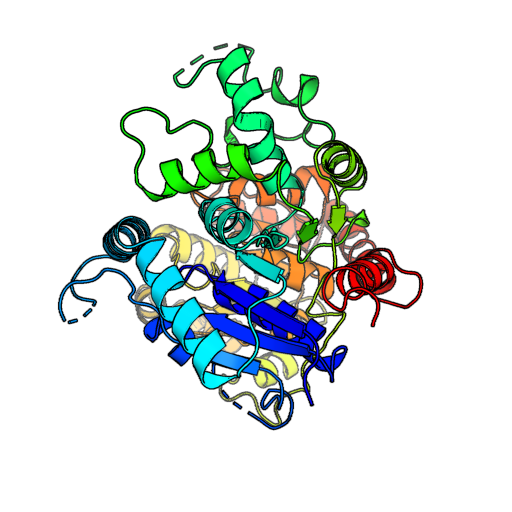1 O O . VAL A 1 365 ? 15.383 12.593 26.454 1.00 20.06 365 VAL A O 1
ATOM 2785 N N . PRO A 1 366 ? 15.154 14.309 27.877 1.00 19.79 366 PRO A N 1
ATOM 2786 C CA . PRO A 1 366 ? 14.654 15.199 26.848 1.00 20.75 366 PRO A CA 1
ATOM 2787 C C . PRO A 1 366 ? 15.777 15.654 25.906 1.00 20.03 366 PRO A C 1
ATOM 2788 O O . PRO A 1 366 ? 16.941 15.505 26.187 1.00 19.44 366 PRO A O 1
ATOM 2792 N N . LEU A 1 367 ? 15.353 16.184 24.752 1.00 20.86 367 LEU A N 1
ATOM 2793 C CA . LEU A 1 367 ? 16.262 16.406 23.613 1.00 21.03 367 LEU A CA 1
ATOM 2794 C C . LEU A 1 367 ? 16.329 17.882 23.232 1.00 20.91 367 LEU A C 1
ATOM 2795 O O . LEU A 1 367 ? 15.310 18.612 23.306 1.00 21.84 367 LEU A O 1
ATOM 2800 N N . ILE A 1 368 ? 17.507 18.288 22.793 1.00 21.78 368 ILE A N 1
ATOM 2801 C CA . ILE A 1 368 ? 17.678 19.539 22.020 1.00 21.07 368 ILE A CA 1
ATOM 2802 C C . ILE A 1 368 ? 18.168 19.093 20.631 1.00 21.15 368 ILE A C 1
ATOM 2803 O O . ILE A 1 368 ? 19.168 18.424 20.523 1.00 20.52 368 ILE A O 1
ATOM 2808 N N . CYS A 1 369 ? 17.424 19.465 19.596 1.00 22.73 369 CYS A N 1
ATOM 2809 C CA . CYS A 1 369 ? 17.553 18.894 18.244 1.00 22.51 369 CYS A CA 1
ATOM 2810 C C . CYS A 1 369 ? 18.369 19.810 17.319 1.00 21.97 369 CYS A C 1
ATOM 2811 O O . CYS A 1 369 ? 17.967 20.970 17.141 1.00 24.35 369 CYS A O 1
ATOM 2814 N N . ARG A 1 370 ? 19.459 19.278 16.748 1.00 23.08 370 ARG A N 1
ATOM 2815 C CA . ARG A 1 370 ? 20.261 19.953 15.687 1.00 22.53 370 ARG A CA 1
ATOM 2816 C C . ARG A 1 370 ? 20.356 18.996 14.500 1.00 20.95 370 ARG A C 1
ATOM 2817 O O . ARG A 1 370 ? 21.387 18.368 14.311 1.00 23.45 370 ARG A O 1
ATOM 2825 N N . PRO A 1 371 ? 19.271 18.793 13.726 1.00 22.94 371 PRO A N 1
ATOM 2826 C CA . PRO A 1 371 ? 19.360 17.841 12.629 1.00 23.43 371 PRO A CA 1
ATOM 2827 C C . PRO A 1 371 ? 20.150 18.427 11.457 1.00 24.84 371 PRO A C 1
ATOM 2828 O O . PRO A 1 371 ? 20.060 19.618 11.207 1.00 27.85 371 PRO A O 1
ATOM 2832 N N . PHE A 1 372 ? 20.825 17.543 10.755 1.00 22.67 372 PHE A N 1
ATOM 2833 C CA . PHE A 1 372 ? 21.495 17.850 9.476 1.00 23.24 372 PHE A CA 1
ATOM 2834 C C . PHE A 1 372 ? 20.683 17.325 8.312 1.00 25.68 372 PHE A C 1
ATOM 2835 O O . PHE A 1 372 ? 19.613 16.725 8.481 1.00 26.15 372 PHE A O 1
ATOM 2843 N N . PHE A 1 373 ? 21.160 17.618 7.106 1.00 27.22 373 PHE A N 1
ATOM 2844 C CA . PHE A 1 373 ? 20.457 17.292 5.853 1.00 28.93 373 PHE A CA 1
ATOM 2845 C C . PHE A 1 373 ? 20.465 15.802 5.665 1.00 27.99 373 PHE A C 1
ATOM 2846 O O . PHE A 1 373 ? 21.464 15.180 5.955 1.00 28.28 373 PHE A O 1
ATOM 2854 N N . GLY A 1 374 ? 19.354 15.310 5.141 1.00 27.05 374 GLY A N 1
ATOM 2855 C CA . GLY A 1 374 ? 19.289 13.949 4.644 1.00 30.34 374 GLY A CA 1
ATOM 2856 C C . GLY A 1 374 ? 18.606 13.041 5.616 1.00 23.66 374 GLY A C 1
ATOM 2857 O O . GLY A 1 374 ? 18.446 13.298 6.834 1.00 25.85 374 GLY A O 1
ATOM 2858 N N . SER A 1 375 ? 18.171 11.926 5.086 1.00 25.98 375 SER A N 1
ATOM 2859 C CA . SER A 1 375 ? 17.519 10.864 5.870 1.00 25.04 375 SER A CA 1
ATOM 2860 C C . SER A 1 375 ? 16.318 11.477 6.598 1.00 23.20 375 SER A C 1
ATOM 2861 O O . SER A 1 375 ? 15.674 12.424 6.112 1.00 25.74 375 SER A O 1
ATOM 2864 N N . ASP A 1 376 ? 16.059 10.990 7.780 1.00 21.48 376 ASP A N 1
ATOM 2865 C CA . ASP A 1 376 ? 14.828 11.313 8.533 1.00 23.89 376 ASP A CA 1
ATOM 2866 C C . ASP A 1 376 ? 15.169 12.278 9.692 1.00 19.94 376 ASP A C 1
ATOM 2867 O O . ASP A 1 376 ? 14.297 12.480 10.535 1.00 21.25 376 ASP A O 1
ATOM 2872 N N . HIS A 1 377 ? 16.338 12.908 9.707 1.00 19.10 377 HIS A N 1
ATOM 2873 C CA . HIS A 1 377 ? 16.756 13.656 10.917 1.00 20.37 377 HIS A CA 1
ATOM 2874 C C . HIS A 1 377 ? 15.859 14.860 11.101 1.00 20.47 377 HIS A C 1
ATOM 2875 O O . HIS A 1 377 ? 15.409 15.115 12.218 1.00 20.86 377 HIS A O 1
ATOM 2882 N N . LYS A 1 378 ? 15.588 15.602 10.042 1.00 20.01 378 LYS A N 1
ATOM 2883 C CA . LYS A 1 378 ? 14.737 16.815 10.182 1.00 22.06 378 LYS A CA 1
ATOM 2884 C C . LYS A 1 378 ? 13.317 16.425 10.571 1.00 21.95 378 LYS A C 1
ATOM 2885 O O . LYS A 1 378 ? 12.709 17.082 11.430 1.00 22.31 378 LYS A O 1
ATOM 2891 N N . LEU A 1 379 ? 12.781 15.328 10.005 1.00 19.35 379 LEU A N 1
ATOM 2892 C CA . LEU A 1 379 ? 11.429 14.901 10.372 1.00 18.18 379 LEU A CA 1
ATOM 2893 C C . LEU A 1 379 ? 11.434 14.507 11.867 1.00 19.01 379 LEU A C 1
ATOM 2894 O O . LEU A 1 379 ? 10.515 14.847 12.574 1.00 19.84 379 LEU A O 1
ATOM 2899 N N . ASN A 1 380 ? 12.419 13.735 12.265 1.00 18.38 380 ASN A N 1
ATOM 2900 C CA . ASN A 1 380 ? 12.517 13.293 13.672 1.00 18.91 380 ASN A CA 1
ATOM 2901 C C . ASN A 1 380 ? 12.521 14.536 14.569 1.00 19.20 380 ASN A C 1
ATOM 2902 O O . ASN A 1 380 ? 11.842 14.537 15.613 1.00 19.88 380 ASN A O 1
ATOM 2907 N N . SER A 1 381 ? 13.207 15.619 14.156 1.00 19.32 381 SER A N 1
ATOM 2908 C CA . SER A 1 381 ? 13.307 16.842 14.982 1.00 20.25 381 SER A CA 1
ATOM 2909 C C . SER A 1 381 ? 11.907 17.448 15.094 1.00 20.43 381 SER A C 1
ATOM 2910 O O . SER A 1 381 ? 11.527 17.947 16.177 1.00 22.04 381 SER A O 1
ATOM 2913 N N . ARG A 1 382 ? 11.178 17.508 13.983 1.00 21.19 382 ARG A N 1
ATOM 2914 C CA . ARG A 1 382 ? 9.806 17.995 13.993 1.00 22.46 382 ARG A CA 1
ATOM 2915 C C . ARG A 1 382 ? 8.923 17.208 14.974 1.00 22.53 382 ARG A C 1
ATOM 2916 O O . ARG A 1 382 ? 8.100 17.815 15.716 1.00 23.63 382 ARG A O 1
ATOM 2924 N N . MET A 1 383 ? 8.993 15.898 14.913 1.00 20.37 383 MET A N 1
ATOM 2925 C CA . MET A 1 383 ? 8.180 15.051 15.781 1.00 21.57 383 MET A CA 1
ATOM 2926 C C . MET A 1 383 ? 8.601 15.324 17.223 1.00 19.71 383 MET A C 1
ATOM 2927 O O . MET A 1 383 ? 7.723 15.378 18.109 1.00 21.73 383 MET A O 1
ATOM 2932 N N . VAL A 1 384 ? 9.898 15.407 17.495 1.00 19.89 384 VAL A N 1
ATOM 2933 C CA . VAL A 1 384 ? 10.387 15.628 18.882 1.00 18.86 384 VAL A CA 1
ATOM 2934 C C . VAL A 1 384 ? 9.736 16.905 19.442 1.00 21.51 384 VAL A C 1
ATOM 2935 O O . VAL A 1 384 ? 9.274 16.916 20.589 1.00 22.60 384 VAL A O 1
ATOM 2939 N N . GLU A 1 385 ? 9.681 17.988 18.670 1.00 21.45 385 GLU A N 1
ATOM 2940 C CA . GLU A 1 385 ? 9.189 19.275 19.211 1.00 24.56 385 GLU A CA 1
ATOM 2941 C C . GLU A 1 385 ? 7.652 19.329 19.174 1.00 27.40 385 GLU A C 1
ATOM 2942 O O . GLU A 1 385 ? 7.055 19.847 20.098 1.00 26.69 385 GLU A O 1
ATOM 2948 N N . ASP A 1 386 ? 7.009 18.847 18.101 1.00 23.57 386 ASP A N 1
ATOM 2949 C CA . ASP A 1 386 ? 5.622 19.210 17.799 1.00 26.42 386 ASP A CA 1
ATOM 2950 C C . ASP A 1 386 ? 4.652 18.050 17.861 1.00 28.87 386 ASP A C 1
ATOM 2951 O O . ASP A 1 386 ? 3.457 18.328 17.782 1.00 35.44 386 ASP A O 1
ATOM 2956 N N . SER A 1 387 ? 5.121 16.808 17.994 1.00 23.71 387 SER A N 1
ATOM 2957 C CA . SER A 1 387 ? 4.194 15.673 18.128 1.00 25.88 387 SER A CA 1
ATOM 2958 C C . SER A 1 387 ? 4.481 14.941 19.441 1.00 27.77 387 SER A C 1
ATOM 2959 O O . SER A 1 387 ? 3.564 14.829 20.252 1.00 29.94 387 SER A O 1
ATOM 2962 N N . TRP A 1 388 ? 5.659 14.357 19.559 1.00 23.78 388 TRP A N 1
ATOM 2963 C CA . TRP A 1 388 ? 6.061 13.603 20.764 1.00 23.11 388 TRP A CA 1
ATOM 2964 C C . TRP A 1 388 ? 6.188 14.608 21.924 1.00 23.57 388 TRP A C 1
ATOM 2965 O O . TRP A 1 388 ? 5.897 14.227 23.073 1.00 24.39 388 TRP A O 1
ATOM 2976 N N . LYS A 1 389 ? 6.698 15.800 21.633 1.00 22.83 389 LYS A N 1
ATOM 2977 C CA . LYS A 1 389 ? 6.872 16.922 22.616 1.00 22.61 389 LYS A CA 1
ATOM 2978 C C . LYS A 1 389 ? 7.803 16.472 23.740 1.00 21.64 389 LYS A C 1
ATOM 2979 O O . LYS A 1 389 ? 7.511 16.638 24.938 1.00 23.06 389 LYS A O 1
ATOM 2985 N N . ILE A 1 390 ? 8.912 15.869 23.316 1.00 19.97 390 ILE A N 1
ATOM 2986 C CA . ILE A 1 390 ? 9.981 15.360 24.221 1.00 19.86 390 ILE A CA 1
ATOM 2987 C C . ILE A 1 390 ? 11.257 16.200 24.113 1.00 19.66 390 ILE A C 1
ATOM 2988 O O . ILE A 1 390 ? 12.288 15.805 24.623 1.00 20.38 390 ILE A O 1
ATOM 2993 N N . GLY A 1 391 ? 11.169 17.344 23.447 1.00 20.94 391 GLY A N 1
ATOM 2994 C CA . GLY A 1 391 ? 12.335 18.202 23.289 1.00 21.54 391 GLY A CA 1
ATOM 2995 C C . GLY A 1 391 ? 12.028 19.412 22.453 1.00 21.42 391 GLY A C 1
ATOM 2996 O O . GLY A 1 391 ? 10.883 19.700 22.212 1.00 23.19 391 GLY A O 1
ATOM 2997 N N . VAL A 1 392 ? 13.086 20.138 22.132 1.00 21.55 392 VAL A N 1
ATOM 2998 C CA . VAL A 1 392 ? 12.949 21.419 21.404 1.00 24.42 392 VAL A CA 1
ATOM 2999 C C . VAL A 1 392 ? 13.962 21.440 20.262 1.00 25.62 392 VAL A C 1
ATOM 3000 O O . VAL A 1 392 ? 14.942 20.708 20.294 1.00 23.93 392 VAL A O 1
ATOM 3004 N N . ARG A 1 393 ? 13.624 22.206 19.246 1.00 28.75 393 ARG A N 1
ATOM 3005 C CA . ARG A 1 393 ? 14.547 22.576 18.164 1.00 26.35 393 ARG A CA 1
ATOM 3006 C C . ARG A 1 393 ? 15.207 23.906 18.545 1.00 27.84 393 ARG A C 1
ATOM 3007 O O . ARG A 1 393 ? 14.921 24.486 19.588 1.00 30.17 393 ARG A O 1
ATOM 3015 N N . LEU A 1 394 ? 16.165 24.288 17.751 1.00 29.61 394 LEU A N 1
ATOM 3016 C CA . LEU A 1 394 ? 16.967 25.517 17.916 1.00 31.18 394 LEU A CA 1
ATOM 3017 C C . LEU A 1 394 ? 16.469 26.627 17.006 1.00 34.86 394 LEU A C 1
ATOM 3018 O O . LEU A 1 394 ? 16.162 26.376 15.860 1.00 36.36 394 LEU A O 1
ATOM 3023 N N . GLU A 1 395 ? 16.557 27.847 17.490 1.00 36.13 395 GLU A N 1
ATOM 3024 C CA . GLU A 1 395 ? 16.478 29.048 16.607 1.00 39.60 395 GLU A CA 1
ATOM 3025 C C . GLU A 1 395 ? 17.479 28.959 15.455 1.00 44.30 395 GLU A C 1
ATOM 3026 O O . GLU A 1 395 ? 18.720 28.824 15.715 1.00 49.75 395 GLU A O 1
ATOM 3032 N N . GLY A 1 396 ? 16.948 29.073 14.237 1.00 41.44 396 GLY A N 1
ATOM 3033 C CA . GLY A 1 396 ? 17.728 29.020 12.996 1.00 43.13 396 GLY A CA 1
ATOM 3034 C C . GLY A 1 396 ? 18.250 27.642 12.658 1.00 46.72 396 GLY A C 1
ATOM 3035 O O . GLY A 1 396 ? 19.058 27.579 11.754 1.00 49.29 396 GLY A O 1
ATOM 3036 N N . GLY A 1 397 ? 17.879 26.587 13.404 1.00 37.50 397 GLY A N 1
ATOM 3037 C CA . GLY A 1 397 ? 18.338 25.201 13.196 1.00 36.87 397 GLY A CA 1
ATOM 3038 C C . GLY A 1 397 ? 19.839 25.061 13.376 1.00 35.96 397 GLY A C 1
ATOM 3039 O O . GLY A 1 397 ? 20.404 24.103 12.859 1.00 36.55 397 GLY A O 1
ATOM 3040 N N . VAL A 1 398 ? 20.485 25.939 14.170 1.00 35.24 398 VAL A N 1
ATOM 3041 C CA . VAL A 1 398 ? 21.963 25.877 14.372 1.00 33.99 398 VAL A CA 1
ATOM 3042 C C . VAL A 1 398 ? 22.288 26.116 15.848 1.00 28.43 398 VAL A C 1
ATOM 3043 O O . VAL A 1 398 ? 21.511 26.799 16.545 1.00 30.10 398 VAL A O 1
ATOM 3047 N N . LEU A 1 399 ? 23.433 25.627 16.275 1.00 31.77 399 LEU A N 1
ATOM 3048 C CA . LEU A 1 399 ? 23.944 25.858 17.649 1.00 33.58 399 LEU A CA 1
ATOM 3049 C C . LEU A 1 399 ? 24.664 27.193 17.726 1.00 36.91 399 LEU A C 1
ATOM 3050 O O . LEU A 1 399 ? 25.859 27.182 18.003 1.00 47.84 399 LEU A O 1
ATOM 3055 N N . SER A 1 400 ? 23.934 28.275 17.507 1.00 31.91 400 SER A N 1
ATOM 3056 C CA . SER A 1 400 ? 24.407 29.634 17.835 1.00 35.53 400 SER A CA 1
ATOM 3057 C C . SER A 1 400 ? 24.471 29.758 19.359 1.00 37.38 400 SER A C 1
ATOM 3058 O O . SER A 1 400 ? 23.769 29.007 20.076 1.00 32.95 400 SER A O 1
ATOM 3061 N N . LYS A 1 401 ? 25.262 30.694 19.877 1.00 33.92 401 LYS A N 1
ATOM 3062 C CA . LYS A 1 401 ? 25.301 30.830 21.349 1.00 32.09 401 LYS A CA 1
ATOM 3063 C C . LYS A 1 401 ? 23.909 31.204 21.868 1.00 34.33 401 LYS A C 1
ATOM 3064 O O . LYS A 1 401 ? 23.511 30.647 22.877 1.00 33.43 401 LYS A O 1
ATOM 3070 N N . THR A 1 402 ? 23.240 32.212 21.304 1.00 35.82 402 THR A N 1
ATOM 3071 C CA . THR A 1 402 ? 21.907 32.630 21.813 1.00 38.74 402 THR A CA 1
ATOM 3072 C C . THR A 1 402 ? 20.920 31.459 21.672 1.00 31.24 402 THR A C 1
ATOM 3073 O O . THR A 1 402 ? 20.097 31.288 22.591 1.00 35.65 402 THR A O 1
ATOM 3077 N N . ALA A 1 403 ? 20.931 30.720 20.543 1.00 32.98 403 ALA A N 1
ATOM 3078 C CA . ALA A 1 403 ? 19.953 29.634 20.294 1.00 32.24 403 ALA A CA 1
ATOM 3079 C C . ALA A 1 403 ? 20.168 28.506 21.321 1.00 27.79 403 ALA A C 1
ATOM 3080 O O . ALA A 1 403 ? 19.183 27.991 21.868 1.00 29.46 403 ALA A O 1
ATOM 3082 N N . THR A 1 404 ? 21.422 28.215 21.620 1.00 27.79 404 THR A N 1
ATOM 3083 C CA . THR A 1 404 ? 21.819 27.169 22.572 1.00 25.60 404 THR A CA 1
ATOM 3084 C C . THR A 1 404 ? 21.453 27.564 24.008 1.00 28.35 404 THR A C 1
ATOM 3085 O O . THR A 1 404 ? 20.803 26.761 24.692 1.00 27.16 404 THR A O 1
ATOM 3089 N N . VAL A 1 405 ? 21.804 28.764 24.438 1.00 25.88 405 VAL A N 1
ATOM 3090 C CA . VAL A 1 405 ? 21.410 29.254 25.785 1.00 24.94 405 VAL A CA 1
ATOM 3091 C C . VAL A 1 405 ? 19.868 29.176 25.877 1.00 28.68 405 VAL A C 1
ATOM 3092 O O . VAL A 1 405 ? 19.324 28.730 26.916 1.00 27.44 405 VAL A O 1
ATOM 3096 N N . GLU A 1 406 ? 19.141 29.589 24.839 1.00 26.47 406 GLU A N 1
ATOM 3097 C CA . GLU A 1 406 ? 17.654 29.577 24.875 1.00 30.42 406 GLU A CA 1
ATOM 3098 C C . GLU A 1 406 ? 17.148 28.132 25.030 1.00 27.07 406 GLU A C 1
ATOM 3099 O O . GLU A 1 406 ? 16.247 27.867 25.831 1.00 27.76 406 GLU A O 1
ATOM 3105 N N . ALA A 1 407 ? 17.621 27.231 24.203 1.00 25.47 407 ALA A N 1
ATOM 3106 C CA . ALA A 1 407 ? 17.131 25.825 24.265 1.00 23.95 407 ALA A CA 1
ATOM 3107 C C . ALA A 1 407 ? 17.437 25.202 25.618 1.00 24.53 407 ALA A C 1
ATOM 3108 O O . ALA A 1 407 ? 16.538 24.497 26.143 1.00 24.30 407 ALA A O 1
ATOM 3110 N N . LEU A 1 408 ? 18.634 25.410 26.135 1.00 25.87 408 LEU A N 1
ATOM 3111 C CA . LEU A 1 408 ? 18.983 24.881 27.483 1.00 24.02 408 LEU A CA 1
ATOM 3112 C C . LEU A 1 408 ? 18.055 25.480 28.528 1.00 26.08 408 LEU A C 1
ATOM 3113 O O . LEU A 1 408 ? 17.599 24.710 29.374 1.00 27.27 408 LEU A O 1
ATOM 3118 N N . GLY A 1 409 ? 17.715 26.756 28.423 1.00 27.13 409 GLY A N 1
ATOM 3119 C CA . GLY A 1 409 ? 16.781 27.336 29.401 1.00 30.29 409 GLY A CA 1
ATOM 3120 C C . GLY A 1 409 ? 15.402 26.724 29.262 1.00 24.44 409 GLY A C 1
ATOM 3121 O O . GLY A 1 409 ? 14.766 26.465 30.271 1.00 29.60 409 GLY A O 1
ATOM 3122 N N . ARG A 1 410 ? 14.939 26.512 28.025 1.00 27.60 410 ARG A N 1
ATOM 3123 C CA . ARG A 1 410 ? 13.569 25.986 27.811 1.00 27.89 410 ARG A CA 1
ATOM 3124 C C . ARG A 1 410 ? 13.514 24.599 28.490 1.00 27.08 410 ARG A C 1
ATOM 3125 O O . ARG A 1 410 ? 12.574 24.297 29.186 1.00 28.77 410 ARG A O 1
ATOM 3133 N N . VAL A 1 411 ? 14.488 23.731 28.229 1.00 24.48 411 VAL A N 1
ATOM 3134 C CA . VAL A 1 411 ? 14.442 22.329 28.733 1.00 27.46 411 VAL A CA 1
ATOM 3135 C C . VAL A 1 411 ? 14.780 22.287 30.235 1.00 26.53 411 VAL A C 1
ATOM 3136 O O . VAL A 1 411 ? 14.086 21.577 30.946 1.00 27.77 411 VAL A O 1
ATOM 3140 N N . MET A 1 412 ? 15.772 23.039 30.680 1.00 26.37 412 MET A N 1
ATOM 3141 C CA . MET A 1 412 ? 16.358 22.841 32.032 1.00 27.93 412 MET A CA 1
ATOM 3142 C C . MET A 1 412 ? 15.695 23.723 33.093 1.00 28.65 412 MET A C 1
ATOM 3143 O O . MET A 1 412 ? 15.816 23.397 34.282 1.00 34.24 412 MET A O 1
ATOM 3148 N N . MET A 1 413 ? 15.079 24.838 32.718 1.00 29.34 413 MET A N 1
ATOM 3149 C CA . MET A 1 413 ? 14.545 25.741 33.769 1.00 38.22 413 MET A CA 1
ATOM 3150 C C . MET A 1 413 ? 13.419 26.588 33.194 1.00 36.63 413 MET A C 1
ATOM 3151 O O . MET A 1 413 ? 13.534 27.821 33.165 1.00 51.87 413 MET A O 1
ATOM 3156 N N . SER A 1 414 ? 12.378 25.937 32.710 1.00 33.58 414 SER A N 1
ATOM 3157 C CA . SER A 1 414 ? 11.128 26.617 32.325 1.00 36.34 414 SER A CA 1
ATOM 3158 C C . SER A 1 414 ? 9.946 25.721 32.655 1.00 35.14 414 SER A C 1
ATOM 3159 O O . SER A 1 414 ? 10.134 24.498 32.829 1.00 32.81 414 SER A O 1
ATOM 3162 N N . GLU A 1 415 ? 8.763 26.314 32.726 1.00 34.05 415 GLU A N 1
ATOM 3163 C CA . GLU A 1 415 ? 7.507 25.533 32.864 1.00 39.27 415 GLU A CA 1
ATOM 3164 C C . GLU A 1 415 ? 7.315 24.659 31.628 1.00 35.93 415 GLU A C 1
ATOM 3165 O O . GLU A 1 415 ? 6.850 23.523 31.810 1.00 34.57 415 GLU A O 1
ATOM 3171 N N . GLU A 1 416 ? 7.707 25.139 30.456 1.00 31.85 416 GLU A N 1
ATOM 3172 C CA . GLU A 1 416 ? 7.673 24.306 29.219 1.00 30.07 416 GLU A CA 1
ATOM 3173 C C . GLU A 1 416 ? 8.550 23.064 29.433 1.00 28.24 416 GLU A C 1
ATOM 3174 O O . GLU A 1 416 ? 8.115 21.945 29.080 1.00 28.59 416 GLU A O 1
ATOM 3180 N N . GLY A 1 417 ? 9.715 23.253 30.045 1.00 28.23 417 GLY A N 1
ATOM 3181 C CA . GLY A 1 417 ? 10.644 22.166 30.406 1.00 26.70 417 GLY A CA 1
ATOM 3182 C C . GLY A 1 417 ? 10.000 21.103 31.291 1.00 26.83 417 GLY A C 1
ATOM 3183 O O . GLY A 1 417 ? 10.251 19.871 31.098 1.00 28.20 417 GLY A O 1
ATOM 3184 N N . GLU A 1 418 ? 9.204 21.494 32.279 1.00 28.76 418 GLU A N 1
ATOM 3185 C CA . GLU A 1 418 ? 8.571 20.527 33.203 1.00 32.44 418 GLU A CA 1
ATOM 3186 C C . GLU A 1 418 ? 7.577 19.677 32.409 1.00 31.27 418 GLU A C 1
ATOM 3187 O O . GLU A 1 418 ? 7.502 18.487 32.666 1.00 31.72 418 GLU A O 1
ATOM 3193 N N . ILE A 1 419 ? 6.877 20.276 31.443 1.00 28.00 419 ILE A N 1
ATOM 3194 C CA . ILE A 1 419 ? 5.888 19.563 30.575 1.00 29.06 419 ILE A CA 1
ATOM 3195 C C . ILE A 1 419 ? 6.647 18.586 29.674 1.00 26.36 419 ILE A C 1
ATOM 3196 O O . ILE A 1 419 ? 6.256 17.420 29.578 1.00 27.80 419 ILE A O 1
ATOM 3201 N N . ILE A 1 420 ? 7.743 19.034 29.068 1.00 24.89 420 ILE A N 1
ATOM 3202 C CA . ILE A 1 420 ? 8.613 18.142 28.248 1.00 24.83 420 ILE A CA 1
ATOM 3203 C C . ILE A 1 420 ? 9.088 16.964 29.092 1.00 24.28 420 ILE A C 1
ATOM 3204 O O . ILE A 1 420 ? 9.067 15.818 28.607 1.00 24.16 420 ILE A O 1
ATOM 3209 N N . ARG A 1 421 ? 9.550 17.207 30.310 1.00 26.05 421 ARG A N 1
ATOM 3210 C CA A ARG A 1 421 ? 10.056 16.058 31.106 0.50 24.82 421 ARG A CA 1
ATOM 3211 C CA B ARG A 1 421 ? 9.967 16.194 31.327 0.50 31.16 421 ARG A CA 1
ATOM 3212 C C . ARG A 1 421 ? 8.864 15.140 31.486 1.00 28.59 421 ARG A C 1
ATOM 3213 O O . ARG A 1 421 ? 9.112 13.895 31.415 1.00 27.82 421 ARG A O 1
ATOM 3228 N N . GLU A 1 422 ? 7.654 15.621 31.781 1.00 25.51 422 GLU A N 1
ATOM 3229 C CA . GLU A 1 422 ? 6.556 14.662 32.046 1.00 30.08 422 GLU A CA 1
ATOM 3230 C C . GLU A 1 422 ? 6.283 13.892 30.750 1.00 25.87 422 GLU A C 1
ATOM 3231 O O . GLU A 1 422 ? 6.035 12.703 30.858 1.00 26.80 422 GLU A O 1
ATOM 3237 N N . ASN A 1 423 ? 6.348 14.536 29.580 1.00 23.88 423 ASN A N 1
ATOM 3238 C CA . ASN A 1 423 ? 6.076 13.844 28.299 1.00 22.85 423 ASN A CA 1
ATOM 3239 C C . ASN A 1 423 ? 7.137 12.770 28.060 1.00 23.31 423 ASN A C 1
ATOM 3240 O O . ASN A 1 423 ? 6.745 11.661 27.660 1.00 23.30 423 ASN A O 1
ATOM 3245 N N . VAL A 1 424 ? 8.421 13.039 28.267 1.00 21.81 424 VAL A N 1
ATOM 3246 C CA . VAL A 1 424 ? 9.430 12.005 27.970 1.00 23.57 424 VAL A CA 1
ATOM 3247 C C . VAL A 1 424 ? 9.325 10.898 29.019 1.00 23.93 424 VAL A C 1
ATOM 3248 O O . VAL A 1 424 ? 9.543 9.757 28.631 1.00 23.34 424 VAL A O 1
ATOM 3252 N N . ASN A 1 425 ? 8.950 11.195 30.267 1.00 23.13 425 ASN A N 1
ATOM 3253 C CA . ASN A 1 425 ? 8.791 10.128 31.279 1.00 24.50 425 ASN A CA 1
ATOM 3254 C C . ASN A 1 425 ? 7.610 9.235 30.884 1.00 22.22 425 ASN A C 1
ATOM 3255 O O . ASN A 1 425 ? 7.707 8.010 30.997 1.00 23.75 425 ASN A O 1
ATOM 3260 N N . GLU A 1 426 ? 6.522 9.834 30.416 1.00 23.06 426 GLU A N 1
ATOM 3261 C CA . GLU A 1 426 ? 5.328 9.063 30.000 1.00 24.19 426 GLU A CA 1
ATOM 3262 C C . GLU A 1 426 ? 5.682 8.211 28.793 1.00 26.08 426 GLU A C 1
ATOM 3263 O O . GLU A 1 426 ? 5.246 7.061 28.690 1.00 25.38 426 GLU A O 1
ATOM 3269 N N . MET A 1 427 ? 6.478 8.756 27.880 1.00 21.88 427 MET A N 1
ATOM 3270 C CA A MET A 1 427 ? 6.838 7.988 26.652 0.50 21.76 427 MET A CA 1
ATOM 3271 C CA B MET A 1 427 ? 6.880 8.017 26.635 0.50 21.31 427 MET A CA 1
ATOM 3272 C C . MET A 1 427 ? 7.761 6.833 27.047 1.00 21.40 427 MET A C 1
ATOM 3273 O O . MET A 1 427 ? 7.598 5.729 26.497 1.00 22.29 427 MET A O 1
ATOM 3282 N N . ASN A 1 428 ? 8.679 7.064 27.987 1.00 21.65 428 ASN A N 1
ATOM 3283 C CA . ASN A 1 428 ? 9.518 5.974 28.552 1.00 20.78 428 ASN A CA 1
ATOM 3284 C C . ASN A 1 428 ? 8.585 4.888 29.105 1.00 20.89 428 ASN A C 1
ATOM 3285 O O . ASN A 1 428 ? 8.842 3.701 28.902 1.00 21.34 428 ASN A O 1
ATOM 3290 N N . GLU A 1 429 ? 7.577 5.274 29.882 1.00 22.50 429 GLU A N 1
ATOM 3291 C CA . GLU A 1 429 ? 6.677 4.253 30.469 1.00 23.39 429 GLU A CA 1
ATOM 3292 C C . GLU A 1 429 ? 5.970 3.453 29.368 1.00 23.06 429 GLU A C 1
ATOM 3293 O O . GLU A 1 429 ? 5.866 2.216 29.486 1.00 24.24 429 GLU A O 1
ATOM 3299 N N . LYS A 1 430 ? 5.528 4.122 28.311 1.00 22.28 430 LYS A N 1
ATOM 3300 C CA . LYS A 1 430 ? 4.821 3.409 27.214 1.00 23.24 430 LYS A CA 1
ATOM 3301 C C . LYS A 1 430 ? 5.794 2.450 26.527 1.00 19.52 430 LYS A C 1
ATOM 3302 O O . LYS A 1 430 ? 5.384 1.363 26.150 1.00 21.47 430 LYS A O 1
ATOM 3308 N N . ALA A 1 431 ? 7.052 2.831 26.371 1.00 19.95 431 ALA A N 1
ATOM 3309 C CA . ALA A 1 431 ? 8.045 1.953 25.721 1.00 20.27 431 ALA A CA 1
ATOM 3310 C C . ALA A 1 431 ? 8.236 0.712 26.577 1.00 19.74 431 ALA A C 1
ATOM 3311 O O . ALA A 1 431 ? 8.355 -0.403 26.046 1.00 21.00 431 ALA A O 1
ATOM 3313 N N . LYS A 1 432 ? 8.309 0.893 27.888 1.00 20.77 432 LYS A N 1
ATOM 3314 C CA . LYS A 1 432 ? 8.551 -0.239 28.797 1.00 21.20 432 LYS A CA 1
ATOM 3315 C C . LYS A 1 432 ? 7.341 -1.193 28.771 1.00 20.76 432 LYS A C 1
ATOM 3316 O O . LYS A 1 432 ? 7.512 -2.423 28.674 1.00 22.44 432 LYS A O 1
ATOM 3322 N N . ILE A 1 433 ? 6.141 -0.623 28.831 1.00 20.76 433 ILE A N 1
ATOM 3323 C CA . ILE A 1 433 ? 4.910 -1.424 28.748 1.00 22.14 433 ILE A CA 1
ATOM 3324 C C . ILE A 1 433 ?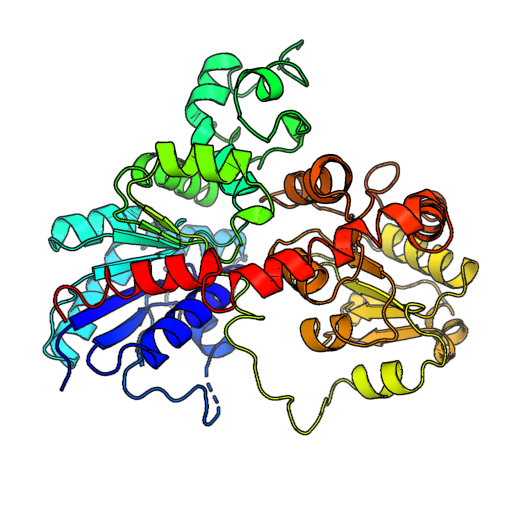 4.878 -2.186 27.428 1.00 20.10 433 ILE A C 1
ATOM 3325 O O . ILE A 1 433 ? 4.501 -3.368 27.420 1.00 22.42 433 ILE A O 1
ATOM 3330 N N . ALA A 1 434 ? 5.287 -1.558 26.352 1.00 19.81 434 ALA A N 1
ATOM 3331 C CA . ALA A 1 434 ? 5.199 -2.207 25.034 1.00 19.61 434 ALA A CA 1
ATOM 3332 C C . ALA A 1 434 ? 5.974 -3.524 25.012 1.00 18.67 434 ALA A C 1
ATOM 3333 O O . ALA A 1 434 ? 5.502 -4.452 24.310 1.00 20.60 434 ALA A O 1
ATOM 3335 N N . VAL A 1 435 ? 7.136 -3.599 25.661 1.00 19.16 435 VAL A N 1
ATOM 3336 C CA . VAL A 1 435 ? 8.025 -4.776 25.542 1.00 18.98 435 VAL A CA 1
ATOM 3337 C C . VAL A 1 435 ? 7.729 -5.801 26.637 1.00 19.81 435 VAL A C 1
ATOM 3338 O O . VAL A 1 435 ? 8.253 -6.921 26.545 1.00 23.55 435 VAL A O 1
ATOM 3342 N N . GLU A 1 436 ? 6.981 -5.422 27.665 1.00 21.07 436 GLU A N 1
ATOM 3343 C CA . GLU A 1 436 ? 6.596 -6.367 28.731 1.00 22.14 436 GLU A CA 1
ATOM 3344 C C . GLU A 1 436 ? 5.432 -7.220 28.273 1.00 23.41 436 GLU A C 1
ATOM 3345 O O . GLU A 1 436 ? 4.731 -6.914 27.302 1.00 21.29 436 GLU A O 1
ATOM 3351 N N . PRO A 1 437 ? 5.202 -8.362 28.960 1.00 25.42 437 PRO A N 1
ATOM 3352 C CA . PRO A 1 437 ? 4.124 -9.255 28.545 1.00 25.07 437 PRO A CA 1
ATOM 3353 C C . PRO A 1 437 ? 2.800 -8.519 28.355 1.00 25.31 437 PRO A C 1
ATOM 3354 O O . PRO A 1 437 ? 2.498 -7.589 29.115 1.00 25.52 437 PRO A O 1
ATOM 3358 N N . LYS A 1 438 ? 2.092 -8.877 27.295 1.00 25.06 438 LYS A N 1
ATOM 3359 C CA . LYS A 1 438 ? 0.795 -8.253 26.942 1.00 25.07 438 LYS A CA 1
ATOM 3360 C C . LYS A 1 438 ? 1.016 -6.913 26.214 1.00 23.93 438 LYS A C 1
ATOM 3361 O O . LYS A 1 438 ? 0.036 -6.357 25.721 1.00 24.93 438 LYS A O 1
ATOM 3367 N N . GLY A 1 439 ? 2.250 -6.403 26.162 1.00 22.36 439 GLY A N 1
ATOM 3368 C CA . GLY A 1 439 ? 2.526 -5.141 25.482 1.00 20.77 439 GLY A CA 1
ATOM 3369 C C . GLY A 1 439 ? 2.488 -5.305 23.958 1.00 19.69 439 GLY A C 1
ATOM 3370 O O . GLY A 1 439 ? 2.635 -6.408 23.460 1.00 20.48 439 GLY A O 1
ATOM 3371 N N . SER A 1 440 ? 2.285 -4.203 23.259 1.00 19.32 440 SER A N 1
ATOM 3372 C CA . SER A 1 440 ? 2.177 -4.198 21.785 1.00 18.32 440 SER A CA 1
ATOM 3373 C C . SER A 1 440 ? 3.416 -4.840 21.148 1.00 18.87 440 SER A C 1
ATOM 3374 O O . SER A 1 440 ? 3.260 -5.646 20.202 1.00 19.55 440 SER A O 1
ATOM 3377 N N . SER A 1 441 ? 4.621 -4.458 21.561 1.00 19.16 441 SER A N 1
ATOM 3378 C CA . SER A 1 441 ? 5.852 -4.979 20.957 1.00 17.34 441 SER A CA 1
ATOM 3379 C C . SER A 1 441 ? 6.052 -6.453 21.318 1.00 18.75 441 SER A C 1
ATOM 3380 O O . SER A 1 441 ? 6.517 -7.253 20.465 1.00 19.32 441 SER A O 1
ATOM 3383 N N . PHE A 1 442 ? 5.731 -6.809 22.556 1.00 18.51 442 PHE A N 1
ATOM 3384 C CA . PHE A 1 442 ? 5.777 -8.221 23.023 1.00 19.36 442 PHE A CA 1
ATOM 3385 C C . PHE A 1 442 ? 4.915 -9.112 22.101 1.00 18.99 442 PHE A C 1
ATOM 3386 O O . PHE A 1 442 ? 5.358 -10.155 21.646 1.00 20.51 442 PHE A O 1
ATOM 3394 N N . LYS A 1 443 ? 3.684 -8.686 21.883 1.00 19.95 443 LYS A N 1
ATOM 3395 C CA . LYS A 1 443 ? 2.730 -9.428 21.065 1.00 21.24 443 LYS A CA 1
ATOM 3396 C C . LYS A 1 443 ? 3.209 -9.438 19.611 1.00 19.46 443 LYS A C 1
ATOM 3397 O O . LYS A 1 443 ? 3.157 -10.505 18.961 1.00 20.33 443 LYS A O 1
ATOM 3403 N N . ASN A 1 444 ? 3.686 -8.307 19.095 1.00 18.85 444 ASN A N 1
ATOM 3404 C CA . ASN A 1 444 ? 4.186 -8.279 17.697 1.00 19.46 444 ASN A CA 1
ATOM 3405 C C . ASN A 1 444 ? 5.390 -9.172 17.530 1.00 17.24 444 ASN A C 1
ATOM 3406 O O . ASN A 1 444 ? 5.514 -9.806 16.466 1.00 18.86 444 ASN A O 1
ATOM 3411 N N . PHE A 1 445 ? 6.250 -9.268 18.514 1.00 17.63 445 PHE A N 1
ATOM 3412 C CA . PHE A 1 445 ? 7.440 -10.110 18.412 1.00 18.22 445 PHE A CA 1
ATOM 3413 C C . PHE A 1 445 ? 6.995 -11.584 18.441 1.00 18.65 445 PHE A C 1
ATOM 3414 O O . PHE A 1 445 ? 7.556 -12.416 17.663 1.00 19.08 445 PHE A O 1
ATOM 3422 N N . ASN A 1 446 ? 5.985 -11.932 19.210 1.00 18.62 446 ASN A N 1
ATOM 3423 C CA . ASN A 1 446 ? 5.447 -13.320 19.153 1.00 19.12 446 ASN A CA 1
ATOM 3424 C C . ASN A 1 446 ? 4.853 -13.610 17.773 1.00 19.32 446 ASN A C 1
ATOM 3425 O O . ASN A 1 446 ? 4.984 -14.740 17.282 1.00 21.38 446 ASN A O 1
ATOM 3430 N N . LYS A 1 447 ? 4.185 -12.640 17.182 1.00 19.93 447 LYS A N 1
ATOM 3431 C CA . LYS A 1 447 ? 3.656 -12.795 15.810 1.00 19.37 447 LYS A CA 1
ATOM 3432 C C . LYS A 1 447 ? 4.811 -13.043 14.856 1.00 20.38 447 LYS A C 1
ATOM 3433 O O . LYS A 1 447 ? 4.713 -13.956 13.958 1.00 21.15 447 LYS A O 1
ATOM 3439 N N . LEU A 1 448 ? 5.886 -12.281 14.994 1.00 18.78 448 LEU A N 1
ATOM 3440 C CA . LEU A 1 448 ? 7.053 -12.477 14.109 1.00 17.73 448 LEU A CA 1
ATOM 3441 C C . LEU A 1 448 ? 7.622 -13.892 14.273 1.00 18.47 448 LEU A C 1
ATOM 3442 O O . LEU A 1 448 ? 7.987 -14.547 13.265 1.00 19.43 448 LEU A O 1
ATOM 3447 N N . LEU A 1 449 ? 7.737 -14.378 15.484 1.00 18.47 449 LEU A N 1
ATOM 3448 C CA . LEU A 1 449 ? 8.209 -15.756 15.721 1.00 18.58 449 LEU A CA 1
ATOM 3449 C C . LEU A 1 449 ? 7.294 -16.771 15.027 1.00 20.63 449 LEU A C 1
ATOM 3450 O O . LEU A 1 449 ? 7.814 -17.693 14.437 1.00 20.97 449 LEU A O 1
ATOM 3455 N N . GLU A 1 450 ? 5.995 -16.570 15.079 1.00 19.55 450 GLU A N 1
ATOM 3456 C CA A GLU A 1 450 ? 5.024 -17.467 14.377 0.50 20.36 450 GLU A CA 1
ATOM 3457 C CA B GLU A 1 450 ? 5.021 -17.465 14.375 0.50 20.25 450 GLU A CA 1
ATOM 3458 C C . GLU A 1 450 ? 5.292 -17.441 12.858 1.00 20.45 450 GLU A C 1
ATOM 3459 O O . GLU A 1 450 ? 5.214 -18.500 12.200 1.00 24.59 450 GLU A O 1
ATOM 3470 N N . ILE A 1 451 ? 5.617 -16.277 12.314 1.00 19.55 451 ILE A N 1
ATOM 3471 C CA . ILE A 1 451 ? 5.836 -16.179 10.845 1.00 21.53 451 ILE A CA 1
ATOM 3472 C C . ILE A 1 451 ? 7.117 -16.952 10.503 1.00 21.17 451 ILE A C 1
ATOM 3473 O O . ILE A 1 451 ? 7.130 -17.702 9.521 1.00 23.75 451 ILE A O 1
ATOM 3478 N N . ILE A 1 452 ? 8.203 -16.735 11.243 1.00 20.69 452 ILE A N 1
ATOM 3479 C CA . ILE A 1 452 ? 9.486 -17.309 10.833 1.00 20.48 452 ILE A CA 1
ATOM 3480 C C . ILE A 1 452 ? 9.566 -18.790 11.171 1.00 21.23 452 ILE A C 1
ATOM 3481 O O . ILE A 1 452 ? 10.375 -19.478 10.499 1.00 23.43 452 ILE A O 1
ATOM 3486 N N . ASN A 1 453 ? 8.913 -19.260 12.230 1.00 22.81 453 ASN A N 1
ATOM 3487 C CA . ASN A 1 453 ? 9.216 -20.634 12.703 1.00 22.21 453 ASN A CA 1
ATOM 3488 C C . ASN A 1 453 ? 8.171 -21.609 12.130 1.00 31.38 453 ASN A C 1
ATOM 3489 O O . ASN A 1 453 ? 8.464 -22.816 12.261 1.00 34.19 453 ASN A O 1
ATOM 3494 N N . ALA A 1 454 ? 7.091 -21.051 11.538 1.00 40.88 454 ALA A N 1
ATOM 3495 C CA . ALA A 1 454 ? 6.058 -21.594 10.627 1.00 56.04 454 ALA A CA 1
ATOM 3496 C C . ALA A 1 454 ? 5.096 -22.389 11.498 1.00 82.52 454 ALA A C 1
ATOM 3497 O O . ALA A 1 454 ? 4.669 -21.821 12.529 1.00 64.14 454 ALA A O 1
ATOM 3499 N N . PRO A 1 455 ? 4.726 -23.654 11.126 1.00 84.11 455 PRO A N 1
ATOM 3500 C CA . PRO A 1 455 ? 3.869 -24.501 11.963 1.00 68.14 455 PRO A CA 1
ATOM 3501 C C . PRO A 1 455 ? 4.523 -24.974 13.272 1.00 60.12 455 PRO A C 1
ATOM 3502 O O . PRO A 1 455 ? 3.791 -25.449 14.128 1.00 70.25 455 PRO A O 1
ATOM 3506 N N . GLN A 1 456 ? 5.853 -24.827 13.377 1.00 51.29 456 GLN A N 1
ATOM 3507 C CA . GLN A 1 456 ? 6.680 -25.234 14.544 1.00 65.35 456 GLN A CA 1
ATOM 3508 C C . GLN A 1 456 ? 8.152 -25.000 14.197 1.00 56.62 456 GLN A C 1
ATOM 3509 O O . GLN A 1 456 ? 8.765 -24.115 14.760 1.00 77.71 456 GLN A O 1
#

Secondary structure (DSSP, 8-state):
--SEEEEEE---STTSHHHHHHHHHHHHHT-TTEEEEEEEEHHHHHHH--GGG--TTEEEEEE--S-----S-HHHHHHHHHHTTTHHHHHHHHHHHHHHT---SEEEEETT-TTHHHHHHHHT--EEEEE-S-HHHHHHHHTHHHHHHHH-----TTTHHHHHSTT-TT--GGGS-GGGG--SS--HHHHHHHHHHHHGGG-SEEEESS-GGGSHHHHHHHHTTSS-EEE---HHHHS--PPPS--TTSHHHHHHT--STT-EEEEE-TTT----HHHHHHHHHHHHHH---EEEE--HHHHHTS-TTHHHHTTTTEEEES---HHHHHTSTTEEEEEE---HHHHHHHHHHT--EEE---SSTTHHHHHHHHHHTS-SEEEPGGGS--HHHHHHHHHHHHSSHHHHHHHHHHHHHHHHHHHHHSTTSHHHHHHHHHHHHHHTT-